Protein AF-A0A903USI9-F1 (afdb_monomer)

pLDDT: mean 77.46, std 30.81, range [22.2, 98.94]

Organism: Aedes aegypti (NCBI:txid7159)

Radius of gyration: 28.43 Å; Cα contacts (8 Å, |Δi|>4): 654; chains: 1; bounding box: 75×94×72 Å

Structure (mmCIF, N/CA/C/O backbone):
data_AF-A0A903USI9-F1
#
_entry.id   AF-A0A903USI9-F1
#
loop_
_atom_site.group_PDB
_atom_site.id
_atom_site.type_symbol
_atom_site.label_atom_id
_atom_site.label_alt_id
_atom_site.label_comp_id
_atom_site.label_asym_id
_atom_site.label_entity_id
_atom_site.label_seq_id
_atom_site.pdbx_PDB_ins_code
_atom_site.Cartn_x
_atom_site.Cartn_y
_atom_site.Cartn_z
_atom_site.occupancy
_atom_site.B_iso_or_equiv
_atom_site.auth_seq_id
_atom_site.auth_comp_id
_atom_site.auth_asym_id
_atom_site.auth_atom_id
_atom_site.pdbx_PDB_model_num
ATOM 1 N N . MET A 1 1 ? -42.479 -58.920 32.615 1.00 33.09 1 MET A N 1
ATOM 2 C CA . MET A 1 1 ? -41.243 -59.717 32.579 1.00 33.09 1 MET A CA 1
ATOM 3 C C . MET A 1 1 ? -40.279 -58.978 31.675 1.00 33.09 1 MET A C 1
ATOM 5 O O . MET A 1 1 ? -40.658 -58.694 30.549 1.00 33.09 1 MET A O 1
ATOM 9 N N . ASP A 1 2 ? -39.143 -58.607 32.267 1.00 31.73 2 ASP A N 1
ATOM 10 C CA . ASP A 1 2 ? -37.834 -58.267 31.681 1.00 31.73 2 ASP A CA 1
ATOM 11 C C . ASP A 1 2 ? -37.732 -57.000 30.805 1.00 31.73 2 ASP A C 1
ATOM 13 O O . ASP A 1 2 ? -38.289 -56.934 29.719 1.00 31.73 2 ASP A O 1
ATOM 17 N N . THR A 1 3 ? -37.256 -55.845 31.302 1.00 34.00 3 THR A N 1
ATOM 18 C CA . THR A 1 3 ? -35.917 -55.391 31.783 1.00 34.00 3 THR A CA 1
ATOM 19 C C . THR A 1 3 ? -35.028 -54.766 30.693 1.00 34.00 3 THR A C 1
ATOM 21 O O . THR A 1 3 ? -34.562 -55.450 29.797 1.00 34.00 3 THR A O 1
ATOM 24 N N . HIS A 1 4 ? -34.771 -53.460 30.873 1.00 33.38 4 HIS A N 1
ATOM 25 C CA . HIS A 1 4 ? -33.527 -52.693 30.652 1.00 33.38 4 HIS A CA 1
ATOM 26 C C . HIS A 1 4 ? -32.673 -52.880 29.376 1.00 33.38 4 HIS A C 1
ATOM 28 O O . HIS A 1 4 ? -31.962 -53.864 29.258 1.00 33.38 4 HIS A O 1
ATOM 34 N N . GLN A 1 5 ? -32.540 -51.822 28.555 1.00 31.03 5 GLN A N 1
ATOM 35 C CA . GLN A 1 5 ? -31.407 -50.861 28.575 1.00 31.03 5 GLN A CA 1
ATOM 36 C C . GLN A 1 5 ? -31.569 -49.772 27.486 1.00 31.03 5 GLN A C 1
ATOM 38 O O . GLN A 1 5 ? -31.890 -50.065 26.340 1.00 31.03 5 GLN A O 1
ATOM 43 N N . LYS A 1 6 ? -31.345 -48.500 27.855 1.00 33.72 6 LYS A N 1
ATOM 44 C CA . LYS A 1 6 ? -31.173 -47.357 26.932 1.00 33.72 6 LYS A CA 1
ATOM 45 C C . LYS A 1 6 ? -29.706 -47.291 26.477 1.00 33.72 6 LYS A C 1
ATOM 47 O O . LYS A 1 6 ? -28.847 -47.509 27.332 1.00 33.72 6 LYS A O 1
ATOM 52 N N . PRO A 1 7 ? -29.390 -46.905 25.228 1.00 33.81 7 PRO A N 1
ATOM 53 C CA . PRO A 1 7 ? -28.027 -46.535 24.869 1.00 33.81 7 PRO A CA 1
ATOM 54 C C . PRO A 1 7 ? -27.708 -45.100 25.330 1.00 33.81 7 PRO A C 1
ATOM 56 O O . PRO A 1 7 ? -28.551 -44.203 25.255 1.00 33.81 7 PRO A O 1
ATOM 59 N N . SER A 1 8 ? -26.490 -44.922 25.841 1.00 32.59 8 SER A N 1
ATOM 60 C CA . SER A 1 8 ? -25.850 -43.648 26.208 1.00 32.59 8 SER A CA 1
ATOM 61 C C . SER A 1 8 ? -25.574 -42.781 24.970 1.00 32.59 8 SER A C 1
ATOM 63 O O . SER A 1 8 ? -25.299 -43.352 23.912 1.00 32.59 8 SER A O 1
ATOM 65 N N . PRO A 1 9 ? -25.572 -41.436 25.069 1.00 32.47 9 PRO A N 1
ATOM 66 C CA . PRO A 1 9 ? -24.992 -40.599 24.028 1.00 32.47 9 PRO A CA 1
ATOM 67 C C . PRO A 1 9 ? -23.469 -40.772 24.021 1.00 32.47 9 PRO A C 1
ATOM 69 O O . PRO A 1 9 ? -22.841 -40.873 25.074 1.00 32.47 9 PRO A O 1
ATOM 72 N N . VAL A 1 10 ? -22.904 -40.861 22.822 1.00 32.62 10 VAL A N 1
ATOM 73 C CA . VAL A 1 10 ? -21.461 -40.891 22.574 1.00 32.62 10 VAL A CA 1
ATOM 74 C C . VAL A 1 10 ? -20.974 -39.442 22.581 1.00 32.62 10 VAL A C 1
ATOM 76 O O . VAL A 1 10 ? -21.425 -38.648 21.755 1.00 32.62 10 VAL A O 1
ATOM 79 N N . GLU A 1 11 ? -20.099 -39.094 23.524 1.00 30.97 11 GLU A N 1
ATOM 80 C CA . GLU A 1 11 ? -19.262 -37.892 23.442 1.00 30.97 11 GLU A CA 1
ATOM 81 C C . GLU A 1 11 ? -18.312 -38.054 22.249 1.00 30.97 11 GLU A C 1
ATOM 83 O O . GLU A 1 11 ? -17.579 -39.038 22.156 1.00 30.97 11 GLU A O 1
ATOM 88 N N . LEU A 1 12 ? -18.372 -37.116 21.304 1.00 30.48 12 LEU A N 1
ATOM 89 C CA . LEU A 1 12 ? -17.426 -37.025 20.198 1.00 30.48 12 LEU A CA 1
ATOM 90 C C . LEU A 1 12 ? -16.257 -36.149 20.654 1.00 30.48 12 LEU A C 1
ATOM 92 O O . LEU A 1 12 ? -16.409 -34.945 20.833 1.00 30.48 12 LEU A O 1
ATOM 96 N N . ASP A 1 13 ? -15.122 -36.805 20.871 1.00 30.22 13 ASP A N 1
ATOM 97 C CA . ASP A 1 13 ? -13.816 -36.230 21.185 1.00 30.22 13 ASP A CA 1
ATOM 98 C C . ASP A 1 13 ? -13.302 -35.371 20.007 1.00 30.22 13 ASP A C 1
ATOM 100 O O . ASP A 1 13 ? -13.259 -35.824 18.859 1.00 30.22 13 ASP A O 1
ATOM 104 N N . GLU A 1 14 ? -12.940 -34.114 20.286 1.00 36.53 14 GLU A N 1
ATOM 105 C CA . GLU A 1 14 ? -12.546 -33.074 19.318 1.00 36.53 14 GLU A CA 1
ATOM 106 C C . GLU A 1 14 ? -11.112 -33.227 18.758 1.00 36.53 14 GLU A C 1
ATOM 108 O O . GLU A 1 14 ? -10.582 -32.307 18.137 1.00 36.53 14 GLU A O 1
ATOM 113 N N . THR A 1 15 ? -10.452 -34.376 18.917 1.00 34.09 15 THR A N 1
ATOM 114 C CA . THR A 1 15 ? -9.006 -34.501 18.634 1.00 34.09 15 THR A CA 1
ATOM 115 C C . THR A 1 15 ? -8.610 -35.240 17.346 1.00 34.09 15 THR A C 1
ATOM 117 O O . THR A 1 15 ? -7.422 -35.354 17.054 1.00 34.09 15 THR A O 1
ATOM 120 N N . HIS A 1 16 ? -9.545 -35.674 16.491 1.00 30.95 16 HIS A N 1
ATOM 121 C CA . HIS A 1 16 ? -9.213 -36.540 15.340 1.00 30.95 16 HIS A CA 1
ATOM 122 C C . HIS A 1 16 ? -9.426 -35.953 13.930 1.00 30.95 16 HIS A C 1
ATOM 124 O O . HIS A 1 16 ? -9.868 -36.665 13.028 1.00 30.95 16 HIS A O 1
ATOM 130 N N . LEU A 1 17 ? -9.049 -34.690 13.680 1.00 31.53 17 LEU A N 1
ATOM 131 C CA . LEU A 1 17 ? -9.027 -34.157 12.301 1.00 31.53 17 LEU A CA 1
ATOM 132 C C . LEU A 1 17 ? -7.740 -33.459 11.838 1.00 31.53 17 LEU A C 1
ATOM 134 O O . LEU A 1 17 ? -7.721 -32.896 10.745 1.00 31.53 17 LEU A O 1
ATOM 138 N N . PHE A 1 18 ? -6.645 -33.559 12.592 1.00 31.22 18 PHE A N 1
ATOM 139 C CA . PHE A 1 18 ? -5.339 -33.068 12.149 1.00 31.22 18 PHE A CA 1
ATOM 140 C C . PHE A 1 18 ? -4.266 -34.127 12.415 1.00 31.22 18 PHE A C 1
ATOM 142 O O . PHE A 1 18 ? -4.233 -34.735 13.481 1.00 31.22 18 PHE A O 1
ATOM 149 N N . GLY A 1 19 ? -3.455 -34.418 11.395 1.00 27.84 19 GLY A N 1
ATOM 150 C CA . GLY A 1 19 ? -2.476 -35.505 11.401 1.00 27.84 19 GLY A CA 1
ATOM 151 C C . GLY A 1 19 ? -1.476 -35.422 12.557 1.00 27.84 19 GLY A C 1
ATOM 152 O O . GLY A 1 19 ? -1.105 -34.338 13.003 1.00 27.84 19 GLY A O 1
ATOM 153 N N . MET A 1 20 ? -1.040 -36.593 13.023 1.00 28.62 20 MET A N 1
ATOM 154 C CA . MET A 1 20 ? -0.048 -36.744 14.087 1.00 28.62 20 MET A CA 1
ATOM 155 C C . MET A 1 20 ? 1.278 -36.063 13.717 1.00 28.62 20 MET A C 1
ATOM 157 O O . MET A 1 20 ? 1.870 -36.370 12.682 1.00 28.62 20 MET A O 1
ATOM 161 N N . VAL A 1 21 ? 1.765 -35.191 14.599 1.00 30.62 21 VAL A N 1
ATOM 162 C CA . VAL A 1 21 ? 3.146 -34.686 14.610 1.00 30.62 21 VAL A CA 1
ATOM 163 C C . VAL A 1 21 ? 3.927 -35.516 15.646 1.00 30.62 21 VAL A C 1
ATOM 165 O O . VAL A 1 21 ? 3.369 -35.779 16.712 1.00 30.62 21 VAL A O 1
ATOM 168 N N . PRO A 1 22 ? 5.165 -35.979 15.377 1.00 27.94 22 PRO A N 1
ATOM 169 C CA . PRO A 1 22 ? 5.898 -36.831 16.315 1.00 27.94 22 PRO A CA 1
ATOM 170 C C . PRO A 1 22 ? 6.263 -36.093 17.610 1.00 27.94 22 PRO A C 1
ATOM 172 O O . PRO A 1 22 ? 6.743 -34.960 17.560 1.00 27.94 22 PRO A O 1
ATOM 175 N N . GLU A 1 23 ? 6.090 -36.761 18.754 1.00 28.45 23 GLU A N 1
ATOM 176 C CA . GLU A 1 23 ? 6.616 -36.333 20.056 1.00 28.45 23 GLU A CA 1
ATOM 177 C C . GLU A 1 23 ? 8.144 -36.181 19.991 1.00 28.45 23 GLU A C 1
ATOM 179 O O . GLU A 1 23 ? 8.867 -37.142 19.719 1.00 28.45 23 GLU A O 1
ATOM 184 N N . VAL A 1 24 ? 8.642 -34.973 20.272 1.00 29.06 24 VAL A N 1
ATOM 185 C CA . VAL A 1 24 ? 10.051 -34.746 20.604 1.00 29.06 24 VAL A CA 1
ATOM 186 C C . VAL A 1 24 ? 10.158 -34.655 22.121 1.00 29.06 24 VAL A C 1
ATOM 188 O O . VAL A 1 24 ? 9.459 -33.877 22.766 1.00 29.06 24 VAL A O 1
ATOM 191 N N . LEU A 1 25 ? 11.021 -35.516 22.650 1.00 27.19 25 LEU A N 1
ATOM 192 C CA . LEU A 1 25 ? 11.304 -35.763 24.056 1.00 27.19 25 LEU A CA 1
ATOM 193 C C . LEU A 1 25 ? 11.554 -34.479 24.858 1.00 27.19 25 LEU A C 1
ATOM 195 O O . LEU A 1 25 ? 12.340 -33.616 24.471 1.00 27.19 25 LEU A O 1
ATOM 199 N N . SER A 1 26 ? 10.895 -34.423 26.011 1.00 27.05 26 SER A N 1
ATOM 200 C CA . SER A 1 26 ? 11.145 -33.515 27.121 1.00 27.05 26 SER A CA 1
ATOM 201 C C . SER A 1 26 ? 12.543 -33.734 27.701 1.00 27.05 26 SER A C 1
ATOM 203 O O . SER A 1 26 ? 12.826 -34.830 28.185 1.00 27.05 26 SER A O 1
ATOM 205 N N . ASP A 1 27 ? 13.361 -32.687 27.739 1.00 26.48 27 ASP A N 1
ATOM 206 C CA . ASP A 1 27 ? 14.458 -32.589 28.700 1.00 26.48 27 ASP A CA 1
ATOM 207 C C . ASP A 1 27 ? 14.204 -31.364 29.584 1.00 26.48 27 ASP A C 1
ATOM 209 O O . ASP A 1 27 ? 14.277 -30.211 29.155 1.00 26.48 27 ASP A O 1
ATOM 213 N N . GLU A 1 28 ? 13.831 -31.647 30.831 1.00 31.36 28 GLU A N 1
ATOM 214 C CA . GLU A 1 28 ? 13.803 -30.688 31.924 1.00 31.36 28 GLU A CA 1
ATOM 215 C C . GLU A 1 28 ? 15.246 -30.395 32.339 1.00 31.36 28 GLU A C 1
ATOM 217 O O . GLU A 1 28 ? 15.914 -31.280 32.868 1.00 31.36 28 GLU A O 1
ATOM 222 N N . ASN A 1 29 ? 15.731 -29.169 32.123 1.00 27.72 29 ASN A N 1
ATOM 223 C CA . ASN A 1 29 ? 16.687 -28.511 33.018 1.00 27.72 29 ASN A CA 1
ATOM 224 C C . ASN A 1 29 ? 16.938 -27.044 32.624 1.00 27.72 29 ASN A C 1
ATOM 226 O O . ASN A 1 29 ? 17.204 -26.742 31.466 1.00 27.72 29 ASN A O 1
ATOM 230 N N . GLU A 1 30 ? 16.959 -26.195 33.660 1.00 28.69 30 GLU A N 1
ATOM 231 C CA . GLU A 1 30 ? 17.583 -24.859 33.780 1.00 28.69 30 GLU A CA 1
ATOM 232 C C . GLU A 1 30 ? 16.703 -23.579 33.736 1.00 28.69 30 GLU A C 1
ATOM 234 O O . GLU A 1 30 ? 15.666 -23.531 33.077 1.00 28.69 30 GLU A O 1
ATOM 239 N N . PRO A 1 31 ? 17.066 -22.546 34.542 1.00 29.22 31 PRO A N 1
ATOM 240 C CA . PRO A 1 31 ? 16.110 -21.790 35.354 1.00 29.22 31 PRO A CA 1
ATOM 241 C C . PRO A 1 31 ? 15.792 -20.362 34.860 1.00 29.22 31 PRO A C 1
ATOM 243 O O . PRO A 1 31 ? 16.409 -19.804 33.958 1.00 29.22 31 PRO A O 1
ATOM 246 N N . SER A 1 32 ? 14.804 -19.750 35.522 1.00 29.11 32 SER A N 1
ATOM 247 C CA . SER A 1 32 ? 14.210 -18.429 35.275 1.00 29.11 32 SER A CA 1
ATOM 248 C C . SER A 1 32 ? 15.199 -17.264 35.083 1.00 29.11 32 SER A C 1
ATOM 250 O O . SER A 1 32 ? 15.937 -16.907 36.005 1.00 29.11 32 SER A O 1
ATOM 252 N N . LEU A 1 33 ? 15.091 -16.552 33.956 1.00 25.89 33 LEU A N 1
ATOM 253 C CA . LEU A 1 33 ? 15.752 -15.262 33.714 1.00 25.89 33 LEU A CA 1
ATOM 254 C C . LEU A 1 33 ? 14.837 -14.082 34.098 1.00 25.89 33 LEU A C 1
ATOM 256 O O . LEU A 1 33 ? 14.353 -13.324 33.264 1.00 25.89 33 LEU A O 1
ATOM 260 N N . ALA A 1 34 ? 14.611 -13.913 35.401 1.00 27.91 34 ALA A N 1
ATOM 261 C C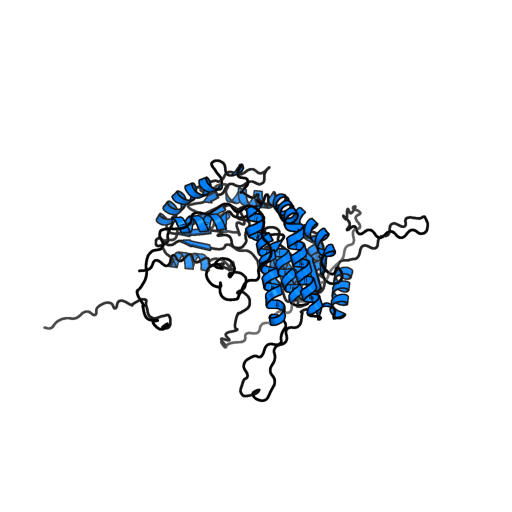A . ALA A 1 34 ? 14.119 -12.665 35.983 1.00 27.91 34 ALA A CA 1
ATOM 262 C C . ALA A 1 34 ? 15.294 -11.909 36.619 1.00 27.91 34 ALA A C 1
ATOM 264 O O . ALA A 1 34 ? 15.430 -11.846 37.834 1.00 27.91 34 ALA A O 1
ATOM 265 N N . SER A 1 35 ? 16.206 -11.399 35.795 1.00 29.52 35 SER A N 1
ATOM 266 C CA . SER A 1 35 ? 17.111 -10.286 36.113 1.00 29.52 35 SER A CA 1
ATOM 267 C C . SER A 1 35 ? 18.035 -10.049 34.922 1.00 29.52 35 SER A C 1
ATOM 269 O O . SER A 1 35 ? 18.464 -10.994 34.270 1.00 29.52 35 SER A O 1
ATOM 271 N N . THR A 1 36 ? 18.384 -8.782 34.689 1.00 28.00 36 THR A N 1
ATOM 272 C CA . THR A 1 36 ? 19.334 -8.281 33.672 1.00 28.00 36 THR A CA 1
ATOM 273 C C . THR A 1 36 ? 18.702 -7.743 32.387 1.00 28.00 36 THR A C 1
ATOM 275 O O . THR A 1 36 ? 18.862 -8.305 31.317 1.00 28.00 36 THR A O 1
ATOM 278 N N . LEU A 1 37 ? 18.077 -6.565 32.482 1.00 24.20 37 LEU A N 1
ATOM 279 C CA . LEU A 1 37 ? 18.078 -5.566 31.405 1.00 24.20 37 LEU A CA 1
ATOM 280 C C . LEU A 1 37 ? 18.133 -4.168 32.049 1.00 24.20 37 LEU A C 1
ATOM 282 O O . LEU A 1 37 ? 17.119 -3.528 32.311 1.00 24.20 37 LEU A O 1
ATOM 286 N N . ARG A 1 38 ? 19.351 -3.706 32.362 1.00 25.09 38 ARG A N 1
ATOM 287 C CA . ARG A 1 38 ? 19.660 -2.272 32.460 1.00 25.09 38 ARG A CA 1
ATOM 288 C C . ARG A 1 38 ? 20.233 -1.865 31.105 1.00 25.09 38 ARG A C 1
ATOM 290 O O . ARG A 1 38 ? 21.311 -2.326 30.749 1.00 25.09 38 ARG A O 1
ATOM 297 N N . LEU A 1 39 ? 19.512 -1.030 30.365 1.00 23.66 39 LEU A N 1
ATOM 298 C CA . LEU A 1 39 ? 19.997 -0.395 29.137 1.00 23.66 39 LEU A CA 1
ATOM 299 C C . LEU A 1 39 ? 20.984 0.731 29.491 1.00 23.66 39 LEU A C 1
ATOM 301 O O . LEU A 1 39 ? 20.607 1.612 30.268 1.00 23.66 39 LEU A O 1
ATOM 305 N N . PRO A 1 40 ? 22.204 0.771 28.926 1.00 26.98 40 PRO A N 1
ATOM 306 C CA . PRO A 1 40 ? 22.995 1.989 28.876 1.00 26.98 40 PRO A CA 1
ATOM 307 C C . PRO A 1 40 ? 22.769 2.730 27.551 1.00 26.98 40 PRO A C 1
ATOM 309 O O . PRO A 1 40 ? 22.750 2.141 26.472 1.00 26.98 40 PRO A O 1
ATOM 312 N N . LEU A 1 41 ? 22.620 4.047 27.681 1.00 26.72 41 LEU A N 1
ATOM 313 C CA . LEU A 1 41 ? 22.657 5.056 26.623 1.00 26.72 41 LEU A CA 1
ATOM 314 C C . LEU A 1 41 ? 23.887 4.861 25.718 1.00 26.72 41 LEU A C 1
ATOM 316 O O . LEU A 1 41 ? 25.005 4.756 26.222 1.00 26.72 41 LEU A O 1
ATOM 320 N N . LEU A 1 42 ? 23.684 4.842 24.398 1.00 27.33 42 LEU A N 1
ATOM 321 C CA . LEU A 1 42 ? 24.762 4.774 23.411 1.00 27.33 42 LEU A CA 1
ATOM 322 C C . LEU A 1 42 ? 25.050 6.162 22.838 1.00 27.33 42 LEU A C 1
ATOM 324 O O . LEU A 1 42 ? 24.288 6.701 22.037 1.00 27.33 42 LEU A O 1
ATOM 328 N N . ASP A 1 43 ? 26.186 6.699 23.275 1.00 24.55 43 ASP A N 1
ATOM 329 C CA . ASP A 1 43 ? 26.904 7.802 22.652 1.00 24.55 43 ASP A CA 1
ATOM 330 C C . ASP A 1 43 ? 27.655 7.323 21.399 1.00 24.55 43 ASP A C 1
ATOM 332 O O . ASP A 1 43 ? 28.087 6.174 21.276 1.00 24.55 43 ASP A O 1
ATOM 336 N N . SER A 1 44 ? 27.816 8.248 20.461 1.00 27.86 44 SER A N 1
ATOM 337 C CA . SER A 1 44 ? 28.393 8.063 19.131 1.00 27.86 44 SER A CA 1
ATOM 338 C C . SER A 1 44 ? 29.841 7.542 19.117 1.00 27.86 44 SER A C 1
ATOM 340 O O . SER A 1 44 ? 30.715 8.162 19.726 1.00 27.86 44 SER A O 1
ATOM 342 N N . LYS A 1 45 ? 30.078 6.493 18.305 1.00 25.00 45 LYS A N 1
ATOM 343 C CA . LYS A 1 45 ? 31.301 6.082 17.558 1.00 25.00 45 LYS A CA 1
ATOM 344 C C . LYS A 1 45 ? 31.577 4.584 17.723 1.00 25.00 45 LYS A C 1
ATOM 346 O O . LYS A 1 45 ? 31.833 4.158 18.836 1.00 25.00 45 LYS A O 1
ATOM 351 N N . LEU A 1 46 ? 31.616 3.842 16.608 1.00 26.09 46 LEU A N 1
ATOM 352 C CA . LEU A 1 46 ? 32.456 2.655 16.308 1.00 26.09 46 LEU A CA 1
ATOM 353 C C . LEU A 1 46 ? 32.017 2.145 14.915 1.00 26.09 46 LEU A C 1
ATOM 355 O O . LEU A 1 46 ? 30.853 1.838 14.708 1.00 26.09 46 LEU A O 1
ATOM 359 N N . SER A 1 47 ? 32.817 2.322 13.859 1.00 23.69 47 SER A N 1
ATOM 360 C CA . SER A 1 47 ? 33.934 1.458 13.435 1.00 23.69 47 SER A CA 1
ATOM 361 C C . SER A 1 47 ? 33.495 0.040 13.058 1.00 23.69 47 SER A C 1
ATOM 363 O O . SER A 1 47 ? 33.187 -0.773 13.923 1.00 23.69 47 SER A O 1
ATOM 365 N N . LEU A 1 48 ? 33.575 -0.239 11.754 1.00 29.08 48 LEU A N 1
ATOM 366 C CA . LEU A 1 48 ? 33.425 -1.537 11.092 1.00 29.08 48 LEU A CA 1
ATOM 367 C C . LEU A 1 48 ? 34.089 -2.686 11.873 1.00 29.08 48 LEU A C 1
ATOM 369 O O . LEU A 1 48 ? 35.303 -2.677 12.089 1.00 29.08 48 LEU A O 1
ATOM 373 N N . ARG A 1 49 ? 33.301 -3.707 12.224 1.00 24.41 49 ARG A N 1
ATOM 374 C CA . ARG A 1 49 ? 33.777 -5.067 12.501 1.00 24.41 49 ARG A CA 1
ATOM 375 C C . ARG A 1 49 ? 32.876 -6.078 11.793 1.00 24.41 49 ARG A C 1
ATOM 377 O O . ARG A 1 49 ? 31.660 -5.939 11.771 1.00 24.41 49 ARG A O 1
ATOM 384 N N . SER A 1 50 ? 33.535 -7.054 11.184 1.00 25.48 50 SER A N 1
ATOM 385 C CA . SER A 1 50 ? 33.001 -8.227 10.496 1.00 25.48 50 SER A CA 1
ATOM 386 C C . SER A 1 50 ? 32.209 -9.136 11.440 1.00 25.48 50 SER A C 1
ATOM 388 O O . SER A 1 50 ? 32.717 -9.468 12.511 1.00 25.48 50 SER A O 1
ATOM 390 N N . PHE A 1 51 ? 31.023 -9.579 11.018 1.00 27.11 51 PHE A N 1
ATOM 391 C CA . PHE A 1 51 ? 30.211 -10.577 11.722 1.00 27.11 51 PHE A CA 1
ATOM 392 C C . PHE A 1 51 ? 30.517 -11.994 11.209 1.00 27.11 51 PHE A C 1
ATOM 394 O O . PHE A 1 51 ? 30.646 -12.197 10.000 1.00 27.11 51 PHE A O 1
ATOM 401 N N . SER A 1 52 ? 30.658 -12.956 12.129 1.00 25.89 52 SER A N 1
ATOM 402 C CA . SER A 1 52 ? 30.798 -14.395 11.850 1.00 25.89 52 SER A CA 1
ATOM 403 C C . SER A 1 52 ? 29.446 -15.127 11.950 1.00 25.89 52 SER A C 1
ATOM 405 O O . SER A 1 52 ? 28.545 -14.622 12.616 1.00 25.89 52 SER A O 1
ATOM 407 N N . PRO A 1 53 ? 29.281 -16.312 11.328 1.00 27.80 53 PRO A N 1
ATOM 408 C CA . PRO A 1 53 ? 27.966 -16.907 11.033 1.00 27.80 53 PRO A CA 1
ATOM 409 C C . PRO A 1 53 ? 27.204 -17.594 12.189 1.00 27.80 53 PRO A C 1
ATOM 411 O O . PRO A 1 53 ? 26.406 -18.482 11.910 1.00 27.80 53 PRO A O 1
ATOM 414 N N . GLU A 1 54 ? 27.411 -17.233 13.460 1.00 28.86 54 GLU A N 1
ATOM 415 C CA . GLU A 1 54 ? 26.841 -17.985 14.605 1.00 28.86 54 GLU A CA 1
ATOM 416 C C . GLU A 1 54 ? 25.863 -17.201 15.508 1.00 28.86 54 GLU A C 1
ATOM 418 O O . GLU A 1 54 ? 25.332 -17.773 16.452 1.00 28.86 54 GLU A O 1
ATOM 423 N N . ASP A 1 55 ? 25.505 -15.953 15.184 1.00 29.92 55 ASP A N 1
ATOM 424 C CA . ASP A 1 55 ? 24.555 -15.147 15.986 1.00 29.92 55 ASP A CA 1
ATOM 425 C C . ASP A 1 55 ? 23.112 -15.131 15.424 1.00 29.92 55 ASP A C 1
ATOM 427 O O . ASP A 1 55 ? 22.396 -14.130 15.508 1.00 29.92 55 ASP A O 1
ATOM 431 N N . ILE A 1 56 ? 22.661 -16.239 14.828 1.00 33.34 56 ILE A N 1
ATOM 432 C CA . ILE A 1 56 ? 21.307 -16.380 14.268 1.00 33.34 56 ILE A CA 1
ATOM 433 C C . ILE A 1 56 ? 20.438 -17.202 15.224 1.00 33.34 56 ILE A C 1
ATOM 435 O O . ILE A 1 56 ? 20.372 -18.415 15.088 1.00 33.34 56 ILE A O 1
ATOM 439 N N . ASP A 1 57 ? 19.757 -16.542 16.162 1.00 33.66 57 ASP A N 1
ATOM 440 C CA . ASP A 1 57 ? 18.328 -16.773 16.425 1.00 33.66 57 ASP A CA 1
ATOM 441 C C . ASP A 1 57 ? 17.785 -15.717 17.408 1.00 33.66 57 ASP A C 1
ATOM 443 O O . ASP A 1 57 ? 18.489 -15.301 18.325 1.00 33.66 57 ASP A O 1
ATOM 447 N N . LYS A 1 58 ? 16.505 -15.347 17.269 1.00 29.09 58 LYS A N 1
ATOM 448 C CA . LYS A 1 58 ? 15.743 -14.343 18.060 1.00 29.09 58 LYS A CA 1
ATOM 449 C C . LYS A 1 58 ? 15.829 -12.876 17.598 1.00 29.09 58 LYS A C 1
ATOM 451 O O . LYS A 1 58 ? 16.241 -12.000 18.350 1.00 29.09 58 LYS A O 1
ATOM 456 N N . SER A 1 59 ? 15.318 -12.572 16.400 1.00 28.00 59 SER A N 1
ATOM 457 C CA . SER A 1 59 ? 14.482 -11.371 16.146 1.00 28.00 59 SER A CA 1
ATOM 458 C C . SER A 1 59 ? 14.051 -11.261 14.674 1.00 28.00 59 SER A C 1
ATOM 460 O O . SER A 1 59 ? 14.714 -10.633 13.860 1.00 28.00 59 SER A O 1
ATOM 462 N N . SER A 1 60 ? 12.900 -11.831 14.305 1.00 26.36 60 SER A N 1
ATOM 463 C CA . SER A 1 60 ? 12.293 -11.557 12.983 1.00 26.36 60 SER A CA 1
ATOM 464 C C . SER A 1 60 ? 10.775 -11.794 12.920 1.00 26.36 60 SER A C 1
ATOM 466 O O . SER A 1 60 ? 10.208 -12.026 11.856 1.00 26.36 60 SER A O 1
ATOM 468 N N . GLY A 1 61 ? 10.069 -11.658 14.047 1.00 25.78 61 GLY A N 1
ATOM 469 C CA . GLY A 1 61 ? 8.618 -11.876 14.143 1.00 25.78 61 GLY A CA 1
ATOM 470 C C . GLY A 1 61 ? 7.706 -10.784 13.557 1.00 25.78 61 GLY A C 1
ATOM 471 O O . GLY A 1 61 ? 6.559 -10.701 13.982 1.00 25.78 61 GLY A O 1
ATOM 472 N N . ILE A 1 62 ? 8.171 -9.920 12.643 1.00 27.58 62 ILE A N 1
ATOM 473 C CA . ILE A 1 62 ? 7.350 -8.811 12.093 1.00 27.58 62 ILE A CA 1
ATOM 474 C C . ILE A 1 62 ? 7.338 -8.751 10.545 1.00 27.58 62 ILE A C 1
ATOM 476 O O . ILE A 1 62 ? 6.576 -7.982 9.974 1.00 27.58 62 ILE A O 1
ATOM 480 N N . SER A 1 63 ? 8.083 -9.598 9.820 1.00 26.98 63 SER A N 1
ATOM 481 C CA . SER A 1 63 ? 8.315 -9.380 8.373 1.00 26.98 63 SER A CA 1
ATOM 482 C C . SER A 1 63 ? 7.730 -10.418 7.394 1.00 26.98 63 SER A C 1
ATOM 484 O O . SER A 1 63 ? 8.076 -10.377 6.215 1.00 26.98 63 SER A O 1
ATOM 486 N N . SER A 1 64 ? 6.871 -11.360 7.802 1.00 24.62 64 SER A N 1
ATOM 487 C CA . SER A 1 64 ? 6.508 -12.489 6.916 1.00 24.62 64 SER A CA 1
ATOM 488 C C . SER A 1 64 ? 5.155 -12.417 6.195 1.00 24.62 64 SER A C 1
ATOM 490 O O . SER A 1 64 ? 4.918 -13.239 5.319 1.00 24.62 64 SER A O 1
ATOM 492 N N . THR A 1 65 ? 4.274 -11.447 6.456 1.00 26.38 65 THR A N 1
ATOM 493 C CA . THR A 1 65 ? 2.886 -11.536 5.944 1.00 26.38 65 THR A CA 1
ATOM 494 C C . THR A 1 65 ? 2.700 -11.140 4.468 1.00 26.38 65 THR A C 1
ATOM 496 O O . THR A 1 65 ? 1.661 -11.446 3.894 1.00 26.38 65 THR A O 1
ATOM 499 N N . VAL A 1 66 ? 3.680 -10.502 3.814 1.00 27.86 66 VAL A N 1
ATOM 500 C CA . VAL A 1 66 ? 3.550 -10.071 2.398 1.00 27.86 66 VAL A CA 1
ATOM 501 C C . VAL A 1 66 ? 4.352 -10.953 1.428 1.00 27.86 66 VAL A C 1
ATOM 503 O O . VAL A 1 66 ? 4.020 -11.035 0.250 1.00 27.86 66 VAL A O 1
ATOM 506 N N . SER A 1 67 ? 5.342 -11.709 1.917 1.00 24.62 67 SER A N 1
ATOM 507 C CA . SER A 1 67 ? 6.202 -12.551 1.065 1.00 24.62 67 SER A CA 1
ATOM 508 C C . SER A 1 67 ? 5.562 -13.898 0.663 1.00 24.62 67 SER A C 1
ATOM 510 O O . SER A 1 67 ? 6.111 -14.640 -0.143 1.00 24.62 67 SER A O 1
ATOM 512 N N . SER A 1 68 ? 4.380 -14.239 1.192 1.00 24.09 68 SER A N 1
ATOM 513 C CA . SER A 1 68 ? 3.754 -15.563 1.006 1.00 24.09 68 SER A CA 1
ATOM 514 C C . SER A 1 68 ? 2.709 -15.653 -0.117 1.00 24.09 68 SER A C 1
ATOM 516 O O . SER A 1 68 ? 2.078 -16.694 -0.266 1.00 24.09 68 SER A O 1
ATOM 518 N N . ILE A 1 69 ? 2.495 -14.605 -0.923 1.00 27.06 69 ILE A N 1
ATOM 519 C CA . ILE A 1 69 ? 1.453 -14.615 -1.976 1.00 27.06 69 ILE A CA 1
ATOM 520 C C . ILE A 1 69 ? 1.886 -15.368 -3.255 1.00 27.06 69 ILE A C 1
ATOM 522 O O . ILE A 1 69 ? 1.059 -15.653 -4.117 1.00 27.06 69 ILE A O 1
ATOM 526 N N . ALA A 1 70 ? 3.142 -15.804 -3.359 1.00 24.95 70 ALA A N 1
ATOM 527 C CA . ALA A 1 70 ? 3.657 -16.514 -4.532 1.00 24.95 70 ALA A CA 1
ATOM 528 C C . ALA A 1 70 ? 3.804 -18.036 -4.331 1.00 24.95 70 ALA A C 1
ATOM 530 O O . ALA A 1 70 ? 4.843 -18.594 -4.654 1.00 24.95 70 ALA A O 1
ATOM 531 N N . THR A 1 71 ? 2.778 -18.724 -3.818 1.00 25.92 71 THR A N 1
ATOM 532 C CA . THR A 1 71 ? 2.621 -20.176 -4.059 1.00 25.92 71 THR A CA 1
ATOM 533 C C . THR A 1 71 ? 1.159 -20.576 -3.869 1.00 25.92 71 THR A C 1
ATOM 535 O O . THR A 1 71 ? 0.691 -20.738 -2.746 1.00 25.92 71 THR A O 1
ATOM 538 N N . ILE A 1 72 ? 0.414 -20.710 -4.967 1.00 24.20 72 ILE A N 1
ATOM 539 C CA . ILE A 1 72 ? -0.853 -21.448 -4.983 1.00 24.20 72 ILE A CA 1
ATOM 540 C C . ILE A 1 72 ? -0.677 -22.566 -6.003 1.00 24.20 72 ILE A C 1
ATOM 542 O O . ILE A 1 72 ? -0.662 -22.321 -7.209 1.00 24.20 72 ILE A O 1
ATOM 546 N N . ASP A 1 73 ? -0.523 -23.783 -5.492 1.00 23.62 73 ASP A N 1
ATOM 547 C CA . ASP A 1 73 ? -0.582 -25.003 -6.284 1.00 23.62 73 ASP A CA 1
ATOM 548 C C . ASP A 1 73 ? -2.017 -25.236 -6.770 1.00 23.62 73 ASP A C 1
ATOM 550 O O . ASP A 1 73 ? -2.982 -25.239 -5.999 1.00 23.62 73 ASP A O 1
ATOM 554 N N . ASN A 1 74 ? -2.153 -25.443 -8.079 1.00 24.11 74 ASN A N 1
ATOM 555 C CA . ASN A 1 74 ? -3.403 -25.824 -8.721 1.00 24.11 74 ASN A CA 1
ATOM 556 C C . ASN A 1 74 ? -3.781 -27.257 -8.322 1.00 24.11 74 ASN A C 1
ATOM 558 O O . ASN A 1 74 ? -3.297 -28.226 -8.908 1.00 24.11 74 ASN A O 1
ATOM 562 N N . VAL A 1 75 ? -4.713 -27.401 -7.382 1.00 25.16 75 VAL A N 1
ATOM 563 C CA . VAL A 1 75 ? -5.432 -28.663 -7.185 1.00 25.16 75 VAL A CA 1
ATOM 564 C C . VAL A 1 75 ? -6.547 -28.744 -8.226 1.00 25.16 75 VAL A C 1
ATOM 566 O O . VAL A 1 75 ? -7.588 -28.099 -8.111 1.00 25.16 75 VAL A O 1
ATOM 569 N N . GLN A 1 76 ? -6.322 -29.550 -9.265 1.00 23.39 76 GLN A N 1
ATOM 570 C CA . GLN A 1 76 ? -7.374 -29.982 -10.182 1.00 23.39 76 GLN A CA 1
ATOM 571 C C . GLN A 1 76 ? -8.412 -30.815 -9.417 1.00 23.39 76 GLN A C 1
ATOM 573 O O . GLN A 1 76 ? -8.120 -31.920 -8.963 1.00 23.39 76 GLN A O 1
ATOM 578 N N . GLN A 1 77 ? -9.649 -30.327 -9.344 1.00 26.00 77 GLN A N 1
ATOM 579 C CA . GLN A 1 77 ? -10.816 -31.177 -9.122 1.00 26.00 77 GLN A CA 1
ATOM 580 C C . GLN A 1 77 ? -11.738 -31.072 -10.330 1.00 26.00 77 GLN A C 1
ATOM 582 O O . GLN A 1 77 ? -12.380 -30.053 -10.577 1.00 26.00 77 GLN A O 1
ATOM 587 N N . GLY A 1 78 ? -11.762 -32.153 -11.108 1.00 22.80 78 GLY A N 1
ATOM 588 C CA . GLY A 1 78 ? -12.707 -32.340 -12.193 1.00 22.80 78 GLY A CA 1
ATOM 589 C C . GLY A 1 78 ? -14.103 -32.615 -11.650 1.00 22.80 78 GLY A C 1
ATOM 590 O O . GLY A 1 78 ? -14.286 -33.468 -10.783 1.00 22.80 78 GLY A O 1
ATOM 591 N N . THR A 1 79 ? -15.093 -31.935 -12.215 1.00 25.91 79 THR A N 1
ATOM 592 C CA . THR A 1 79 ? -16.479 -32.396 -12.198 1.00 25.91 79 THR A CA 1
ATOM 593 C C . THR A 1 79 ? -17.078 -32.222 -13.592 1.00 25.91 79 THR A C 1
ATOM 595 O O . THR A 1 79 ? -17.063 -31.142 -14.176 1.00 25.91 79 THR A O 1
ATOM 598 N N . ASN A 1 80 ? -17.551 -33.343 -14.138 1.00 23.47 80 ASN A N 1
ATOM 599 C CA . ASN A 1 80 ? -18.473 -33.406 -15.267 1.00 23.47 80 ASN A CA 1
ATOM 600 C C . ASN A 1 80 ? -19.778 -32.693 -14.876 1.00 23.47 80 ASN A C 1
ATOM 602 O O . ASN A 1 80 ? -20.259 -32.905 -13.765 1.00 23.47 80 ASN A O 1
ATOM 606 N N . ASP A 1 81 ? -20.409 -31.927 -15.766 1.00 25.08 81 ASP A N 1
ATOM 607 C CA . ASP A 1 81 ? -21.424 -32.439 -16.701 1.00 25.08 81 ASP A CA 1
ATOM 608 C C . ASP A 1 81 ? -22.238 -31.290 -17.347 1.00 25.08 81 ASP A C 1
ATOM 610 O O . ASP A 1 81 ? -22.553 -30.288 -16.710 1.00 25.08 81 ASP A O 1
ATOM 614 N N . LYS A 1 82 ? -22.671 -31.545 -18.589 1.00 25.81 82 LYS A N 1
ATOM 615 C CA . LYS A 1 82 ? -23.862 -31.011 -19.289 1.00 25.81 82 LYS A CA 1
ATOM 616 C C . LYS A 1 82 ? -23.870 -29.585 -19.862 1.00 25.81 82 LYS A C 1
ATOM 618 O O . LYS A 1 82 ? -24.261 -28.595 -19.257 1.00 25.81 82 LYS A O 1
ATOM 623 N N . THR A 1 83 ? -23.600 -29.601 -21.165 1.00 23.94 83 THR A N 1
ATOM 624 C CA . THR A 1 83 ? -24.156 -28.778 -22.244 1.00 23.94 83 THR A CA 1
ATOM 625 C C . THR A 1 83 ? -25.592 -28.283 -22.019 1.00 23.94 83 THR A C 1
ATOM 627 O O . THR A 1 83 ? -26.501 -29.091 -21.835 1.00 23.94 83 THR A O 1
ATOM 630 N N . ASN A 1 84 ? -25.808 -26.982 -22.213 1.00 25.06 84 ASN A N 1
ATOM 631 C CA . ASN A 1 84 ? -26.999 -26.479 -22.891 1.00 25.06 84 ASN A CA 1
ATOM 632 C C . ASN A 1 84 ? -26.630 -25.218 -23.681 1.00 25.06 84 ASN A C 1
ATOM 634 O O . ASN A 1 84 ? -26.167 -24.220 -23.137 1.00 25.06 84 ASN A O 1
ATOM 638 N N . THR A 1 85 ? -26.773 -25.344 -24.991 1.00 24.17 85 THR A N 1
ATOM 639 C CA . THR A 1 85 ? -26.744 -24.289 -25.997 1.00 24.17 85 THR A CA 1
ATOM 640 C C . THR A 1 85 ? -27.981 -23.418 -25.859 1.00 24.17 85 THR A C 1
ATOM 642 O O . THR A 1 85 ? -29.064 -23.981 -25.797 1.00 24.17 85 THR A O 1
ATOM 645 N N . ASP A 1 86 ? -27.818 -22.098 -25.904 1.00 25.55 86 ASP A N 1
ATOM 646 C CA . ASP A 1 86 ? -28.731 -21.195 -26.608 1.00 25.55 86 ASP A CA 1
ATOM 647 C C . ASP A 1 86 ? -27.980 -19.896 -26.914 1.00 25.55 86 ASP A C 1
ATOM 649 O O . ASP A 1 86 ? -27.445 -19.225 -26.032 1.00 25.55 86 ASP A O 1
ATOM 653 N N . GLY A 1 87 ? -27.845 -19.619 -28.209 1.00 22.95 87 GLY A N 1
ATOM 654 C CA . GLY A 1 87 ? -27.188 -18.435 -28.731 1.00 22.95 87 GLY A CA 1
ATOM 655 C C . GLY A 1 87 ? -28.186 -17.304 -28.923 1.00 22.95 87 GLY A C 1
ATOM 656 O O . GLY A 1 87 ? -29.247 -17.507 -29.506 1.00 22.95 87 GLY A O 1
ATOM 657 N N . GLU A 1 88 ? -27.793 -16.097 -28.528 1.00 24.95 88 GLU A N 1
ATOM 658 C CA . GLU A 1 88 ? -28.403 -14.872 -29.030 1.00 24.95 88 GLU A CA 1
ATOM 659 C C . GLU A 1 88 ? -27.332 -13.968 -29.643 1.00 24.95 88 GLU A C 1
ATOM 661 O O . GLU A 1 88 ? -26.342 -13.572 -29.026 1.00 24.95 88 GLU A O 1
ATOM 666 N N . LEU A 1 89 ? -27.548 -13.708 -30.928 1.00 22.20 89 LEU A N 1
ATOM 667 C CA . LEU A 1 89 ? -26.743 -12.909 -31.832 1.00 22.20 89 LEU A CA 1
ATOM 668 C C . LEU A 1 89 ? -27.075 -11.425 -31.586 1.00 22.20 89 LEU A C 1
ATOM 670 O O . LEU A 1 89 ? -28.155 -10.971 -31.962 1.00 22.20 89 LEU A O 1
ATOM 674 N N . PHE A 1 90 ? -26.171 -10.648 -30.985 1.00 23.66 90 PHE A N 1
ATOM 675 C CA . PHE A 1 90 ? -26.346 -9.193 -30.877 1.00 23.66 90 PHE A CA 1
ATOM 676 C C . PHE A 1 90 ? -25.704 -8.473 -32.070 1.00 23.66 90 PHE A C 1
ATOM 678 O O . PHE A 1 90 ? -24.486 -8.447 -32.240 1.00 23.66 90 PHE A O 1
ATOM 685 N N . VAL A 1 91 ? -26.560 -7.881 -32.904 1.00 23.53 91 VAL A N 1
ATOM 686 C CA . VAL A 1 91 ? -26.215 -7.009 -34.036 1.00 23.53 91 VAL A CA 1
ATOM 687 C C . VAL A 1 91 ? -26.061 -5.567 -33.525 1.00 23.53 91 VAL A C 1
ATOM 689 O O . VAL A 1 91 ? -26.999 -5.058 -32.908 1.00 23.53 91 VAL A O 1
ATOM 692 N N . PRO A 1 92 ? -24.945 -4.856 -33.779 1.00 24.33 92 PRO A N 1
ATOM 693 C CA . PRO A 1 92 ? -24.814 -3.465 -33.363 1.00 24.33 92 PRO A CA 1
ATOM 694 C C . PRO A 1 92 ? -25.469 -2.518 -34.380 1.00 24.33 92 PRO A C 1
ATOM 696 O O . PRO A 1 92 ? -25.084 -2.450 -35.549 1.00 24.33 92 PRO A O 1
ATOM 699 N N . VAL A 1 93 ? -26.450 -1.747 -33.909 1.00 24.30 93 VAL A N 1
ATOM 700 C CA . VAL A 1 93 ? -27.078 -0.647 -34.652 1.00 24.30 93 VAL A CA 1
ATOM 701 C C . VAL A 1 93 ? -26.187 0.598 -34.559 1.00 24.30 93 VAL A C 1
ATOM 703 O O . VAL A 1 93 ? -25.936 1.120 -33.476 1.00 24.30 93 VAL A O 1
ATOM 706 N N . ARG A 1 94 ? -25.714 1.085 -35.712 1.00 22.66 94 ARG A N 1
ATOM 707 C CA . ARG A 1 94 ? -25.085 2.407 -35.887 1.00 22.66 94 ARG A CA 1
ATOM 708 C C . ARG A 1 94 ? -26.151 3.483 -36.081 1.00 22.66 94 ARG A C 1
ATOM 710 O O . ARG A 1 94 ? -27.075 3.245 -36.855 1.00 22.66 94 ARG A O 1
ATOM 717 N N . SER A 1 95 ? -25.938 4.674 -35.505 1.00 22.73 95 SER A N 1
ATOM 718 C CA . SER A 1 95 ? -26.169 6.026 -36.087 1.00 22.73 95 SER A CA 1
ATOM 719 C C . SER A 1 95 ? -26.044 7.118 -34.998 1.00 22.73 95 SER A C 1
ATOM 721 O O . SER A 1 95 ? -26.212 6.798 -33.826 1.00 22.73 95 SER A O 1
ATOM 723 N N . PRO A 1 96 ? -25.883 8.413 -35.336 1.00 27.14 96 PRO A N 1
ATOM 724 C CA . PRO A 1 96 ? -24.800 9.020 -36.104 1.00 27.14 96 PRO A CA 1
ATOM 725 C C . PRO A 1 96 ? -24.108 10.167 -35.325 1.00 27.14 96 PRO A C 1
ATOM 727 O O . PRO A 1 96 ? -24.587 10.659 -34.307 1.00 27.14 96 PRO A O 1
ATOM 730 N N . VAL A 1 97 ? -22.961 10.591 -35.855 1.00 24.88 97 VAL A N 1
ATOM 731 C CA . VAL A 1 97 ? -22.136 11.724 -35.412 1.00 24.88 97 VAL A CA 1
ATOM 732 C C . VAL A 1 97 ? -22.884 13.054 -35.573 1.00 24.88 97 VAL A C 1
ATOM 734 O O . VAL A 1 97 ? -23.468 13.309 -36.624 1.00 24.88 97 VAL A O 1
ATOM 737 N N . THR A 1 98 ? -22.787 13.930 -34.571 1.00 26.47 98 THR A N 1
ATOM 738 C CA . THR A 1 98 ? -23.026 15.374 -34.718 1.00 26.47 98 THR A CA 1
ATOM 739 C C . THR A 1 98 ? -21.843 16.145 -34.144 1.00 26.47 98 THR A C 1
ATOM 741 O O . THR A 1 98 ? -21.577 16.070 -32.945 1.00 26.47 98 THR A O 1
ATOM 744 N N . GLU A 1 99 ? -21.153 16.874 -35.018 1.00 25.12 99 GLU A N 1
ATOM 745 C CA . GLU A 1 99 ? -20.129 17.870 -34.701 1.00 25.12 99 GLU A CA 1
ATOM 746 C C . GLU A 1 99 ? -20.725 19.031 -33.894 1.00 25.12 99 GLU A C 1
ATOM 748 O O . GLU A 1 99 ? -21.789 19.551 -34.240 1.00 25.12 99 GLU A O 1
ATOM 753 N N . ARG A 1 100 ? -20.007 19.483 -32.861 1.00 26.58 100 ARG A N 1
ATOM 754 C CA . ARG A 1 100 ? -20.057 20.871 -32.386 1.00 26.58 100 ARG A CA 1
ATOM 755 C C . ARG A 1 100 ? -18.674 21.307 -31.921 1.00 26.58 100 ARG A C 1
ATOM 757 O O . ARG A 1 100 ? -18.112 20.725 -30.999 1.00 26.58 100 ARG A O 1
ATOM 764 N N . GLU A 1 101 ? -18.173 22.342 -32.582 1.00 26.64 101 GLU A N 1
ATOM 765 C CA . GLU A 1 101 ? -17.049 23.171 -32.159 1.00 26.64 101 GLU A CA 1
ATOM 766 C C . GLU A 1 101 ? -17.368 23.882 -30.834 1.00 26.64 101 GLU A C 1
ATOM 768 O O . GLU A 1 101 ? -18.505 24.298 -30.591 1.00 26.64 101 GLU A O 1
ATOM 773 N N . GLY A 1 102 ? -16.350 24.040 -29.988 1.00 26.66 102 GLY A N 1
ATOM 774 C CA . GLY A 1 102 ? -16.431 24.777 -28.732 1.00 26.66 102 GLY A CA 1
ATOM 775 C C . GLY A 1 102 ? -15.050 24.972 -28.113 1.00 26.66 102 GLY A C 1
ATOM 776 O O . GLY A 1 102 ? -14.508 24.057 -27.502 1.00 26.66 102 GLY A O 1
ATOM 777 N N . ASP A 1 103 ? -14.509 26.169 -28.324 1.00 26.81 103 ASP A N 1
ATOM 778 C CA . ASP A 1 103 ? -13.335 26.785 -27.697 1.00 26.81 103 ASP A CA 1
ATOM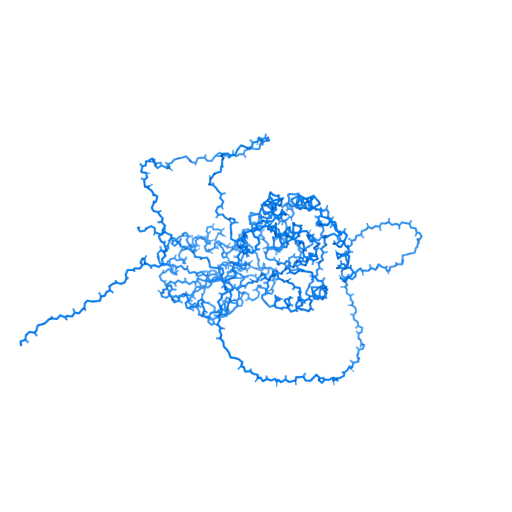 779 C C . ASP A 1 103 ? -13.376 26.726 -26.153 1.00 26.81 103 ASP A C 1
ATOM 781 O O . ASP A 1 103 ? -14.444 26.831 -25.546 1.00 26.81 103 ASP A O 1
ATOM 785 N N . GLY A 1 104 ? -12.208 26.576 -25.518 1.00 26.34 104 GLY A N 1
ATOM 786 C CA . GLY A 1 104 ? -12.076 26.587 -24.060 1.00 26.34 104 GLY A CA 1
ATOM 787 C C . GLY A 1 104 ? -10.721 26.115 -23.526 1.00 26.34 104 GLY A C 1
ATOM 788 O O . GLY A 1 104 ? -10.619 25.020 -22.986 1.00 26.34 104 GLY A O 1
ATOM 789 N N . SER A 1 105 ? -9.694 26.956 -23.679 1.00 28.88 105 SER A N 1
ATOM 790 C CA . SER A 1 105 ? -8.524 27.135 -22.789 1.00 28.88 105 SER A CA 1
ATOM 791 C C . SER A 1 105 ? -8.055 25.953 -21.905 1.00 28.88 105 SER A C 1
ATOM 793 O O . SER A 1 105 ? -8.577 25.726 -20.812 1.00 28.88 105 SER A O 1
ATOM 795 N N . ASN A 1 106 ? -6.961 25.304 -22.319 1.00 28.58 106 ASN A N 1
ATOM 796 C CA . ASN A 1 106 ? -6.117 24.438 -21.483 1.00 28.58 106 ASN A CA 1
ATOM 797 C C . ASN A 1 106 ? -5.240 25.261 -20.522 1.00 28.58 106 ASN A C 1
ATOM 799 O O . ASN A 1 106 ? -4.616 26.232 -20.956 1.00 28.58 106 ASN A O 1
ATOM 803 N N . PRO A 1 107 ? -5.021 24.772 -19.293 1.00 31.78 107 PRO A N 1
ATOM 804 C CA . PRO A 1 107 ? -3.730 24.891 -18.637 1.00 31.78 107 PRO A CA 1
ATOM 805 C C . PRO A 1 107 ? -3.142 23.484 -18.445 1.00 31.78 107 PRO A C 1
ATOM 807 O O . PRO A 1 107 ? -3.571 22.745 -17.562 1.00 31.78 107 PRO A O 1
ATOM 810 N N . SER A 1 108 ? -2.188 23.094 -19.297 1.00 32.38 108 SER A N 1
ATOM 811 C CA . SER A 1 108 ? -1.306 21.953 -19.033 1.00 32.38 108 SER A CA 1
ATOM 812 C C . SER A 1 108 ? -0.105 22.444 -18.224 1.00 32.38 108 SER A C 1
ATOM 814 O O . SER A 1 108 ? 0.635 23.333 -18.650 1.00 32.38 108 SER A O 1
ATOM 816 N N . GLU A 1 109 ? 0.072 21.898 -17.024 1.00 34.69 109 GLU A N 1
ATOM 817 C CA . GLU A 1 109 ? 1.317 22.040 -16.273 1.00 34.69 109 GLU A CA 1
ATOM 818 C C . GLU A 1 109 ? 2.359 21.080 -16.860 1.00 34.69 109 GLU A C 1
ATOM 820 O O . GLU A 1 109 ? 2.076 19.915 -17.136 1.00 34.69 109 GLU A O 1
ATOM 825 N N . SER A 1 110 ? 3.549 21.617 -17.126 1.00 33.62 110 SER A N 1
ATOM 826 C CA . SER A 1 110 ? 4.591 21.015 -17.962 1.00 33.62 110 SER A CA 1
ATOM 827 C C . SER A 1 110 ? 5.734 20.431 -17.129 1.00 33.62 110 SER A C 1
ATOM 829 O O . SER A 1 110 ? 6.157 21.016 -16.132 1.00 33.62 110 SER A O 1
ATOM 831 N N . LEU A 1 111 ? 6.291 19.305 -17.586 1.00 37.06 111 LEU A N 1
ATOM 832 C CA . LEU A 1 111 ? 7.531 18.716 -17.070 1.00 37.06 111 LEU A CA 1
ATOM 833 C C . LEU A 1 111 ? 8.747 19.528 -17.560 1.00 37.06 111 LEU A C 1
ATOM 835 O O . LEU A 1 111 ? 8.905 19.792 -18.757 1.00 37.06 111 LEU A O 1
ATOM 839 N N . GLN A 1 112 ? 9.627 19.936 -16.639 1.00 29.09 112 GLN A N 1
ATOM 840 C CA . GLN A 1 112 ? 10.842 20.693 -16.954 1.00 29.09 112 GLN A CA 1
ATOM 841 C C . GLN A 1 112 ? 12.093 19.808 -16.904 1.00 29.09 112 GLN A C 1
ATOM 843 O O . GLN A 1 112 ? 12.466 19.270 -15.868 1.00 29.09 112 GLN A O 1
ATOM 848 N N . THR A 1 113 ? 12.813 19.740 -18.021 1.00 29.33 113 THR A N 1
ATOM 849 C CA . THR A 1 113 ? 14.244 19.415 -18.056 1.00 29.33 113 THR A CA 1
ATOM 850 C C . THR A 1 113 ? 14.923 20.454 -18.945 1.00 29.33 113 THR A C 1
ATOM 852 O O . THR A 1 113 ? 14.381 20.834 -19.989 1.00 29.33 113 THR A O 1
ATOM 855 N N . VAL A 1 114 ? 16.049 20.995 -18.479 1.00 27.19 114 VAL A N 1
ATOM 856 C CA . VAL A 1 114 ? 16.768 22.110 -19.106 1.00 27.19 114 VAL A CA 1
ATOM 857 C C . VAL A 1 114 ? 17.984 21.554 -19.839 1.00 27.19 114 VAL A C 1
ATOM 859 O O . VAL A 1 114 ? 18.910 21.059 -19.206 1.00 27.19 114 VAL A O 1
ATOM 862 N N . VAL A 1 115 ? 17.989 21.674 -21.165 1.00 29.31 115 VAL A N 1
ATOM 863 C CA . VAL A 1 115 ? 19.200 21.593 -21.989 1.00 29.31 115 VAL A CA 1
ATOM 864 C C . VAL A 1 115 ? 19.269 22.905 -22.760 1.00 29.31 115 VAL A C 1
ATOM 866 O O . VAL A 1 115 ? 18.303 23.286 -23.420 1.00 29.31 115 VAL A O 1
ATOM 869 N N . ILE A 1 116 ? 20.366 23.640 -22.585 1.00 28.50 116 ILE A N 1
ATOM 870 C CA . ILE A 1 116 ? 20.605 24.924 -23.243 1.00 28.50 116 ILE A CA 1
ATOM 871 C C . ILE A 1 116 ? 21.574 24.658 -24.388 1.00 28.50 116 ILE A C 1
ATOM 873 O O . ILE A 1 116 ? 22.740 24.387 -24.121 1.00 28.50 116 ILE A O 1
ATOM 877 N N . ASP A 1 117 ? 21.104 24.797 -25.625 1.00 27.06 117 ASP A N 1
ATOM 878 C CA . ASP A 1 117 ? 21.974 25.053 -26.771 1.00 27.06 117 ASP A CA 1
ATOM 879 C C . ASP A 1 117 ? 21.693 26.464 -27.289 1.00 27.06 117 ASP A C 1
ATOM 881 O O . ASP A 1 117 ? 20.549 26.856 -27.530 1.00 27.06 117 ASP A O 1
ATOM 885 N N . ILE A 1 118 ? 22.759 27.257 -27.378 1.00 39.12 118 ILE A N 1
ATOM 886 C CA . ILE A 1 118 ? 22.733 28.634 -27.859 1.00 39.12 118 ILE A CA 1
ATOM 887 C C . ILE A 1 118 ? 23.125 28.596 -29.327 1.00 39.12 118 ILE A C 1
ATOM 889 O O . ILE A 1 118 ? 24.305 28.462 -29.619 1.00 39.12 118 ILE A O 1
ATOM 893 N N . GLU A 1 119 ? 22.173 28.806 -30.233 1.00 33.75 119 GLU A N 1
ATOM 894 C CA . GLU A 1 119 ? 22.466 29.425 -31.525 1.00 33.75 119 GLU A CA 1
ATOM 895 C C . GLU A 1 119 ? 21.207 30.084 -32.115 1.00 33.75 119 GLU A C 1
ATOM 897 O O . GLU A 1 119 ? 20.169 29.458 -32.304 1.00 33.75 119 GLU A O 1
ATOM 902 N N . ASN A 1 120 ? 21.331 31.387 -32.391 1.00 36.31 120 ASN A N 1
ATOM 903 C CA . ASN A 1 120 ? 20.425 32.238 -33.172 1.00 36.31 120 ASN A CA 1
ATOM 904 C C . ASN A 1 120 ? 19.007 32.501 -32.624 1.00 36.31 120 ASN A C 1
ATOM 906 O O . ASN A 1 120 ? 18.011 32.080 -33.195 1.00 36.31 120 ASN A O 1
ATOM 910 N N . GLY A 1 121 ? 18.929 33.338 -31.582 1.00 39.62 121 GLY A N 1
ATOM 911 C CA . GLY A 1 121 ? 18.185 34.615 -31.609 1.00 39.62 121 GLY A CA 1
ATOM 912 C C . GLY A 1 121 ? 16.660 34.668 -31.812 1.00 39.62 121 GLY A C 1
ATOM 913 O O . GLY A 1 121 ? 16.101 35.746 -31.629 1.00 39.62 121 GLY A O 1
ATOM 914 N N . GLU A 1 122 ? 15.967 33.574 -32.121 1.00 31.83 122 GLU A N 1
ATOM 915 C CA . GLU A 1 122 ? 14.508 33.539 -32.282 1.00 31.83 122 GLU A CA 1
ATOM 916 C C . GLU A 1 122 ? 13.907 32.357 -31.511 1.00 31.83 122 GLU A C 1
ATOM 918 O O . GLU A 1 122 ? 14.118 31.186 -31.824 1.00 31.83 122 GLU A O 1
ATOM 923 N N . VAL A 1 123 ? 13.137 32.664 -30.463 1.00 34.09 123 VAL A N 1
ATOM 924 C CA . VAL A 1 123 ? 12.470 31.658 -29.629 1.00 34.09 123 VAL A CA 1
ATOM 925 C C . VAL A 1 123 ? 11.223 31.145 -30.353 1.00 34.09 123 VAL A C 1
ATOM 927 O O . VAL A 1 123 ? 10.113 31.631 -30.135 1.00 34.09 123 VAL A O 1
ATOM 930 N N . ASN A 1 124 ? 11.387 30.119 -31.185 1.00 31.62 124 ASN A N 1
ATOM 931 C CA . ASN A 1 124 ? 10.270 29.293 -31.637 1.00 31.62 124 ASN A CA 1
ATOM 932 C C . ASN A 1 124 ? 9.808 28.396 -30.473 1.00 31.62 124 ASN A C 1
ATOM 934 O O . ASN A 1 124 ? 10.340 27.313 -30.241 1.00 31.62 124 ASN A O 1
ATOM 938 N N . LYS A 1 125 ? 8.804 28.848 -29.708 1.00 35.75 125 LYS A N 1
ATOM 939 C CA . LYS A 1 125 ? 8.110 28.036 -28.690 1.00 35.75 125 LYS A CA 1
ATOM 940 C C . LYS A 1 125 ? 7.210 26.986 -29.357 1.00 35.75 125 LYS A C 1
ATOM 942 O O . LYS A 1 125 ? 5.990 27.107 -29.348 1.00 35.75 125 LYS A O 1
ATOM 947 N N . LYS A 1 126 ? 7.810 25.932 -29.901 1.00 35.75 126 LYS A N 1
ATOM 948 C CA . LYS A 1 126 ? 7.171 24.616 -30.024 1.00 35.75 126 LYS A CA 1
ATOM 949 C C . LYS A 1 126 ? 8.114 23.601 -29.395 1.00 35.75 126 LYS A C 1
ATOM 951 O O . LYS A 1 126 ? 8.996 23.059 -30.045 1.00 35.75 126 LYS A O 1
ATOM 956 N N . LYS A 1 127 ? 7.970 23.442 -28.081 1.00 41.31 127 LYS A N 1
ATOM 957 C CA . LYS A 1 127 ? 8.496 22.288 -27.356 1.00 41.31 127 LYS A CA 1
ATOM 958 C C . LYS A 1 127 ? 7.587 21.127 -27.755 1.00 41.31 127 LYS A C 1
ATOM 960 O O . LYS A 1 127 ? 6.400 21.192 -27.452 1.00 41.31 127 LYS A O 1
ATOM 965 N N . ASP A 1 128 ? 8.105 20.139 -28.473 1.00 40.75 128 ASP A N 1
ATOM 966 C CA . ASP A 1 128 ? 7.373 18.894 -28.709 1.00 40.75 128 ASP A CA 1
ATOM 967 C C . ASP A 1 128 ? 7.216 18.185 -27.356 1.00 40.75 128 ASP A C 1
ATOM 969 O O . ASP A 1 128 ? 8.156 17.589 -26.828 1.00 40.75 128 ASP A O 1
ATOM 973 N N . GLU A 1 129 ? 6.049 18.333 -26.729 1.00 63.31 129 GLU A N 1
ATOM 974 C CA . GLU A 1 129 ? 5.677 17.535 -25.564 1.00 63.31 129 GLU A CA 1
ATOM 975 C C . GLU A 1 129 ? 5.503 16.085 -26.029 1.00 63.31 129 GLU A C 1
ATOM 977 O O . GLU A 1 129 ? 4.639 15.791 -26.855 1.00 63.31 129 GLU A O 1
ATOM 982 N N . MET A 1 130 ? 6.348 15.179 -25.528 1.00 79.81 130 MET A N 1
ATOM 983 C CA . MET A 1 130 ? 6.206 13.750 -25.807 1.00 79.81 130 MET A CA 1
ATOM 984 C C . MET A 1 130 ? 4.844 13.247 -25.320 1.00 79.81 130 MET A C 1
ATOM 986 O O . MET A 1 130 ? 4.472 13.463 -24.165 1.00 79.81 130 MET A O 1
ATOM 990 N N . SER A 1 131 ? 4.133 12.508 -26.170 1.00 93.38 131 SER A N 1
ATOM 991 C CA . SER A 1 131 ? 2.888 11.852 -25.778 1.00 93.38 131 SER A CA 1
ATOM 992 C C . SER A 1 131 ? 3.150 10.637 -24.873 1.00 93.38 131 SER A C 1
ATOM 994 O O . SER A 1 131 ? 4.250 10.079 -24.851 1.00 93.38 131 SER A O 1
ATOM 996 N N . TYR A 1 132 ? 2.128 10.159 -24.151 1.00 95.31 132 TYR A N 1
ATOM 997 C CA . TYR A 1 132 ? 2.242 8.906 -23.385 1.00 95.31 132 TYR A CA 1
ATOM 998 C C . TYR A 1 132 ? 2.568 7.701 -24.274 1.00 95.31 132 TYR A C 1
ATOM 1000 O O . TYR A 1 132 ? 3.289 6.804 -23.839 1.00 95.31 132 TYR A O 1
ATOM 1008 N N . ALA A 1 133 ? 2.092 7.704 -25.522 1.00 96.00 133 ALA A N 1
ATOM 1009 C CA . ALA A 1 133 ? 2.444 6.689 -26.506 1.00 96.00 133 ALA A CA 1
ATOM 1010 C C . ALA A 1 133 ? 3.950 6.712 -26.810 1.00 96.00 133 ALA A C 1
ATOM 1012 O O . ALA A 1 133 ? 4.585 5.660 -26.802 1.00 96.00 133 ALA A O 1
ATOM 1013 N N . ASP A 1 134 ? 4.546 7.898 -26.977 1.00 96.56 134 ASP A N 1
ATOM 1014 C CA . ASP A 1 134 ? 5.989 8.036 -27.215 1.00 96.56 134 ASP A CA 1
ATOM 1015 C C . ASP A 1 134 ? 6.808 7.567 -26.007 1.00 96.56 134 ASP A C 1
ATOM 1017 O O . ASP A 1 134 ? 7.818 6.882 -26.167 1.00 96.56 134 ASP A O 1
ATOM 1021 N N . VAL A 1 135 ? 6.366 7.894 -24.785 1.00 96.81 135 VAL A N 1
ATOM 1022 C CA . VAL A 1 135 ? 7.017 7.434 -23.545 1.00 96.81 135 VAL A CA 1
ATOM 1023 C C . VAL A 1 135 ? 7.021 5.907 -23.467 1.00 96.81 135 VAL A C 1
ATOM 1025 O O . VAL A 1 135 ? 8.070 5.306 -23.231 1.00 96.81 135 VAL A O 1
ATOM 1028 N N . VAL A 1 136 ? 5.868 5.269 -23.683 1.00 98.00 136 VAL A N 1
ATOM 1029 C CA . VAL A 1 136 ? 5.742 3.806 -23.613 1.00 98.00 136 VAL A CA 1
ATOM 1030 C C . VAL A 1 136 ? 6.507 3.134 -24.755 1.00 98.00 136 VAL A C 1
ATOM 1032 O O . VAL A 1 136 ? 7.200 2.144 -24.526 1.00 98.00 136 VAL A O 1
ATOM 1035 N N . GLN A 1 137 ? 6.481 3.700 -25.963 1.00 98.19 137 GLN A N 1
ATOM 1036 C CA . GLN A 1 137 ? 7.245 3.187 -27.100 1.00 98.19 137 GLN A CA 1
ATOM 1037 C C . GLN A 1 137 ? 8.761 3.262 -26.869 1.00 98.19 137 GLN A C 1
ATOM 1039 O O . GLN A 1 137 ? 9.493 2.351 -27.268 1.00 98.19 137 GLN A O 1
ATOM 1044 N N . GLN A 1 138 ? 9.252 4.310 -26.203 1.00 98.25 138 GLN A N 1
ATOM 1045 C CA . GLN A 1 138 ? 10.657 4.392 -25.804 1.00 98.25 138 GLN A CA 1
ATOM 1046 C C . GLN A 1 138 ? 11.014 3.293 -24.800 1.00 98.25 138 GLN A C 1
ATOM 1048 O O . GLN A 1 138 ? 12.020 2.622 -25.003 1.00 98.25 138 GLN A O 1
ATOM 1053 N N . LEU A 1 139 ? 10.173 3.031 -23.792 1.00 98.69 139 LEU A N 1
ATOM 1054 C CA . LEU A 1 139 ? 10.403 1.930 -22.845 1.00 98.69 139 LEU A CA 1
ATOM 1055 C C . LEU A 1 139 ? 10.456 0.566 -23.549 1.00 98.69 139 LEU A C 1
ATOM 1057 O O . LEU A 1 139 ? 11.353 -0.227 -23.271 1.00 98.69 139 LEU A O 1
ATOM 1061 N N . HIS A 1 140 ? 9.554 0.311 -24.503 1.00 98.69 140 HIS A N 1
ATOM 1062 C CA . HIS A 1 140 ? 9.580 -0.907 -25.328 1.00 98.69 140 HIS A CA 1
ATOM 1063 C C . HIS A 1 140 ? 10.864 -1.021 -26.148 1.00 98.69 140 HIS A C 1
ATOM 1065 O O . HIS A 1 140 ? 11.464 -2.091 -26.225 1.00 98.69 140 HIS A O 1
ATOM 1071 N N . THR A 1 141 ? 11.316 0.089 -26.733 1.00 98.62 141 THR A N 1
ATOM 1072 C CA . THR A 1 141 ? 12.558 0.139 -27.517 1.00 98.62 141 THR A CA 1
ATOM 1073 C C . THR A 1 141 ? 13.776 -0.145 -26.633 1.00 98.62 141 THR A C 1
ATOM 1075 O O . THR A 1 141 ? 14.633 -0.951 -27.001 1.00 98.62 141 THR A O 1
ATOM 1078 N N . THR A 1 142 ? 13.829 0.448 -25.437 1.00 98.56 142 THR A N 1
ATOM 1079 C CA . THR A 1 142 ? 14.882 0.192 -24.450 1.00 98.56 142 THR A CA 1
ATOM 1080 C C . THR A 1 142 ? 14.865 -1.261 -23.986 1.00 98.56 142 THR A C 1
ATOM 1082 O O . THR A 1 142 ? 15.916 -1.900 -23.968 1.00 98.56 142 THR A O 1
ATOM 1085 N N . PHE A 1 143 ? 13.699 -1.824 -23.667 1.00 98.75 143 PHE A N 1
ATOM 1086 C CA . PHE A 1 143 ? 13.584 -3.229 -23.278 1.00 98.75 143 PHE A CA 1
ATOM 1087 C C . PHE A 1 143 ? 14.067 -4.167 -24.397 1.00 98.75 143 PHE A C 1
ATOM 1089 O O . PHE A 1 143 ? 14.883 -5.060 -24.157 1.00 98.75 143 PHE A O 1
ATOM 1096 N N . ALA A 1 144 ? 13.644 -3.915 -25.641 1.00 98.56 144 ALA A N 1
ATOM 1097 C CA . ALA A 1 144 ? 14.023 -4.705 -26.812 1.00 98.56 144 ALA A CA 1
ATOM 1098 C C . ALA A 1 144 ? 15.531 -4.673 -27.120 1.00 98.56 144 ALA A C 1
ATOM 1100 O O . ALA A 1 144 ? 16.045 -5.609 -27.732 1.00 98.56 144 ALA A O 1
ATOM 1101 N N . SER A 1 145 ? 16.263 -3.649 -26.662 1.00 98.31 145 SER A N 1
ATOM 1102 C CA . SER A 1 145 ? 17.731 -3.612 -26.761 1.00 98.31 145 SER A CA 1
ATOM 1103 C C . SER A 1 145 ? 18.427 -4.712 -25.945 1.00 98.31 145 SER A C 1
ATOM 1105 O O . SER A 1 145 ? 19.601 -5.000 -26.168 1.00 98.31 145 SER A O 1
ATOM 1107 N N . GLY A 1 146 ? 17.721 -5.324 -24.986 1.00 97.94 146 GLY A N 1
ATOM 1108 C CA . GLY A 1 146 ? 18.258 -6.344 -24.090 1.00 97.94 146 GLY A CA 1
ATOM 1109 C C . GLY A 1 146 ? 19.037 -5.790 -22.895 1.00 97.94 146 GLY A C 1
ATOM 1110 O O . GLY A 1 146 ? 19.528 -6.582 -22.093 1.00 97.94 146 GLY A O 1
ATOM 1111 N N . LYS A 1 147 ? 19.115 -4.462 -22.723 1.00 97.94 147 LYS A N 1
ATOM 1112 C CA . LYS A 1 147 ? 19.832 -3.790 -21.620 1.00 97.94 147 LYS A CA 1
ATOM 1113 C C . LYS A 1 147 ? 19.469 -4.349 -20.239 1.00 97.94 147 LYS A C 1
ATOM 1115 O O . LYS A 1 147 ? 20.350 -4.588 -19.421 1.00 97.94 147 LYS A O 1
ATOM 1120 N N . THR A 1 148 ? 18.188 -4.625 -19.990 1.00 98.19 148 THR A N 1
ATOM 1121 C CA . THR A 1 148 ? 17.701 -5.145 -18.700 1.00 98.19 148 THR A CA 1
ATOM 1122 C C . THR A 1 148 ? 17.896 -6.656 -18.514 1.00 98.19 148 THR A C 1
ATOM 1124 O O . THR A 1 148 ? 17.674 -7.158 -17.413 1.00 98.19 148 THR A O 1
ATOM 1127 N N . ARG A 1 149 ? 18.330 -7.401 -19.547 1.00 97.25 149 ARG A N 1
ATOM 1128 C CA . ARG A 1 149 ? 18.645 -8.839 -19.423 1.00 97.25 149 ARG A CA 1
ATOM 1129 C C . ARG A 1 149 ? 19.933 -9.066 -18.630 1.00 97.25 149 ARG A C 1
ATOM 1131 O O . ARG A 1 149 ? 20.043 -10.078 -17.932 1.00 97.25 149 ARG A O 1
ATOM 1138 N N . ASP A 1 150 ? 20.871 -8.122 -18.702 1.00 98.06 150 ASP A N 1
ATOM 1139 C CA . ASP A 1 150 ? 22.112 -8.160 -17.933 1.00 98.06 150 ASP A CA 1
ATOM 1140 C C . ASP A 1 150 ? 21.817 -8.147 -16.422 1.00 98.06 150 ASP A C 1
ATOM 1142 O O . ASP A 1 150 ? 21.178 -7.245 -15.875 1.00 98.06 150 ASP A O 1
ATOM 1146 N N . VAL A 1 151 ? 22.262 -9.202 -15.740 1.00 97.94 151 VAL A N 1
ATOM 1147 C CA . VAL A 1 151 ? 22.081 -9.386 -14.297 1.00 97.94 151 VAL A CA 1
ATOM 1148 C C . VAL A 1 151 ? 22.874 -8.334 -13.518 1.00 97.94 151 VAL A C 1
ATOM 1150 O O . VAL A 1 151 ? 22.387 -7.846 -12.500 1.00 97.94 151 VAL A O 1
ATOM 1153 N N . ASP A 1 152 ? 24.053 -7.941 -14.003 1.00 98.44 152 ASP A N 1
ATOM 1154 C CA . ASP A 1 152 ? 24.907 -6.958 -13.334 1.00 98.44 152 ASP A CA 1
ATOM 1155 C C . ASP A 1 152 ? 24.279 -5.561 -13.410 1.00 98.44 152 ASP A C 1
ATOM 1157 O O . ASP A 1 152 ? 24.221 -4.850 -12.401 1.00 98.44 152 ASP A O 1
ATOM 1161 N N . PHE A 1 153 ? 23.714 -5.202 -14.571 1.00 98.69 153 PHE A N 1
ATOM 1162 C CA . PHE A 1 153 ? 22.930 -3.976 -14.737 1.00 98.69 153 PHE A CA 1
ATOM 1163 C C . PHE A 1 153 ? 21.780 -3.910 -13.727 1.00 98.69 153 PHE A C 1
ATOM 1165 O O . PHE A 1 153 ? 21.647 -2.919 -13.009 1.00 98.69 153 PHE A O 1
ATOM 1172 N N . ARG A 1 154 ? 20.971 -4.973 -13.623 1.00 98.56 154 ARG A N 1
ATOM 1173 C CA . ARG A 1 154 ? 19.836 -5.030 -12.687 1.00 98.56 154 ARG A CA 1
ATOM 1174 C C . ARG A 1 154 ? 20.268 -4.865 -11.236 1.00 98.56 154 ARG A C 1
ATOM 1176 O O . ARG A 1 154 ? 19.687 -4.056 -10.516 1.00 98.56 154 ARG A O 1
ATOM 1183 N N . GLU A 1 155 ? 21.311 -5.578 -10.816 1.00 98.69 155 GLU A N 1
ATOM 1184 C CA . GLU A 1 155 ? 21.838 -5.461 -9.454 1.00 98.69 155 GLU A CA 1
ATOM 1185 C C . GLU A 1 155 ? 22.314 -4.033 -9.153 1.00 98.69 155 GLU A C 1
ATOM 1187 O O . GLU A 1 155 ? 22.067 -3.511 -8.065 1.00 98.69 155 GLU A O 1
ATOM 1192 N N . GLN A 1 156 ? 22.954 -3.369 -10.121 1.00 98.81 156 GLN A N 1
ATOM 1193 C CA . GLN A 1 156 ? 23.385 -1.985 -9.957 1.00 98.81 156 GLN A CA 1
ATOM 1194 C C . GLN A 1 156 ? 22.198 -1.021 -9.819 1.00 98.81 156 GLN A C 1
ATOM 1196 O O . GLN A 1 156 ? 22.254 -0.111 -8.992 1.00 98.81 156 GLN A O 1
ATOM 1201 N N . GLN A 1 157 ? 21.113 -1.223 -10.572 1.00 98.88 157 GLN A N 1
ATOM 1202 C CA . GLN A 1 157 ? 19.894 -0.415 -10.433 1.00 98.88 157 GLN A CA 1
ATOM 1203 C C . GLN A 1 157 ? 19.247 -0.608 -9.052 1.00 98.88 157 GLN A C 1
ATOM 1205 O O . GLN A 1 157 ? 18.878 0.374 -8.412 1.00 98.88 157 GLN A O 1
ATOM 1210 N N . LEU A 1 158 ? 19.196 -1.842 -8.535 1.00 98.88 158 LEU A N 1
ATOM 1211 C CA . LEU A 1 158 ? 18.717 -2.121 -7.173 1.00 98.88 158 LEU A CA 1
ATOM 1212 C C . LEU A 1 158 ? 19.589 -1.439 -6.105 1.00 98.88 158 LEU A C 1
ATOM 1214 O O . LEU A 1 158 ? 19.069 -0.819 -5.180 1.00 98.88 158 LEU A O 1
ATOM 1218 N N . LYS A 1 159 ? 20.920 -1.482 -6.248 1.00 98.88 159 LYS A N 1
ATOM 1219 C CA . LYS A 1 159 ? 21.848 -0.774 -5.345 1.00 98.88 159 LYS A CA 1
ATOM 1220 C C . LYS A 1 159 ? 21.680 0.744 -5.412 1.00 98.88 159 LYS A C 1
ATOM 1222 O O . LYS A 1 159 ? 21.734 1.408 -4.380 1.00 98.88 159 LYS A O 1
ATOM 1227 N N . ASN A 1 160 ? 21.452 1.301 -6.601 1.00 98.88 160 ASN A N 1
ATOM 1228 C CA . ASN A 1 160 ? 21.180 2.729 -6.758 1.00 98.88 160 ASN A CA 1
ATOM 1229 C C . ASN A 1 160 ? 19.860 3.134 -6.094 1.00 98.88 160 ASN A C 1
ATOM 1231 O O . ASN A 1 160 ? 19.784 4.215 -5.515 1.00 98.88 160 ASN A O 1
ATOM 1235 N N . LEU A 1 161 ? 18.845 2.272 -6.159 1.00 98.69 161 LEU A N 1
ATOM 1236 C CA . LEU A 1 161 ? 17.563 2.491 -5.502 1.00 98.69 161 LEU A CA 1
ATOM 1237 C C . LEU A 1 161 ? 17.691 2.415 -3.971 1.00 98.69 161 LEU A C 1
ATOM 1239 O O . LEU A 1 161 ? 17.171 3.283 -3.280 1.00 98.69 161 LEU A O 1
ATOM 1243 N N . LEU A 1 162 ? 18.479 1.473 -3.437 1.00 98.88 162 LEU A N 1
ATOM 1244 C CA . LEU A 1 162 ? 18.820 1.443 -2.008 1.00 98.88 162 LEU A CA 1
ATOM 1245 C C . LEU A 1 162 ? 19.529 2.737 -1.582 1.00 98.88 162 LEU A C 1
ATOM 1247 O O . LEU A 1 162 ? 19.148 3.354 -0.590 1.00 98.88 162 LEU A O 1
ATOM 1251 N N . ARG A 1 163 ? 20.511 3.189 -2.370 1.00 98.81 163 ARG A N 1
ATOM 1252 C CA . ARG A 1 163 ? 21.212 4.455 -2.126 1.00 98.81 163 ARG A CA 1
ATOM 1253 C C . ARG A 1 163 ? 20.250 5.648 -2.134 1.00 98.81 163 ARG A C 1
ATOM 1255 O O . ARG A 1 163 ? 20.352 6.511 -1.271 1.00 98.81 163 ARG A O 1
ATOM 1262 N N . MET A 1 164 ? 19.284 5.672 -3.054 1.00 98.75 164 MET A N 1
ATOM 1263 C CA . MET A 1 164 ? 18.227 6.689 -3.082 1.00 98.75 164 MET A CA 1
ATOM 1264 C C . MET A 1 164 ? 17.417 6.699 -1.779 1.00 98.75 164 MET A C 1
ATOM 1266 O O . MET A 1 164 ? 17.129 7.773 -1.256 1.00 98.75 164 MET A O 1
ATOM 1270 N N . TYR A 1 165 ? 17.080 5.536 -1.221 1.00 98.62 165 TYR A N 1
ATOM 1271 C CA . TYR A 1 165 ? 16.332 5.465 0.038 1.00 98.62 165 TYR A CA 1
ATOM 1272 C C . TYR A 1 165 ? 17.151 6.002 1.217 1.00 98.62 165 TYR A C 1
ATOM 1274 O O . TYR A 1 165 ? 16.665 6.821 1.999 1.00 98.62 165 TYR A O 1
ATOM 1282 N N . GLU A 1 166 ? 18.414 5.589 1.319 1.00 98.50 166 GLU A N 1
ATOM 1283 C CA . GLU A 1 166 ? 19.304 5.969 2.419 1.00 98.50 166 GLU A CA 1
ATOM 1284 C C . GLU A 1 166 ? 19.671 7.463 2.380 1.00 98.50 166 GLU A C 1
ATOM 1286 O O . GLU A 1 166 ? 19.575 8.151 3.396 1.00 98.50 166 GLU A O 1
ATOM 1291 N N . GLU A 1 167 ? 20.024 7.999 1.208 1.00 98.75 167 GLU A N 1
ATOM 1292 C CA . GLU A 1 167 ? 20.438 9.403 1.053 1.00 98.75 167 GLU A CA 1
ATOM 1293 C C . GLU A 1 167 ? 19.274 10.395 1.212 1.00 98.75 167 GLU A C 1
ATOM 1295 O O . GLU A 1 167 ? 19.496 11.543 1.596 1.00 98.75 167 GLU A O 1
ATOM 1300 N N . ASN A 1 168 ? 18.031 9.964 0.963 1.00 98.69 168 ASN A N 1
ATOM 1301 C CA . ASN A 1 168 ? 16.855 10.843 0.969 1.00 98.69 168 ASN A CA 1
ATOM 1302 C C . ASN A 1 168 ? 15.869 10.546 2.111 1.00 98.69 168 ASN A C 1
ATOM 1304 O O . ASN A 1 168 ? 14.776 11.107 2.126 1.00 98.69 168 ASN A O 1
ATOM 1308 N N . SER A 1 169 ? 16.240 9.720 3.097 1.00 98.19 169 SER A N 1
ATOM 1309 C CA . SER A 1 169 ? 15.354 9.328 4.210 1.00 98.19 169 SER A CA 1
ATOM 1310 C C . SER A 1 169 ? 14.751 10.523 4.963 1.00 98.19 169 SER A C 1
ATOM 1312 O O . SER A 1 169 ? 13.581 10.499 5.336 1.00 98.19 169 SER A O 1
ATOM 1314 N N . ALA A 1 170 ? 15.518 11.600 5.163 1.00 98.38 170 ALA A N 1
ATOM 1315 C CA . ALA A 1 170 ? 15.009 12.805 5.819 1.00 98.38 170 ALA A CA 1
ATOM 1316 C C . ALA A 1 170 ? 13.913 13.500 4.992 1.00 98.38 170 ALA A C 1
ATOM 1318 O O . ALA A 1 170 ? 12.901 13.922 5.547 1.00 98.38 170 ALA A O 1
ATOM 1319 N N . GLU A 1 171 ? 14.088 13.576 3.673 1.00 98.69 171 GLU A N 1
ATOM 1320 C CA . GLU A 1 171 ? 13.099 14.185 2.783 1.00 98.69 171 GLU A CA 1
ATOM 1321 C C . GLU A 1 171 ? 11.861 13.300 2.617 1.00 98.69 171 GLU A C 1
ATOM 1323 O O . GLU A 1 171 ? 10.741 13.802 2.610 1.00 98.69 171 GLU A O 1
ATOM 1328 N N . MET A 1 172 ? 12.039 11.977 2.607 1.00 98.81 172 MET A N 1
ATOM 1329 C CA . MET A 1 172 ? 10.935 11.016 2.642 1.00 98.81 172 MET A CA 1
ATOM 1330 C C . MET A 1 172 ? 10.026 11.227 3.861 1.00 98.81 172 MET A C 1
ATOM 1332 O O . MET A 1 172 ? 8.804 11.208 3.726 1.00 98.81 172 MET A O 1
ATOM 1336 N N . VAL A 1 173 ? 10.592 11.494 5.044 1.00 98.75 173 VAL A N 1
ATOM 1337 C CA . VAL A 1 173 ? 9.796 11.855 6.230 1.00 98.75 173 VAL A CA 1
ATOM 1338 C C . VAL A 1 173 ? 9.021 13.155 5.998 1.00 98.75 173 VAL A C 1
ATOM 1340 O O . VAL A 1 173 ? 7.840 13.224 6.337 1.00 98.75 173 VAL A O 1
ATOM 1343 N N . ASN A 1 174 ? 9.658 14.174 5.412 1.00 98.75 174 ASN A N 1
ATOM 1344 C CA . ASN A 1 174 ? 9.033 15.479 5.188 1.00 98.75 174 ASN A CA 1
ATOM 1345 C C . ASN A 1 174 ? 7.819 15.386 4.258 1.00 98.75 174 ASN A C 1
ATOM 1347 O O . ASN A 1 174 ? 6.769 15.950 4.568 1.00 98.75 174 ASN A O 1
ATOM 1351 N N . VAL A 1 175 ? 7.930 14.656 3.145 1.00 98.75 175 VAL A N 1
ATOM 1352 C CA . VAL A 1 175 ? 6.822 14.528 2.186 1.00 98.75 175 VAL A CA 1
ATOM 1353 C C . VAL A 1 175 ? 5.665 13.698 2.743 1.00 98.75 175 VAL A C 1
ATOM 1355 O O . VAL A 1 175 ? 4.508 14.074 2.568 1.00 98.75 175 VAL A O 1
ATOM 1358 N N . LEU A 1 176 ? 5.953 12.651 3.525 1.00 98.69 176 LEU A N 1
ATOM 1359 C CA . LEU A 1 176 ? 4.924 11.883 4.234 1.00 98.69 176 LEU A CA 1
ATOM 1360 C C . LEU A 1 176 ? 4.218 12.715 5.315 1.00 98.69 176 LEU A C 1
ATOM 1362 O O . LEU A 1 176 ? 3.003 12.601 5.504 1.00 98.69 176 LEU A O 1
ATOM 1366 N N . ALA A 1 177 ? 4.959 13.574 6.017 1.00 98.44 177 ALA A N 1
ATOM 1367 C CA . ALA A 1 177 ? 4.382 14.521 6.962 1.00 98.44 177 ALA A CA 1
ATOM 1368 C C . ALA A 1 177 ? 3.504 15.565 6.252 1.00 98.44 177 ALA A C 1
ATOM 1370 O O . ALA A 1 177 ? 2.439 15.907 6.763 1.00 98.44 177 ALA A O 1
ATOM 1371 N N . ALA A 1 178 ? 3.904 16.034 5.068 1.00 98.50 178 ALA A N 1
ATOM 1372 C CA . ALA A 1 178 ? 3.122 16.981 4.279 1.00 98.50 178 ALA A CA 1
ATOM 1373 C C . ALA A 1 178 ? 1.798 16.379 3.776 1.00 98.50 178 ALA A C 1
ATOM 1375 O O . ALA A 1 178 ? 0.760 17.035 3.873 1.00 98.50 178 ALA A O 1
ATOM 1376 N N . ASP A 1 179 ? 1.816 15.133 3.294 1.00 98.50 179 ASP A N 1
ATOM 1377 C CA . ASP A 1 179 ? 0.624 14.481 2.738 1.00 98.50 179 ASP A CA 1
ATOM 1378 C C . ASP A 1 179 ? -0.335 13.965 3.832 1.00 98.50 179 ASP A C 1
ATOM 1380 O O . ASP A 1 179 ? -1.551 14.128 3.729 1.00 98.50 179 ASP A O 1
ATOM 1384 N N . LEU A 1 180 ? 0.187 13.351 4.902 1.00 98.12 180 LEU A N 1
ATOM 1385 C CA . LEU A 1 180 ? -0.620 12.584 5.869 1.00 98.12 180 LEU A CA 1
ATOM 1386 C C . LEU A 1 180 ? -0.535 13.095 7.313 1.00 98.12 180 LEU A C 1
ATOM 1388 O O . LEU A 1 180 ? -1.211 12.556 8.193 1.00 98.12 180 LEU A O 1
ATOM 1392 N N . ARG A 1 181 ? 0.294 14.114 7.587 1.00 97.62 181 ARG A N 1
ATOM 1393 C CA . ARG A 1 181 ? 0.723 14.483 8.952 1.00 97.62 181 ARG A CA 1
ATOM 1394 C C . ARG A 1 181 ? 1.308 13.275 9.693 1.00 97.62 181 ARG A C 1
ATOM 1396 O O . ARG A 1 181 ? 1.078 13.097 10.885 1.00 97.62 181 ARG A O 1
ATOM 1403 N N . LYS A 1 182 ? 2.026 12.418 8.962 1.00 96.75 182 LYS A N 1
ATOM 1404 C CA . LYS A 1 182 ? 2.645 11.211 9.507 1.00 96.75 182 LYS A CA 1
ATOM 1405 C C . LYS A 1 182 ? 3.825 11.587 10.394 1.00 96.75 182 LYS A C 1
ATOM 1407 O O . LYS A 1 182 ? 4.693 12.360 9.989 1.00 96.75 182 LYS A O 1
ATOM 1412 N N . HIS A 1 183 ? 3.850 11.047 11.608 1.00 96.75 183 HIS A N 1
ATOM 1413 C CA . HIS A 1 183 ? 4.958 11.274 12.525 1.00 96.75 183 HIS A CA 1
ATOM 1414 C C . HIS A 1 183 ? 6.231 10.580 12.023 1.00 96.75 183 HIS A C 1
ATOM 1416 O O . HIS A 1 183 ? 6.168 9.546 11.356 1.00 96.75 183 HIS A O 1
ATOM 1422 N N . LYS A 1 184 ? 7.406 11.124 12.363 1.00 97.38 184 LYS A N 1
ATOM 1423 C CA . LYS A 1 184 ? 8.701 10.634 11.870 1.00 97.38 184 LYS A CA 1
ATOM 1424 C C . LYS A 1 184 ? 8.906 9.141 12.144 1.00 97.38 184 LYS A C 1
ATOM 1426 O O . LYS A 1 184 ? 9.320 8.407 11.252 1.00 97.38 184 LYS A O 1
ATOM 1431 N N . GLN A 1 185 ? 8.624 8.688 13.362 1.00 96.31 185 GLN A N 1
ATOM 1432 C CA . GLN A 1 185 ? 8.807 7.291 13.757 1.00 96.31 185 GLN A CA 1
ATOM 1433 C C . GLN A 1 185 ? 7.875 6.375 12.962 1.00 96.31 185 GLN A C 1
ATOM 1435 O O . GLN A 1 185 ? 8.291 5.309 12.520 1.00 96.31 185 GLN A O 1
ATOM 1440 N N . GLU A 1 186 ? 6.636 6.808 12.738 1.00 96.00 186 GLU A N 1
ATOM 1441 C CA . GLU A 1 186 ? 5.666 6.060 11.946 1.00 96.00 186 GLU A CA 1
ATOM 1442 C C . GLU A 1 186 ? 6.069 5.994 10.464 1.00 96.00 186 GLU A C 1
ATOM 1444 O O . GLU A 1 186 ? 5.983 4.931 9.856 1.00 96.00 186 GLU A O 1
ATOM 1449 N N . ALA A 1 187 ? 6.589 7.089 9.900 1.00 98.00 187 ALA A N 1
ATOM 1450 C CA . ALA A 1 187 ? 7.140 7.120 8.544 1.00 98.00 187 ALA A CA 1
ATOM 1451 C C . ALA A 1 187 ? 8.314 6.139 8.366 1.00 98.00 187 ALA A C 1
ATOM 1453 O O . ALA A 1 187 ? 8.371 5.417 7.369 1.00 98.00 187 ALA A O 1
ATOM 1454 N N . HIS A 1 188 ? 9.221 6.067 9.346 1.00 97.75 188 HIS A N 1
ATOM 1455 C CA . HIS A 1 188 ? 10.326 5.108 9.325 1.00 97.75 188 HIS A CA 1
ATOM 1456 C C . HIS A 1 188 ? 9.843 3.664 9.409 1.00 97.75 188 HIS A C 1
ATOM 1458 O O . HIS A 1 188 ? 10.124 2.872 8.514 1.00 97.75 188 HIS A O 1
ATOM 1464 N N . VAL A 1 189 ? 9.077 3.339 10.451 1.00 96.12 189 VAL A N 1
ATOM 1465 C CA . VAL A 1 189 ? 8.664 1.958 10.728 1.00 96.12 189 VAL A CA 1
ATOM 1466 C C . VAL A 1 189 ? 7.761 1.405 9.628 1.00 96.12 189 VAL A C 1
ATOM 1468 O O . VAL A 1 189 ? 7.895 0.235 9.274 1.00 96.12 189 VAL A O 1
ATOM 1471 N N . LEU A 1 190 ? 6.840 2.215 9.096 1.00 95.75 190 LEU A N 1
ATOM 1472 C CA . LEU A 1 190 ? 5.834 1.728 8.154 1.00 95.75 190 LEU A CA 1
ATOM 1473 C C . LEU A 1 190 ? 6.249 1.841 6.686 1.00 95.75 190 LEU A C 1
ATOM 1475 O O . LEU A 1 190 ? 5.706 1.095 5.885 1.00 95.75 190 LEU A O 1
ATOM 1479 N N . GLU A 1 191 ? 7.174 2.733 6.311 1.00 98.38 191 GLU A N 1
ATOM 1480 C CA . GLU A 1 191 ? 7.524 2.927 4.893 1.00 98.38 191 GLU A CA 1
ATOM 1481 C C . GLU A 1 191 ? 9.026 2.918 4.616 1.00 98.38 191 GLU A C 1
ATOM 1483 O O . GLU A 1 191 ? 9.476 2.130 3.789 1.00 98.38 191 GLU A O 1
ATOM 1488 N N . ILE A 1 192 ? 9.817 3.773 5.270 1.00 98.56 192 ILE A N 1
ATOM 1489 C CA . ILE A 1 192 ? 11.217 4.001 4.862 1.00 98.56 192 ILE A CA 1
ATOM 1490 C C . ILE A 1 192 ? 12.100 2.803 5.216 1.00 98.56 192 ILE A C 1
ATOM 1492 O O . ILE A 1 192 ? 12.783 2.255 4.350 1.00 98.56 192 ILE A O 1
ATOM 1496 N N . ASP A 1 193 ? 12.066 2.354 6.470 1.00 98.06 193 ASP A N 1
ATOM 1497 C CA . ASP A 1 193 ? 12.878 1.218 6.905 1.00 98.06 193 ASP A CA 1
ATOM 1498 C C . ASP A 1 193 ? 12.338 -0.081 6.293 1.00 98.06 193 ASP A C 1
ATOM 1500 O O . ASP A 1 193 ? 13.112 -0.987 5.987 1.00 98.06 193 ASP A O 1
ATOM 1504 N N . PHE A 1 194 ? 11.023 -0.151 6.041 1.00 97.12 194 PHE A N 1
ATOM 1505 C CA . PHE A 1 194 ? 10.416 -1.231 5.263 1.00 97.12 194 PHE A CA 1
ATOM 1506 C C . PHE A 1 194 ? 11.038 -1.310 3.863 1.00 97.12 194 PHE A C 1
ATOM 1508 O O . PHE A 1 194 ? 11.542 -2.364 3.485 1.00 97.12 194 PHE A O 1
ATOM 1515 N N . LEU A 1 195 ? 11.063 -0.198 3.119 1.00 98.25 195 LEU A N 1
ATOM 1516 C CA . LEU A 1 195 ? 11.655 -0.115 1.780 1.00 98.25 195 LEU A CA 1
ATOM 1517 C C . LEU A 1 195 ? 13.133 -0.508 1.774 1.00 98.25 195 LEU A C 1
ATOM 1519 O O . LEU A 1 195 ? 13.568 -1.288 0.928 1.00 98.25 195 LEU A O 1
ATOM 1523 N N . ILE A 1 196 ? 13.903 0.015 2.729 1.00 98.69 196 ILE A N 1
ATOM 1524 C CA . ILE A 1 196 ? 15.332 -0.279 2.867 1.00 98.69 196 ILE A CA 1
ATOM 1525 C C . ILE A 1 196 ? 15.559 -1.771 3.142 1.00 98.69 196 ILE A C 1
ATOM 1527 O O . ILE A 1 196 ? 16.441 -2.387 2.540 1.00 98.69 196 ILE A O 1
ATOM 1531 N N . ASN A 1 197 ? 14.781 -2.371 4.041 1.00 98.38 197 ASN A N 1
ATOM 1532 C CA . ASN A 1 197 ? 14.935 -3.783 4.381 1.00 98.38 197 ASN A CA 1
ATOM 1533 C C . ASN A 1 197 ? 14.486 -4.699 3.237 1.00 98.38 197 ASN A C 1
ATOM 1535 O O . ASN A 1 197 ? 15.185 -5.665 2.929 1.00 98.38 197 ASN A O 1
ATOM 1539 N N . ASP A 1 198 ? 13.381 -4.367 2.569 1.00 98.06 198 ASP A N 1
ATOM 1540 C CA . ASP A 1 198 ? 12.874 -5.109 1.414 1.00 98.06 198 ASP A CA 1
ATOM 1541 C C . ASP A 1 198 ? 13.888 -5.124 0.261 1.00 98.06 198 ASP A C 1
ATOM 1543 O O . ASP A 1 198 ? 14.227 -6.188 -0.270 1.00 98.06 198 ASP A O 1
ATOM 1547 N N . ILE A 1 199 ? 14.479 -3.970 -0.069 1.00 98.50 199 ILE A N 1
ATOM 1548 C CA . ILE A 1 199 ? 15.461 -3.912 -1.153 1.00 98.50 199 ILE A CA 1
ATOM 1549 C C . ILE A 1 199 ? 16.800 -4.552 -0.774 1.00 98.50 199 ILE A C 1
ATOM 1551 O O . ILE A 1 199 ? 17.433 -5.181 -1.621 1.00 98.50 199 ILE A O 1
ATOM 1555 N N . ARG A 1 200 ? 17.228 -4.472 0.494 1.00 98.62 200 ARG A N 1
ATOM 1556 C CA . ARG A 1 200 ? 18.407 -5.213 0.978 1.00 98.62 200 ARG A CA 1
ATOM 1557 C C . ARG A 1 200 ? 18.196 -6.716 0.852 1.00 98.62 200 ARG A C 1
ATOM 1559 O O . ARG A 1 200 ? 19.079 -7.407 0.348 1.00 98.62 200 ARG A O 1
ATOM 1566 N N . ASN A 1 201 ? 17.026 -7.211 1.254 1.00 98.44 201 ASN A N 1
ATOM 1567 C CA . ASN A 1 201 ? 16.659 -8.613 1.089 1.00 98.44 201 ASN A CA 1
ATOM 1568 C C . ASN A 1 201 ? 16.610 -9.012 -0.395 1.00 98.44 201 ASN A C 1
ATOM 1570 O O . ASN A 1 201 ? 17.128 -10.064 -0.770 1.00 98.44 201 ASN A O 1
ATOM 1574 N N . THR A 1 202 ? 16.054 -8.151 -1.248 1.00 98.31 202 THR A N 1
ATOM 1575 C CA . THR A 1 202 ? 16.043 -8.350 -2.701 1.00 98.31 202 THR A CA 1
ATOM 1576 C C . THR A 1 202 ? 17.464 -8.469 -3.243 1.00 98.31 202 THR A C 1
ATOM 1578 O O . THR A 1 202 ? 17.780 -9.469 -3.874 1.00 98.31 202 THR A O 1
ATOM 1581 N N . ILE A 1 203 ? 18.356 -7.518 -2.946 1.00 98.62 203 ILE A N 1
ATOM 1582 C CA . ILE A 1 203 ? 19.760 -7.542 -3.394 1.00 98.62 203 ILE A CA 1
ATOM 1583 C C . ILE A 1 203 ? 20.480 -8.802 -2.898 1.00 98.62 203 ILE A C 1
ATOM 1585 O O . ILE A 1 203 ? 21.209 -9.426 -3.667 1.00 98.62 203 ILE A O 1
ATOM 1589 N N . PHE A 1 204 ? 20.261 -9.191 -1.638 1.00 98.38 204 PHE A N 1
ATOM 1590 C CA . PHE A 1 204 ? 20.890 -10.368 -1.040 1.00 98.38 204 PHE A CA 1
ATOM 1591 C C . PHE A 1 204 ? 20.526 -11.663 -1.780 1.00 98.38 204 PHE A C 1
ATOM 1593 O O . PHE A 1 204 ? 21.404 -12.471 -2.077 1.00 98.38 204 PHE A O 1
ATOM 1600 N N . ASN A 1 205 ? 19.248 -11.846 -2.124 1.00 98.12 205 ASN A N 1
ATOM 1601 C CA . ASN A 1 205 ? 18.761 -13.074 -2.760 1.00 98.12 205 ASN A CA 1
ATOM 1602 C C . ASN A 1 205 ? 18.755 -13.026 -4.298 1.00 98.12 205 ASN A C 1
ATOM 1604 O O . ASN A 1 205 ? 18.651 -14.066 -4.949 1.00 98.12 205 ASN A O 1
ATOM 1608 N N . PHE A 1 206 ? 18.876 -11.840 -4.898 1.00 97.31 206 PHE A N 1
ATOM 1609 C CA . PHE A 1 206 ? 18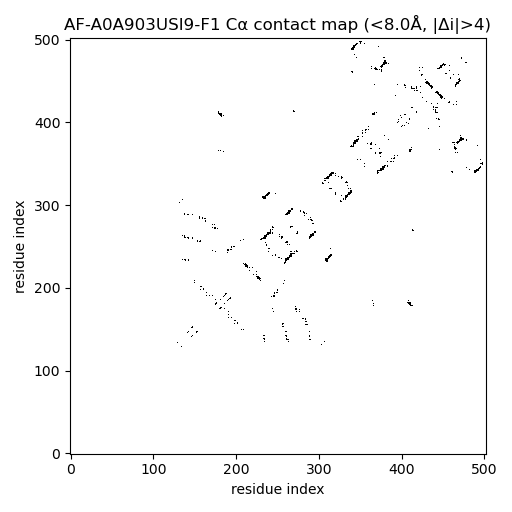.679 -11.592 -6.328 1.00 97.31 206 PHE A CA 1
ATOM 1610 C C . PHE A 1 206 ? 19.453 -12.561 -7.236 1.00 97.31 206 PHE A C 1
ATOM 1612 O O . PHE A 1 206 ? 18.890 -13.134 -8.170 1.00 97.31 206 PHE A O 1
ATOM 1619 N N . ARG A 1 207 ? 20.739 -12.793 -6.942 1.00 96.94 207 ARG A N 1
ATOM 1620 C CA . ARG A 1 207 ? 21.601 -13.688 -7.735 1.00 96.94 207 ARG A CA 1
ATOM 1621 C C . ARG A 1 207 ? 21.179 -15.149 -7.676 1.00 96.94 207 ARG A C 1
ATOM 1623 O O . ARG A 1 207 ? 21.495 -15.888 -8.603 1.00 96.94 207 ARG A O 1
ATOM 1630 N N . GLU A 1 208 ? 20.510 -15.569 -6.611 1.00 97.19 208 GLU A N 1
ATOM 1631 C CA . GLU A 1 208 ? 19.925 -16.904 -6.539 1.00 97.19 208 GLU A CA 1
ATOM 1632 C C . GLU A 1 208 ? 18.633 -16.956 -7.353 1.00 97.19 208 GLU A C 1
ATOM 1634 O O . GLU A 1 208 ? 18.463 -17.843 -8.184 1.00 97.19 208 GLU A O 1
ATOM 1639 N N . TRP A 1 209 ? 17.766 -15.951 -7.203 1.00 97.00 209 TRP A N 1
ATOM 1640 C CA . TRP A 1 209 ? 16.468 -15.911 -7.877 1.00 97.00 209 TRP A CA 1
ATOM 1641 C C . TRP A 1 209 ? 16.554 -15.936 -9.403 1.00 97.00 209 TRP A C 1
ATOM 1643 O O . TRP A 1 209 ? 15.680 -16.524 -10.036 1.00 97.00 209 TRP A O 1
ATOM 1653 N N . VAL A 1 210 ? 17.585 -15.334 -10.001 1.00 96.50 210 VAL A N 1
ATOM 1654 C CA . VAL A 1 210 ? 17.769 -15.305 -11.466 1.00 96.50 210 VAL A CA 1
ATOM 1655 C C . VAL A 1 210 ? 18.333 -16.601 -12.057 1.00 96.50 210 VAL A C 1
ATOM 1657 O O . VAL A 1 210 ? 18.363 -16.740 -13.281 1.00 96.50 210 VAL A O 1
ATOM 1660 N N . LYS A 1 211 ? 18.799 -17.550 -11.235 1.00 96.25 211 LYS A N 1
ATOM 1661 C CA . LYS A 1 211 ? 19.313 -18.829 -11.740 1.00 96.25 211 LYS A CA 1
ATOM 1662 C C . LYS A 1 211 ? 18.168 -19.702 -12.272 1.00 96.25 211 LYS A C 1
ATOM 1664 O O . LYS A 1 211 ? 17.062 -19.651 -11.735 1.00 96.25 211 LYS A O 1
ATOM 1669 N N . PRO A 1 212 ? 18.427 -20.543 -13.291 1.00 96.69 212 PRO A N 1
ATOM 1670 C CA . PRO A 1 212 ? 17.462 -21.546 -13.723 1.00 96.69 212 PRO A CA 1
ATOM 1671 C C . PRO A 1 212 ? 17.161 -22.540 -12.600 1.00 96.69 212 PRO A C 1
ATOM 1673 O O . PRO A 1 212 ? 18.082 -23.070 -11.972 1.00 96.69 212 PRO A O 1
ATOM 1676 N N . GLU A 1 213 ? 15.884 -22.839 -12.392 1.00 96.12 213 GLU A N 1
ATOM 1677 C CA . GLU A 1 213 ? 15.449 -23.846 -11.424 1.00 96.12 213 GLU A CA 1
ATOM 1678 C C . GLU A 1 213 ? 15.411 -25.230 -12.071 1.00 96.12 213 GLU A C 1
ATOM 1680 O O . GLU A 1 213 ? 15.182 -25.362 -13.275 1.00 96.12 213 GLU A O 1
ATOM 1685 N N . LYS A 1 214 ? 15.628 -26.276 -11.272 1.00 94.44 214 LYS A N 1
ATOM 1686 C CA . LYS A 1 214 ? 15.569 -27.673 -11.717 1.00 94.44 214 LYS A CA 1
ATOM 1687 C C . LYS A 1 214 ? 14.375 -28.357 -11.049 1.00 94.44 214 LYS A C 1
ATOM 1689 O O . LYS A 1 214 ? 14.520 -28.776 -9.901 1.00 94.44 214 LYS A O 1
ATOM 1694 N N . PRO A 1 215 ? 13.215 -28.454 -11.719 1.00 93.38 215 PRO A N 1
ATOM 1695 C CA . PRO A 1 215 ? 12.055 -29.120 -11.144 1.00 93.38 215 PRO A CA 1
ATOM 1696 C C . PRO A 1 215 ? 12.265 -30.637 -11.070 1.00 93.38 215 PRO A C 1
ATOM 1698 O O . PRO A 1 215 ? 13.146 -31.203 -11.731 1.00 93.38 215 PRO A O 1
ATOM 1701 N N . GLU A 1 216 ? 11.423 -31.302 -10.280 1.00 93.12 216 GLU A N 1
ATOM 1702 C CA . GLU A 1 216 ? 11.370 -32.760 -10.258 1.00 93.12 216 GLU A CA 1
ATOM 1703 C C . GLU A 1 216 ? 11.024 -33.320 -11.642 1.00 93.12 216 GLU A C 1
ATOM 1705 O O . GLU A 1 216 ? 10.234 -32.755 -12.403 1.00 93.12 216 GLU A O 1
ATOM 1710 N N . LYS A 1 217 ? 11.638 -34.455 -11.978 1.00 93.06 217 LYS A N 1
ATOM 1711 C CA . LYS A 1 217 ? 11.436 -35.119 -13.265 1.00 93.06 217 LYS A CA 1
ATOM 1712 C C . LYS A 1 217 ? 10.421 -36.240 -13.133 1.00 93.06 217 LYS A C 1
ATOM 1714 O O . LYS A 1 217 ? 10.426 -36.990 -12.161 1.00 93.06 217 LYS A O 1
ATOM 1719 N N . THR A 1 218 ? 9.625 -36.422 -14.179 1.00 91.81 218 THR A N 1
ATOM 1720 C CA . THR A 1 218 ? 8.788 -37.613 -14.341 1.00 91.81 218 THR A CA 1
ATOM 1721 C C . THR A 1 218 ? 9.529 -38.694 -15.134 1.00 91.81 218 THR A C 1
ATOM 1723 O O . THR A 1 218 ? 10.551 -38.429 -15.773 1.00 91.81 218 THR A O 1
ATOM 1726 N N . MET A 1 219 ? 8.994 -39.921 -15.137 1.00 92.31 219 MET A N 1
ATOM 1727 C CA . MET A 1 219 ? 9.565 -41.058 -15.877 1.00 92.31 219 MET A CA 1
ATOM 1728 C C . MET A 1 219 ? 9.760 -40.762 -17.373 1.00 92.31 219 MET A C 1
ATOM 1730 O O . MET A 1 219 ? 10.730 -41.221 -17.969 1.00 92.31 219 MET A O 1
ATOM 1734 N N . VAL A 1 220 ? 8.864 -39.972 -17.975 1.00 93.25 220 VAL A N 1
ATOM 1735 C CA . VAL A 1 220 ? 8.904 -39.641 -19.409 1.00 93.25 220 VAL A CA 1
ATOM 1736 C C . VAL A 1 220 ? 10.130 -38.789 -19.763 1.00 93.25 220 VAL A C 1
ATOM 1738 O O . VAL A 1 220 ? 10.648 -38.912 -20.866 1.00 93.25 220 VAL A O 1
ATOM 1741 N N . ASN A 1 221 ? 10.638 -37.986 -18.821 1.00 93.25 221 ASN A N 1
ATOM 1742 C CA . ASN A 1 221 ? 11.741 -37.041 -19.033 1.00 93.25 221 ASN A CA 1
ATOM 1743 C C . ASN A 1 221 ? 13.012 -37.408 -18.251 1.00 93.25 221 ASN A C 1
ATOM 1745 O O . ASN A 1 221 ? 13.872 -36.558 -18.018 1.00 93.25 221 ASN A O 1
ATOM 1749 N N . ILE A 1 222 ? 13.149 -38.664 -17.806 1.00 92.38 222 ILE A N 1
ATOM 1750 C CA . ILE A 1 222 ? 14.228 -39.070 -16.891 1.00 92.38 222 ILE A CA 1
ATOM 1751 C C . ILE A 1 222 ? 15.634 -38.831 -17.476 1.00 92.38 222 ILE A C 1
ATOM 1753 O O . ILE A 1 222 ? 16.560 -38.486 -16.737 1.00 92.38 222 ILE A O 1
ATOM 1757 N N . MET A 1 223 ? 15.774 -38.940 -18.803 1.00 94.94 223 MET A N 1
ATOM 1758 C CA . MET A 1 223 ? 17.030 -38.730 -19.536 1.00 94.94 223 MET A CA 1
ATOM 1759 C C . MET A 1 223 ? 17.249 -37.275 -19.994 1.00 94.94 223 MET A C 1
ATOM 1761 O O . MET A 1 223 ? 18.335 -36.960 -20.478 1.00 94.94 223 MET A O 1
ATOM 1765 N N . ASP A 1 224 ? 16.269 -36.382 -19.820 1.00 95.50 224 ASP A N 1
ATOM 1766 C CA . ASP A 1 224 ? 16.326 -34.998 -20.306 1.00 95.50 224 ASP A CA 1
ATOM 1767 C C . ASP A 1 224 ? 16.899 -34.035 -19.255 1.00 95.50 224 ASP A C 1
ATOM 1769 O O . ASP A 1 224 ? 16.799 -34.262 -18.046 1.00 95.50 224 ASP A O 1
ATOM 1773 N N . GLY A 1 225 ? 17.466 -32.907 -19.689 1.00 93.69 225 GLY A N 1
ATOM 1774 C CA . GLY A 1 225 ? 17.721 -31.756 -18.818 1.00 93.69 225 GLY A CA 1
ATOM 1775 C C . GLY A 1 225 ? 16.467 -30.889 -18.712 1.00 93.69 225 GLY A C 1
ATOM 1776 O O . GLY A 1 225 ? 16.100 -30.246 -19.689 1.00 93.69 225 GLY A O 1
ATOM 1777 N N . VAL A 1 226 ? 15.819 -30.857 -17.544 1.00 93.81 226 VAL A N 1
ATOM 1778 C CA . VAL A 1 226 ? 14.605 -30.056 -17.314 1.00 93.81 226 VAL A CA 1
ATOM 1779 C C . VAL A 1 226 ? 14.962 -28.833 -16.478 1.00 93.81 226 VAL A C 1
ATOM 1781 O O . VAL A 1 226 ? 15.583 -28.966 -15.422 1.00 93.81 226 VAL A O 1
ATOM 1784 N N . TYR A 1 227 ? 14.580 -27.654 -16.968 1.00 95.38 227 TYR A N 1
ATOM 1785 C CA . TYR A 1 227 ? 14.882 -26.369 -16.348 1.00 95.38 227 TYR A CA 1
ATOM 1786 C C . TYR A 1 227 ? 13.689 -25.422 -16.461 1.00 95.38 227 TYR A C 1
ATOM 1788 O O . TYR A 1 227 ? 12.989 -25.429 -17.473 1.00 95.38 227 TYR A O 1
ATOM 1796 N N . ILE A 1 228 ? 13.510 -24.568 -15.457 1.00 96.75 228 ILE A N 1
ATOM 1797 C CA . ILE A 1 228 ? 12.593 -23.428 -15.499 1.00 96.75 228 ILE A CA 1
ATOM 1798 C C . ILE A 1 228 ? 13.440 -22.159 -15.568 1.00 96.75 228 ILE A C 1
ATOM 1800 O O . ILE A 1 228 ? 14.251 -21.887 -14.681 1.00 96.75 228 ILE A O 1
ATOM 1804 N N . TYR A 1 229 ? 13.256 -21.391 -16.640 1.00 96.06 229 TYR A N 1
ATOM 1805 C CA . TYR A 1 229 ? 13.880 -20.084 -16.825 1.00 96.06 229 TYR A CA 1
ATOM 1806 C C . TYR A 1 229 ? 12.862 -18.984 -16.534 1.00 96.06 229 TYR A C 1
ATOM 1808 O O . TYR A 1 229 ? 11.713 -19.068 -16.963 1.00 96.06 229 TYR A O 1
ATOM 1816 N N . LYS A 1 230 ? 13.303 -17.942 -15.830 1.00 95.19 230 LYS A N 1
ATOM 1817 C CA . LYS A 1 230 ? 12.508 -16.747 -15.537 1.00 95.19 230 LYS A CA 1
ATOM 1818 C C . LYS A 1 230 ? 12.927 -15.651 -16.512 1.00 95.19 230 LYS A C 1
ATOM 1820 O O . LYS A 1 230 ? 14.052 -15.161 -16.420 1.00 95.19 230 LYS A O 1
ATOM 1825 N N . ASP A 1 231 ? 12.053 -15.302 -17.450 1.00 95.56 231 ASP A N 1
ATOM 1826 C CA . ASP A 1 231 ? 12.269 -14.202 -18.402 1.00 95.56 231 ASP A CA 1
ATOM 1827 C C . ASP A 1 231 ? 11.394 -13.001 -17.978 1.00 95.56 231 ASP A C 1
ATOM 1829 O O . ASP A 1 231 ? 10.281 -13.219 -17.487 1.00 95.56 231 ASP A O 1
ATOM 1833 N N . PRO A 1 232 ? 11.872 -11.745 -18.098 1.00 98.00 232 PRO A N 1
ATOM 1834 C CA . PRO A 1 232 ? 11.055 -10.563 -17.834 1.00 98.00 232 PRO A CA 1
ATOM 1835 C C . PRO A 1 232 ? 9.814 -10.511 -18.728 1.00 98.00 232 PRO A C 1
ATOM 1837 O O . PRO A 1 232 ? 9.847 -10.957 -19.873 1.00 98.00 232 PRO A O 1
ATOM 1840 N N . TYR A 1 233 ? 8.749 -9.885 -18.225 1.00 98.44 233 TYR A N 1
ATOM 1841 C CA . TYR A 1 233 ? 7.538 -9.630 -19.005 1.00 98.44 233 TYR A CA 1
ATOM 1842 C C . TYR A 1 233 ? 7.792 -8.623 -20.132 1.00 98.44 233 TYR A C 1
ATOM 1844 O O . TYR A 1 233 ? 7.365 -8.854 -21.258 1.00 98.44 233 TYR A O 1
ATOM 1852 N N . GLY A 1 234 ? 8.486 -7.519 -19.835 1.00 98.69 234 GLY A N 1
ATOM 1853 C CA . GLY A 1 234 ? 8.715 -6.434 -20.790 1.00 98.69 234 GLY A CA 1
ATOM 1854 C C . GLY A 1 234 ? 8.639 -5.059 -20.149 1.00 98.69 234 GLY A C 1
ATOM 1855 O O . GLY A 1 234 ? 9.483 -4.706 -19.322 1.00 98.69 234 GLY A O 1
ATOM 1856 N N . VAL A 1 235 ? 7.636 -4.276 -20.535 1.00 98.88 235 VAL A N 1
ATOM 1857 C CA . VAL A 1 235 ? 7.322 -2.975 -19.941 1.00 98.88 235 VAL A CA 1
ATOM 1858 C C . VAL A 1 235 ? 6.200 -3.136 -18.918 1.00 98.88 235 VAL A C 1
ATOM 1860 O O . VAL A 1 235 ? 5.070 -3.492 -19.259 1.00 98.88 235 VAL A O 1
ATOM 1863 N N . VAL A 1 236 ? 6.507 -2.837 -17.657 1.00 98.94 236 VAL A N 1
ATOM 1864 C CA . VAL A 1 236 ? 5.562 -2.893 -16.537 1.00 98.94 236 VAL A CA 1
ATOM 1865 C C . VAL A 1 236 ? 5.044 -1.504 -16.189 1.00 98.94 236 VAL A C 1
ATOM 1867 O O . VAL A 1 236 ? 5.819 -0.560 -16.058 1.00 98.94 236 VAL A O 1
ATOM 1870 N N . LEU A 1 237 ? 3.737 -1.386 -15.974 1.00 98.94 237 LEU A N 1
ATOM 1871 C CA . LEU A 1 237 ? 3.125 -0.213 -15.354 1.00 98.94 237 LEU A CA 1
ATOM 1872 C C . LEU A 1 237 ? 2.916 -0.467 -13.858 1.00 98.94 237 LEU A C 1
ATOM 1874 O O . LEU A 1 237 ? 2.225 -1.415 -13.494 1.00 98.94 237 LEU A O 1
ATOM 1878 N N . VAL A 1 238 ? 3.455 0.398 -12.999 1.00 98.94 238 VAL A N 1
ATOM 1879 C CA . VAL A 1 238 ? 3.185 0.395 -11.553 1.00 98.94 238 VAL A CA 1
ATOM 1880 C C . VAL A 1 238 ? 2.361 1.627 -11.193 1.00 98.94 238 VAL A C 1
ATOM 1882 O O . VAL A 1 238 ? 2.832 2.754 -11.336 1.00 98.94 238 VAL A O 1
ATOM 1885 N N . ILE A 1 239 ? 1.141 1.415 -10.701 1.00 98.88 239 ILE A N 1
ATOM 1886 C CA . ILE A 1 239 ? 0.232 2.463 -10.226 1.00 98.88 239 ILE A CA 1
ATOM 1887 C C . ILE A 1 239 ? 0.159 2.391 -8.697 1.00 98.88 239 ILE A C 1
ATOM 1889 O O . ILE A 1 239 ? -0.442 1.468 -8.138 1.00 98.88 239 ILE A O 1
ATOM 1893 N N . GLY A 1 240 ? 0.776 3.370 -8.034 1.00 98.31 240 GLY A N 1
ATOM 1894 C CA . GLY A 1 240 ? 0.831 3.464 -6.576 1.00 98.31 240 GLY A CA 1
ATOM 1895 C C . GLY A 1 240 ? -0.448 4.028 -5.947 1.00 98.31 240 GLY A C 1
ATOM 1896 O O . GLY A 1 240 ? -1.221 4.736 -6.593 1.00 98.31 240 GLY A O 1
ATOM 1897 N N . ALA A 1 241 ? -0.647 3.744 -4.658 1.00 98.06 241 ALA A N 1
ATOM 1898 C CA . ALA A 1 241 ? -1.715 4.319 -3.833 1.00 98.06 241 ALA A CA 1
ATOM 1899 C C . ALA A 1 241 ? -1.179 5.434 -2.918 1.00 98.06 241 ALA A C 1
ATOM 1901 O O . ALA A 1 241 ? 0.025 5.583 -2.751 1.00 98.06 241 ALA A O 1
ATOM 1902 N N . TRP A 1 242 ? -2.065 6.223 -2.308 1.00 98.56 242 TRP A N 1
ATOM 1903 C CA . TRP A 1 242 ? -1.692 7.424 -1.543 1.00 98.56 242 TRP A CA 1
ATOM 1904 C C . TRP A 1 242 ? -1.461 7.214 -0.046 1.00 98.56 242 TRP A C 1
ATOM 1906 O O . TRP A 1 242 ? -0.940 8.103 0.615 1.00 98.56 242 TRP A O 1
ATOM 1916 N N . ASN A 1 243 ? -1.902 6.098 0.527 1.00 98.31 243 ASN A N 1
ATOM 1917 C CA . ASN A 1 243 ? -1.928 5.929 1.980 1.00 98.31 243 ASN A CA 1
ATOM 1918 C C . ASN A 1 243 ? -0.577 5.494 2.573 1.00 98.31 243 ASN A C 1
ATOM 1920 O O . ASN A 1 243 ? -0.251 5.867 3.701 1.00 98.31 243 ASN A O 1
ATOM 1924 N N . TYR A 1 244 ? 0.213 4.767 1.787 1.00 98.62 244 TYR A N 1
ATOM 1925 C CA . TYR A 1 244 ? 1.639 4.517 2.014 1.00 98.62 244 TYR A CA 1
ATOM 1926 C C . TYR A 1 244 ? 2.372 4.797 0.694 1.00 98.62 244 TYR A C 1
ATOM 1928 O O . TYR A 1 244 ? 2.715 3.865 -0.042 1.00 98.62 244 TYR A O 1
ATOM 1936 N N . PRO A 1 245 ? 2.467 6.083 0.307 1.00 98.69 245 PRO A N 1
ATOM 1937 C CA . PRO A 1 245 ? 2.746 6.480 -1.068 1.00 98.69 245 PRO A CA 1
ATOM 1938 C C . PRO A 1 245 ? 4.165 6.156 -1.533 1.00 98.69 245 PRO A C 1
ATOM 1940 O O . PRO A 1 245 ? 4.376 5.968 -2.735 1.00 98.69 245 PRO A O 1
ATOM 1943 N N . LEU A 1 246 ? 5.122 6.018 -0.610 1.00 98.75 246 LEU A N 1
ATOM 1944 C CA . LEU A 1 246 ? 6.459 5.535 -0.943 1.00 98.75 246 LEU A CA 1
ATOM 1945 C C . LEU A 1 246 ? 6.434 4.015 -1.107 1.00 98.75 246 LEU A C 1
ATOM 1947 O O . LEU A 1 246 ? 6.787 3.506 -2.171 1.00 98.75 246 LEU A O 1
ATOM 1951 N N . GLN A 1 247 ? 5.972 3.291 -0.083 1.00 97.44 247 GLN A N 1
ATOM 1952 C CA . GLN A 1 247 ? 6.018 1.826 -0.056 1.00 97.44 247 GLN A CA 1
ATOM 1953 C C . GLN A 1 247 ? 5.229 1.198 -1.213 1.00 97.44 247 GLN A C 1
ATOM 1955 O O . GLN A 1 247 ? 5.760 0.369 -1.952 1.00 97.44 247 GLN A O 1
ATOM 1960 N N . LEU A 1 248 ? 3.974 1.613 -1.404 1.00 98.44 248 LEU A N 1
ATOM 1961 C CA . LEU A 1 248 ? 3.057 1.007 -2.381 1.00 98.44 248 LEU A CA 1
ATOM 1962 C C . LEU A 1 248 ? 3.385 1.369 -3.832 1.00 98.44 248 LEU A C 1
ATOM 1964 O O . LEU A 1 248 ? 2.773 0.822 -4.749 1.00 98.44 248 LEU A O 1
ATOM 1968 N N . THR A 1 249 ? 4.346 2.270 -4.037 1.00 98.75 249 THR A N 1
ATOM 1969 C CA . THR A 1 249 ? 4.891 2.602 -5.353 1.00 98.75 249 THR A CA 1
ATOM 1970 C C . THR A 1 249 ? 6.241 1.922 -5.563 1.00 98.75 249 THR A C 1
ATOM 1972 O O . THR A 1 249 ? 6.463 1.295 -6.593 1.00 98.75 249 THR A O 1
ATOM 1975 N N . LEU A 1 250 ? 7.154 2.024 -4.596 1.00 98.81 250 LEU A N 1
ATOM 1976 C CA . LEU A 1 250 ? 8.564 1.696 -4.799 1.00 98.81 250 LEU A CA 1
ATOM 1977 C C . LEU A 1 250 ? 8.910 0.222 -4.536 1.00 98.81 250 LEU A C 1
ATOM 1979 O O . LEU A 1 250 ? 9.824 -0.284 -5.185 1.00 98.81 250 LEU A O 1
ATOM 1983 N N . VAL A 1 251 ? 8.157 -0.492 -3.687 1.00 98.62 251 VAL A N 1
ATOM 1984 C CA . VAL A 1 251 ? 8.329 -1.950 -3.507 1.00 98.62 251 VAL A CA 1
ATOM 1985 C C . VAL A 1 251 ? 8.036 -2.707 -4.816 1.00 98.62 251 VAL A C 1
ATOM 1987 O O . VAL A 1 251 ? 8.908 -3.444 -5.283 1.00 98.62 251 VAL A O 1
ATOM 1990 N N . PRO A 1 252 ? 6.888 -2.493 -5.502 1.00 98.69 252 PRO A N 1
ATOM 1991 C CA . PRO A 1 252 ? 6.642 -3.144 -6.792 1.00 98.69 252 PRO A CA 1
ATOM 1992 C C . PRO A 1 252 ? 7.649 -2.740 -7.877 1.00 98.69 252 PRO A C 1
ATOM 1994 O O . PRO A 1 252 ? 7.988 -3.554 -8.735 1.00 98.69 252 PRO A O 1
ATOM 1997 N N . VAL A 1 253 ? 8.165 -1.504 -7.838 1.00 98.88 253 VAL A N 1
ATOM 1998 C CA . VAL A 1 253 ? 9.217 -1.044 -8.761 1.00 98.88 253 VAL A CA 1
ATOM 1999 C C . VAL A 1 253 ? 10.515 -1.819 -8.547 1.00 98.88 253 VAL A C 1
ATOM 2001 O O . VAL A 1 253 ? 11.083 -2.310 -9.521 1.00 98.88 253 VAL A O 1
ATOM 2004 N N . ALA A 1 254 ? 10.968 -1.984 -7.300 1.00 98.81 254 ALA A N 1
ATOM 2005 C CA . ALA A 1 254 ? 12.162 -2.770 -6.991 1.00 98.81 254 ALA A CA 1
ATOM 2006 C C . ALA A 1 254 ? 12.021 -4.223 -7.485 1.00 98.81 254 ALA A C 1
ATOM 2008 O O . ALA A 1 254 ? 12.927 -4.747 -8.137 1.00 98.81 254 ALA A O 1
ATOM 2009 N N . ALA A 1 255 ? 10.855 -4.842 -7.273 1.00 98.62 255 ALA A N 1
ATOM 2010 C CA . ALA A 1 255 ? 10.561 -6.183 -7.778 1.00 98.62 255 ALA A CA 1
ATOM 2011 C C . ALA A 1 255 ? 10.572 -6.254 -9.320 1.00 98.62 255 ALA A C 1
ATOM 2013 O O . ALA A 1 255 ? 11.155 -7.176 -9.897 1.00 98.62 255 ALA A O 1
ATOM 2014 N N . ALA A 1 256 ? 9.990 -5.265 -10.006 1.00 98.81 256 ALA A N 1
ATOM 2015 C CA . ALA A 1 256 ? 9.979 -5.205 -11.468 1.00 98.81 256 ALA A CA 1
ATOM 2016 C C . ALA A 1 256 ? 11.389 -5.021 -12.064 1.00 98.81 256 ALA A C 1
ATOM 2018 O O . ALA A 1 256 ? 11.704 -5.658 -13.076 1.00 98.81 256 ALA A O 1
ATOM 2019 N N . ILE A 1 257 ? 12.247 -4.222 -11.413 1.00 98.81 257 ILE A N 1
ATOM 2020 C CA . ILE A 1 257 ? 13.672 -4.064 -11.755 1.00 98.81 257 ILE A CA 1
ATOM 2021 C C . ILE A 1 257 ? 14.406 -5.397 -11.599 1.00 98.81 257 ILE A C 1
ATOM 2023 O O . ILE A 1 257 ? 15.100 -5.830 -12.520 1.00 98.81 257 ILE A O 1
ATOM 2027 N N . ALA A 1 258 ? 14.230 -6.078 -10.461 1.00 98.62 258 ALA A N 1
ATOM 2028 C CA . ALA A 1 258 ? 14.852 -7.376 -10.209 1.00 98.62 258 ALA A CA 1
ATOM 2029 C C . ALA A 1 258 ? 14.437 -8.410 -11.274 1.00 98.62 258 ALA A C 1
ATOM 2031 O O . ALA A 1 258 ? 15.276 -9.105 -11.850 1.00 98.62 258 ALA A O 1
ATOM 2032 N N . ALA A 1 259 ? 13.155 -8.454 -11.636 1.00 98.50 259 ALA A N 1
ATOM 2033 C CA . ALA A 1 259 ? 12.664 -9.329 -12.697 1.00 98.50 259 ALA A CA 1
ATOM 2034 C C . ALA A 1 259 ? 13.205 -8.971 -14.101 1.00 98.50 259 ALA A C 1
ATOM 2036 O O . ALA A 1 259 ? 13.197 -9.826 -14.981 1.00 98.50 259 ALA A O 1
ATOM 2037 N N . GLY A 1 260 ? 13.756 -7.767 -14.295 1.00 98.62 260 GLY A N 1
ATOM 2038 C CA . GLY A 1 260 ? 14.417 -7.329 -15.530 1.00 98.62 260 GLY A CA 1
ATOM 2039 C C . GLY A 1 260 ? 13.528 -6.607 -16.525 1.00 98.62 260 GLY A C 1
ATOM 2040 O O . GLY A 1 260 ? 13.771 -6.664 -17.730 1.00 98.62 260 GLY A O 1
ATOM 2041 N N . ASN A 1 261 ? 12.508 -5.923 -16.024 1.00 98.94 261 ASN A N 1
ATOM 2042 C CA . ASN A 1 261 ? 11.577 -5.155 -16.835 1.00 98.94 261 ASN A CA 1
ATOM 2043 C C . ASN A 1 261 ? 12.009 -3.689 -16.961 1.00 98.94 261 ASN A C 1
ATOM 2045 O O . ASN A 1 261 ? 12.684 -3.158 -16.079 1.00 98.94 261 ASN A O 1
ATOM 2049 N N . CYS A 1 262 ? 11.545 -3.013 -18.011 1.00 98.94 262 CYS A N 1
ATOM 2050 C CA . CYS A 1 262 ? 11.413 -1.556 -17.984 1.00 98.94 262 CYS A CA 1
ATOM 2051 C C . CYS A 1 262 ? 10.128 -1.185 -17.230 1.00 98.94 262 CYS A C 1
ATOM 2053 O O . CYS A 1 262 ? 9.170 -1.958 -17.221 1.00 98.94 262 CYS A O 1
ATOM 2055 N N . VAL A 1 263 ? 10.091 -0.020 -16.582 1.00 98.94 263 VAL A N 1
ATOM 2056 C CA . VAL A 1 263 ? 8.986 0.354 -15.690 1.00 98.94 263 VAL A CA 1
ATOM 2057 C C . VAL A 1 263 ? 8.503 1.774 -15.963 1.00 98.94 263 VAL A C 1
ATOM 2059 O O . VAL A 1 263 ? 9.285 2.725 -15.933 1.00 98.94 263 VAL A O 1
ATOM 2062 N N . LEU A 1 264 ? 7.194 1.920 -16.170 1.00 98.88 264 LEU A N 1
ATOM 2063 C CA . LEU A 1 264 ? 6.497 3.192 -16.039 1.00 98.88 264 LEU A CA 1
ATOM 2064 C C . LEU A 1 264 ? 5.885 3.278 -14.638 1.00 98.88 264 LEU A C 1
ATOM 2066 O O . LEU A 1 264 ? 5.064 2.450 -14.248 1.00 98.88 264 LEU A O 1
ATOM 2070 N N . ILE A 1 265 ? 6.296 4.283 -13.880 1.00 98.88 265 ILE A N 1
ATOM 2071 C CA . ILE A 1 265 ? 5.914 4.510 -12.491 1.00 98.88 265 ILE A CA 1
ATOM 2072 C C . ILE A 1 265 ? 4.887 5.638 -12.474 1.00 98.88 265 ILE A C 1
ATOM 2074 O O . ILE A 1 265 ? 5.186 6.752 -12.903 1.00 98.88 265 ILE A O 1
ATOM 2078 N N . LYS A 1 266 ? 3.690 5.366 -11.956 1.00 98.69 266 LYS A N 1
ATOM 2079 C CA . LYS A 1 266 ? 2.639 6.363 -11.742 1.00 98.69 266 LYS A CA 1
ATOM 2080 C C . LYS A 1 266 ? 2.344 6.476 -10.241 1.00 98.69 266 LYS A C 1
ATOM 2082 O O . LYS A 1 266 ? 1.562 5.681 -9.711 1.00 98.69 266 LYS A O 1
ATOM 2087 N N . PRO A 1 267 ? 2.982 7.423 -9.530 1.00 98.62 267 PRO A N 1
ATOM 2088 C CA . PRO A 1 267 ? 2.633 7.744 -8.151 1.00 98.62 267 PRO A CA 1
ATOM 2089 C C . PRO A 1 267 ? 1.211 8.307 -8.066 1.00 98.62 267 PRO A C 1
ATOM 2091 O O . PRO A 1 267 ? 0.691 8.850 -9.039 1.00 98.62 267 PRO A O 1
ATOM 2094 N N . SER A 1 268 ? 0.570 8.190 -6.905 1.00 98.31 268 SER A N 1
ATOM 2095 C CA . SER A 1 268 ? -0.778 8.727 -6.704 1.00 98.31 268 SER A CA 1
ATOM 2096 C C . SER A 1 268 ? -0.759 10.251 -6.565 1.00 98.31 268 SER A C 1
ATOM 2098 O O . SER A 1 268 ? -0.156 10.777 -5.633 1.00 98.31 268 SER A O 1
ATOM 2100 N N . GLU A 1 269 ? -1.546 10.950 -7.382 1.00 97.38 269 GLU A N 1
ATOM 2101 C CA . GLU A 1 269 ? -1.727 12.407 -7.333 1.00 97.38 269 GLU A CA 1
ATOM 2102 C C . GLU A 1 269 ? -2.311 12.911 -6.005 1.00 97.38 269 GLU A C 1
ATOM 2104 O O . GLU A 1 269 ? -2.156 14.073 -5.641 1.00 97.38 269 GLU A O 1
ATOM 2109 N N . VAL A 1 270 ? -2.995 12.029 -5.272 1.00 98.38 270 VAL A N 1
ATOM 2110 C CA . VAL A 1 270 ? -3.602 12.348 -3.974 1.00 98.38 270 VAL A CA 1
ATOM 2111 C C . VAL A 1 270 ? -2.539 12.590 -2.887 1.00 98.38 270 VAL A C 1
ATOM 2113 O O . VAL A 1 270 ? -2.792 13.365 -1.970 1.00 98.38 270 VAL A O 1
ATOM 2116 N N . ALA A 1 271 ? -1.357 11.970 -3.003 1.00 98.50 271 ALA A N 1
ATOM 2117 C CA . ALA A 1 271 ? -0.197 12.208 -2.140 1.00 98.50 271 ALA A CA 1
ATOM 2118 C C . ALA A 1 271 ? 0.817 13.078 -2.901 1.00 98.50 271 ALA A C 1
ATOM 2120 O O . ALA A 1 271 ? 1.852 12.602 -3.374 1.00 98.50 271 ALA A O 1
ATOM 2121 N N . GLY A 1 272 ? 0.443 14.340 -3.125 1.00 98.44 272 GLY A N 1
ATOM 2122 C CA . GLY A 1 272 ? 1.113 15.227 -4.074 1.00 98.44 272 GLY A CA 1
ATOM 2123 C C . GLY A 1 272 ? 2.569 15.537 -3.722 1.00 98.44 272 GLY A C 1
ATOM 2124 O O . GLY A 1 272 ? 3.406 15.585 -4.624 1.00 98.44 272 GLY A O 1
ATOM 2125 N N . ALA A 1 273 ? 2.902 15.699 -2.435 1.00 98.75 273 ALA A N 1
ATOM 2126 C CA . ALA A 1 273 ? 4.287 15.949 -2.032 1.00 98.75 273 ALA A CA 1
ATOM 2127 C C . ALA A 1 273 ? 5.169 14.728 -2.328 1.00 98.75 273 ALA A C 1
ATOM 2129 O O . ALA A 1 273 ? 6.262 14.860 -2.883 1.00 98.75 273 ALA A O 1
ATOM 2130 N N . THR A 1 274 ? 4.661 13.531 -2.025 1.00 98.81 274 THR A N 1
ATOM 2131 C CA . THR A 1 274 ? 5.364 12.276 -2.296 1.00 98.81 274 THR A CA 1
ATOM 2132 C C . THR A 1 274 ? 5.474 11.987 -3.795 1.00 98.81 274 THR A C 1
ATOM 2134 O O . THR A 1 274 ? 6.540 11.580 -4.256 1.00 98.81 274 THR A O 1
ATOM 2137 N N . SER A 1 275 ? 4.410 12.226 -4.573 1.00 98.75 275 SER A N 1
ATOM 2138 C CA . SER A 1 275 ? 4.412 12.081 -6.040 1.00 98.75 275 SER A CA 1
ATOM 2139 C C . SER A 1 275 ? 5.534 12.899 -6.674 1.00 98.75 275 SER A C 1
ATOM 2141 O O . SER A 1 275 ? 6.387 12.347 -7.377 1.00 98.75 275 SER A O 1
ATOM 2143 N N . LYS A 1 276 ? 5.597 14.186 -6.317 1.00 98.81 276 LYS A N 1
ATOM 2144 C CA . LYS A 1 276 ? 6.618 15.111 -6.802 1.00 98.81 276 LYS A CA 1
ATOM 2145 C C . LYS A 1 276 ? 8.022 14.654 -6.416 1.00 98.81 276 LYS A C 1
ATOM 2147 O O . LYS A 1 276 ? 8.922 14.632 -7.254 1.00 98.81 276 LYS A O 1
ATOM 2152 N N . PHE A 1 277 ? 8.213 14.242 -5.163 1.00 98.88 277 PHE A N 1
ATOM 2153 C CA . PHE A 1 277 ? 9.498 13.722 -4.700 1.00 98.88 277 PHE A CA 1
ATOM 2154 C C . PHE A 1 277 ? 9.955 12.503 -5.509 1.00 98.88 277 PHE A C 1
ATOM 2156 O O . PHE A 1 277 ? 11.119 12.445 -5.912 1.00 98.88 277 PHE A O 1
ATOM 2163 N N . ILE A 1 278 ? 9.060 11.551 -5.795 1.00 98.81 278 ILE A N 1
ATOM 2164 C CA . ILE A 1 278 ? 9.384 10.378 -6.617 1.00 98.81 278 ILE A CA 1
ATOM 2165 C C . ILE A 1 278 ? 9.776 10.817 -8.035 1.00 98.81 278 ILE A C 1
ATOM 2167 O O . ILE A 1 278 ? 10.813 10.378 -8.537 1.00 98.81 278 ILE A O 1
ATOM 2171 N N . ALA A 1 279 ? 8.999 11.709 -8.657 1.00 98.62 279 ALA A N 1
ATOM 2172 C CA . ALA A 1 279 ? 9.252 12.202 -10.011 1.00 98.62 279 ALA A CA 1
ATOM 2173 C C . ALA A 1 279 ? 10.595 12.937 -10.144 1.00 98.62 279 ALA A C 1
ATOM 2175 O O . ALA A 1 279 ? 11.333 12.715 -11.104 1.00 98.62 279 ALA A O 1
ATOM 2176 N N . GLU A 1 280 ? 10.955 13.761 -9.160 1.00 98.44 280 GLU A N 1
ATOM 2177 C CA . GLU A 1 280 ? 12.204 14.526 -9.165 1.00 98.44 280 GLU A CA 1
ATOM 2178 C C . GLU A 1 280 ? 13.429 13.703 -8.749 1.00 98.44 280 GLU A C 1
ATOM 2180 O O . GLU A 1 280 ? 14.563 14.070 -9.076 1.00 98.44 280 GLU A O 1
ATOM 2185 N N . THR A 1 281 ? 13.240 12.628 -7.982 1.00 98.69 281 THR A N 1
ATOM 2186 C CA . THR A 1 281 ? 14.354 11.890 -7.370 1.00 98.69 281 THR A CA 1
ATOM 2187 C C . THR A 1 281 ? 14.730 10.650 -8.167 1.00 98.69 281 THR A C 1
ATOM 2189 O O . THR A 1 281 ? 15.918 10.437 -8.391 1.00 98.69 281 THR A O 1
ATOM 2192 N N . ILE A 1 282 ? 13.768 9.869 -8.668 1.00 98.62 282 ILE A N 1
ATOM 2193 C CA . ILE A 1 282 ? 14.051 8.626 -9.410 1.00 98.62 282 ILE A CA 1
ATOM 2194 C C . ILE A 1 282 ? 15.043 8.824 -10.575 1.00 98.62 282 ILE A C 1
ATOM 2196 O O . ILE A 1 282 ? 16.024 8.074 -10.626 1.00 98.62 282 ILE A O 1
ATOM 2200 N N . PRO A 1 283 ? 14.903 9.844 -11.449 1.00 98.44 283 PRO A N 1
ATOM 2201 C CA . PRO A 1 283 ? 15.818 10.042 -12.579 1.00 98.44 283 PRO A CA 1
ATOM 2202 C C . PRO A 1 283 ? 17.271 10.351 -12.187 1.00 98.44 283 PRO A C 1
ATOM 2204 O O . PRO A 1 283 ? 18.160 10.278 -13.030 1.00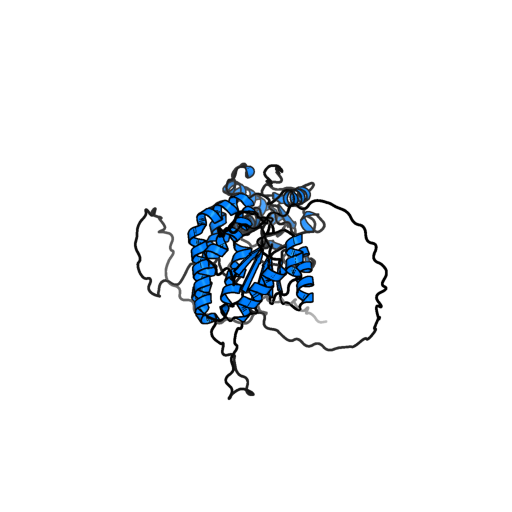 98.44 283 PRO A O 1
ATOM 2207 N N . LYS A 1 284 ? 17.533 10.719 -10.925 1.00 98.62 284 LYS A N 1
ATOM 2208 C CA . LYS A 1 284 ? 18.888 11.001 -10.417 1.00 98.62 284 LYS A CA 1
ATOM 2209 C C . LYS A 1 284 ? 19.648 9.727 -10.026 1.00 98.62 284 LYS A C 1
ATOM 2211 O O . LYS A 1 284 ? 20.868 9.772 -9.889 1.00 98.62 284 LYS A O 1
ATOM 2216 N N . TYR A 1 285 ? 18.945 8.610 -9.825 1.00 98.81 285 TYR A N 1
ATOM 2217 C CA . TYR A 1 285 ? 19.523 7.352 -9.330 1.00 98.81 285 TYR A CA 1
ATOM 2218 C C . TYR A 1 285 ? 19.339 6.191 -10.305 1.00 98.81 285 TYR A C 1
ATOM 2220 O O . TYR A 1 285 ? 20.218 5.331 -10.400 1.00 98.81 285 TYR A O 1
ATOM 2228 N N . LEU A 1 286 ? 18.210 6.156 -11.011 1.00 98.75 286 LEU A N 1
ATOM 2229 C CA . LEU A 1 286 ? 17.859 5.085 -11.931 1.00 98.75 286 LEU A CA 1
ATOM 2230 C C . LEU A 1 286 ? 18.063 5.491 -13.389 1.00 98.75 286 LEU A C 1
ATOM 2232 O O . LEU A 1 286 ? 18.034 6.667 -13.745 1.00 98.75 286 LEU A O 1
ATOM 2236 N N . ASP A 1 287 ? 18.252 4.486 -14.237 1.00 98.62 287 ASP A N 1
ATOM 2237 C CA . ASP A 1 287 ? 18.358 4.661 -15.682 1.00 98.62 287 ASP A CA 1
ATOM 2238 C C . ASP A 1 287 ? 17.040 5.183 -16.283 1.00 98.62 287 ASP A C 1
ATOM 2240 O O . ASP A 1 287 ? 16.035 4.473 -16.321 1.00 98.62 287 ASP A O 1
ATOM 2244 N N . SER A 1 288 ? 17.042 6.429 -16.758 1.00 97.00 288 SER A N 1
ATOM 2245 C CA . SER A 1 288 ? 15.841 7.130 -17.235 1.00 97.00 288 SER A CA 1
ATOM 2246 C C . SER A 1 288 ? 15.292 6.612 -18.571 1.00 97.00 288 SER A C 1
ATOM 2248 O O . SER A 1 288 ? 14.183 6.983 -18.973 1.00 97.00 288 SER A O 1
ATOM 2250 N N . GLU A 1 289 ? 16.026 5.745 -19.271 1.00 97.69 289 GLU A N 1
ATOM 2251 C CA . GLU A 1 289 ? 15.525 5.042 -20.456 1.00 97.69 289 GLU A CA 1
ATOM 2252 C C . GLU A 1 289 ? 14.731 3.790 -20.071 1.00 97.69 289 GLU A C 1
ATOM 2254 O O . GLU A 1 289 ? 13.812 3.410 -20.797 1.00 97.69 289 GLU A O 1
ATOM 2259 N N . CYS A 1 290 ? 15.075 3.160 -18.941 1.00 98.62 290 CYS A N 1
ATOM 2260 C CA . CYS A 1 290 ? 14.414 1.958 -18.434 1.00 98.62 290 CYS A CA 1
ATOM 2261 C C . CYS A 1 290 ? 13.288 2.257 -17.441 1.00 98.62 290 CYS A C 1
ATOM 2263 O O . CYS A 1 290 ? 12.320 1.500 -17.385 1.00 98.62 290 CYS A O 1
ATOM 2265 N N . TYR A 1 291 ? 13.419 3.311 -16.633 1.00 98.75 291 TYR A N 1
ATOM 2266 C CA . TYR A 1 291 ? 12.538 3.577 -15.497 1.00 98.75 291 TYR A CA 1
AT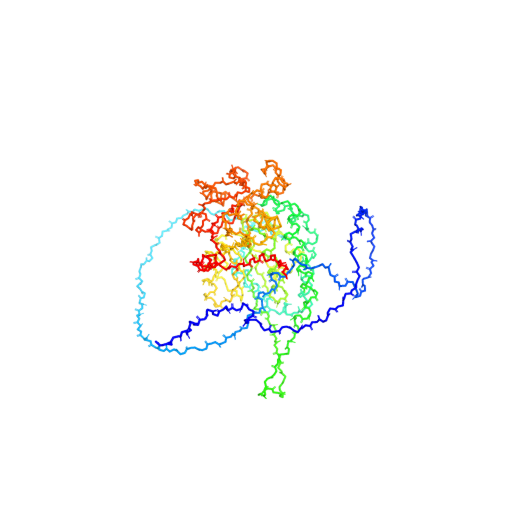OM 2267 C C . TYR A 1 291 ? 12.082 5.030 -15.529 1.00 98.75 291 TYR A C 1
ATOM 2269 O O . TYR A 1 291 ? 12.861 5.951 -15.276 1.00 98.75 291 TYR A O 1
ATOM 2277 N N . ARG A 1 292 ? 10.809 5.246 -15.860 1.00 98.38 292 ARG A N 1
ATOM 2278 C CA . ARG A 1 292 ? 10.238 6.588 -16.012 1.00 98.38 292 ARG A CA 1
ATOM 2279 C C . ARG A 1 292 ? 9.118 6.826 -15.032 1.00 98.38 292 ARG A C 1
ATOM 2281 O O . ARG A 1 292 ? 8.339 5.925 -14.751 1.00 98.38 292 ARG A O 1
ATOM 2288 N N . VAL A 1 293 ? 9.020 8.061 -14.559 1.00 98.62 293 VAL A N 1
ATOM 2289 C CA . VAL A 1 293 ? 7.924 8.510 -13.705 1.00 98.62 293 VAL A CA 1
ATOM 2290 C C . VAL A 1 293 ? 7.002 9.399 -14.524 1.00 98.62 293 VAL A C 1
ATOM 2292 O O . VAL A 1 293 ? 7.469 10.278 -15.246 1.00 98.62 293 VAL A O 1
ATOM 2295 N N . VAL A 1 294 ? 5.699 9.165 -14.410 1.00 97.75 294 VAL A N 1
ATOM 2296 C CA . VAL A 1 294 ? 4.666 10.038 -14.960 1.00 97.75 294 VAL A CA 1
ATOM 2297 C C . VAL A 1 294 ? 3.695 10.394 -13.848 1.00 97.75 294 VAL A C 1
ATOM 2299 O O . VAL A 1 294 ? 3.030 9.531 -13.274 1.00 97.75 294 VAL A O 1
ATOM 2302 N N . GLU A 1 295 ? 3.614 11.687 -13.564 1.00 97.44 295 GLU A N 1
ATOM 2303 C CA . GLU A 1 295 ? 2.595 12.252 -12.690 1.00 97.44 295 GLU A CA 1
ATOM 2304 C C . GLU A 1 295 ? 1.301 12.511 -13.471 1.00 97.44 295 GLU A C 1
ATOM 2306 O O . GLU A 1 295 ? 1.291 12.595 -14.702 1.00 97.44 295 GLU A O 1
ATOM 2311 N N . GLY A 1 296 ? 0.191 12.634 -12.750 1.00 93.75 296 GLY A N 1
ATOM 2312 C CA . GLY A 1 296 ? -1.107 12.959 -13.332 1.00 93.75 296 GLY A CA 1
ATOM 2313 C C . GLY A 1 296 ? -2.253 12.356 -12.539 1.00 93.75 296 GLY A C 1
ATOM 2314 O O . GLY A 1 296 ? -2.034 11.515 -11.673 1.00 93.75 296 GLY A O 1
ATOM 2315 N N . GLY A 1 297 ? -3.479 12.765 -12.835 1.00 94.00 297 GLY A N 1
ATOM 2316 C CA . GLY A 1 297 ? -4.688 12.265 -12.198 1.00 94.00 297 GLY A CA 1
ATOM 2317 C C . GLY A 1 297 ? -5.356 11.129 -12.969 1.00 94.00 297 GLY A C 1
ATOM 2318 O O . GLY A 1 297 ? -4.733 10.378 -13.725 1.00 94.00 297 GLY A O 1
ATOM 2319 N N . ALA A 1 298 ? -6.671 11.012 -12.785 1.00 92.94 298 ALA A N 1
ATOM 2320 C CA . ALA A 1 298 ? -7.490 9.995 -13.438 1.00 92.94 298 ALA A CA 1
ATOM 2321 C C . ALA A 1 298 ? -7.494 10.097 -14.975 1.00 92.94 298 ALA A C 1
ATOM 2323 O O . ALA A 1 298 ? -7.574 9.069 -15.653 1.00 92.94 298 ALA A O 1
ATOM 2324 N N . LYS A 1 299 ? -7.411 11.314 -15.532 1.00 96.06 299 LYS A N 1
ATOM 2325 C CA . LYS A 1 299 ? -7.392 11.541 -16.986 1.00 96.06 299 LYS A CA 1
ATOM 2326 C C . LYS A 1 299 ? -6.115 10.964 -17.592 1.00 96.06 299 LYS A C 1
ATOM 2328 O O . LYS A 1 299 ? -6.181 10.159 -18.514 1.00 96.06 299 LYS A O 1
ATOM 2333 N N . GLU A 1 300 ? -4.975 11.314 -17.016 1.00 96.69 300 GLU A N 1
ATOM 2334 C CA . GLU A 1 300 ? -3.653 10.863 -17.435 1.00 96.69 300 GLU A CA 1
ATOM 2335 C C . GLU A 1 300 ? -3.523 9.346 -17.262 1.00 96.69 300 GLU A C 1
ATOM 2337 O O . GLU A 1 300 ? -3.126 8.658 -18.197 1.00 96.69 300 GLU A O 1
ATOM 2342 N N . THR A 1 301 ? -3.971 8.790 -16.126 1.00 96.50 301 THR A N 1
ATOM 2343 C CA . THR A 1 301 ? -4.030 7.329 -15.932 1.00 96.50 301 THR A CA 1
ATOM 2344 C C . THR A 1 301 ? -4.858 6.636 -17.008 1.00 96.50 301 THR A C 1
ATOM 2346 O O . THR A 1 301 ? -4.469 5.568 -17.469 1.00 96.50 301 THR A O 1
ATOM 2349 N N . SER A 1 302 ? -5.990 7.216 -17.416 1.00 95.38 302 SER A N 1
ATOM 2350 C CA . SER A 1 302 ? -6.846 6.616 -18.444 1.00 95.38 302 SER A CA 1
ATOM 2351 C C . SER A 1 302 ? -6.155 6.577 -19.808 1.00 95.38 302 SER A C 1
ATOM 2353 O O . SER A 1 302 ? -6.261 5.577 -20.509 1.00 95.38 302 SER A O 1
ATOM 2355 N N . GLU A 1 303 ? -5.414 7.627 -20.177 1.00 96.94 303 GLU A N 1
ATOM 2356 C CA . GLU A 1 303 ? -4.631 7.647 -21.421 1.00 96.94 303 GLU A CA 1
ATOM 2357 C C . GLU A 1 303 ? -3.423 6.701 -21.369 1.00 96.94 303 GLU A C 1
ATOM 2359 O O . GLU A 1 303 ? -3.117 6.035 -22.360 1.00 96.94 303 GLU A O 1
ATOM 2364 N N . ILE A 1 304 ? -2.768 6.588 -20.209 1.00 97.69 304 ILE A N 1
ATOM 2365 C CA . ILE A 1 304 ? -1.686 5.624 -19.981 1.00 97.69 304 ILE A CA 1
ATOM 2366 C C . ILE A 1 304 ? -2.214 4.194 -20.124 1.00 97.69 304 ILE A C 1
ATOM 2368 O O . ILE A 1 304 ? -1.619 3.404 -20.842 1.00 97.69 304 ILE A O 1
ATOM 2372 N N . LEU A 1 305 ? -3.350 3.858 -19.507 1.00 97.38 305 LEU A N 1
ATOM 2373 C CA . LEU A 1 305 ? -3.925 2.507 -19.549 1.00 97.38 305 LEU A CA 1
ATOM 2374 C C . LEU A 1 305 ? -4.354 2.050 -20.954 1.00 97.38 305 LEU A C 1
ATOM 2376 O O . LEU A 1 305 ? -4.505 0.853 -21.167 1.00 97.38 305 LEU A O 1
ATOM 2380 N N . ARG A 1 306 ? -4.525 2.973 -21.911 1.00 96.75 306 ARG A N 1
ATOM 2381 C CA . ARG A 1 306 ? -4.749 2.635 -23.330 1.00 96.75 306 ARG A CA 1
ATOM 2382 C C . ARG A 1 306 ? -3.483 2.159 -24.040 1.00 96.75 306 ARG A C 1
ATOM 2384 O O . ARG A 1 306 ? -3.572 1.594 -25.127 1.00 96.75 306 ARG A O 1
ATOM 2391 N N . GLN A 1 307 ? -2.309 2.423 -23.472 1.00 97.88 307 GLN A N 1
ATOM 2392 C CA . GLN A 1 307 ? -1.043 1.977 -24.039 1.00 97.88 307 GLN A CA 1
ATOM 2393 C C . GLN A 1 307 ? -0.809 0.496 -23.724 1.00 97.88 307 GLN A C 1
ATOM 2395 O O . GLN A 1 307 ? -1.318 -0.044 -22.741 1.00 97.88 307 GLN A O 1
ATOM 2400 N N . LYS A 1 308 ? -0.007 -0.174 -24.556 1.00 97.31 308 LYS A N 1
ATOM 2401 C CA . LYS A 1 308 ? 0.315 -1.590 -24.368 1.00 97.31 308 LYS A CA 1
ATOM 2402 C C . LYS A 1 308 ? 1.420 -1.765 -23.324 1.00 97.31 308 LYS A C 1
ATOM 2404 O O . LYS A 1 308 ? 2.563 -1.376 -23.562 1.00 97.31 308 LYS A O 1
ATOM 2409 N N . PHE A 1 309 ? 1.086 -2.436 -22.227 1.00 98.69 309 PHE A N 1
ATOM 2410 C CA . PHE A 1 309 ? 2.036 -2.941 -21.234 1.00 98.69 309 PHE A CA 1
ATOM 2411 C C . PHE A 1 309 ? 2.075 -4.466 -21.264 1.00 98.69 309 PHE A C 1
ATOM 2413 O O . PHE A 1 309 ? 1.090 -5.110 -21.630 1.00 98.69 309 PHE A O 1
ATOM 2420 N N . ASP A 1 310 ? 3.194 -5.040 -20.841 1.00 98.75 310 ASP A N 1
ATOM 2421 C CA . ASP A 1 310 ? 3.353 -6.492 -20.715 1.00 98.75 310 ASP A CA 1
ATOM 2422 C C . ASP A 1 310 ? 2.963 -6.983 -19.313 1.00 98.75 310 ASP A C 1
ATOM 2424 O O . ASP A 1 310 ? 2.708 -8.169 -19.110 1.00 98.75 310 ASP A O 1
ATOM 2428 N N . TYR A 1 311 ? 2.858 -6.061 -18.350 1.00 98.81 311 TYR A N 1
ATOM 2429 C CA . TYR A 1 311 ? 2.302 -6.308 -17.023 1.00 98.81 311 TYR A CA 1
ATOM 2430 C C . TYR A 1 311 ? 1.776 -5.012 -16.390 1.00 98.81 311 TYR A C 1
ATOM 2432 O O . TYR A 1 311 ? 2.392 -3.953 -16.539 1.00 98.81 311 TYR A O 1
ATOM 2440 N N . VAL A 1 312 ? 0.686 -5.086 -15.624 1.00 98.81 312 VAL A N 1
ATOM 2441 C CA . VAL A 1 312 ? 0.185 -3.948 -14.830 1.00 98.81 312 VAL A CA 1
ATOM 2442 C C . VAL A 1 312 ? 0.072 -4.320 -13.355 1.00 98.81 312 VAL A C 1
ATOM 2444 O O . VAL A 1 312 ? -0.599 -5.278 -12.985 1.00 98.81 312 VAL A O 1
ATOM 2447 N N . PHE A 1 313 ? 0.694 -3.527 -12.491 1.00 98.81 313 PHE A N 1
ATOM 2448 C CA . PHE A 1 313 ? 0.558 -3.618 -11.044 1.00 98.81 313 PHE A CA 1
ATOM 2449 C C . PHE A 1 313 ? -0.232 -2.411 -10.536 1.00 98.81 313 PHE A C 1
ATOM 2451 O O . PHE A 1 313 ? 0.186 -1.267 -10.720 1.00 98.81 313 PHE A O 1
ATOM 2458 N N . TYR A 1 314 ? -1.372 -2.653 -9.895 1.00 98.62 314 TYR A N 1
ATOM 2459 C CA . TYR A 1 314 ? -2.234 -1.609 -9.350 1.00 98.62 314 TYR A CA 1
ATOM 2460 C C . TYR A 1 314 ? -2.529 -1.858 -7.878 1.00 98.62 314 TYR A C 1
ATOM 2462 O O . TYR A 1 314 ? -3.060 -2.910 -7.523 1.00 98.62 314 TYR A O 1
ATOM 2470 N N . THR A 1 315 ? -2.289 -0.839 -7.054 1.00 97.69 315 THR A N 1
ATOM 2471 C CA . THR A 1 315 ? -2.788 -0.795 -5.678 1.00 97.69 315 THR A CA 1
ATOM 2472 C C . THR A 1 315 ? -3.864 0.275 -5.548 1.00 97.69 315 THR A C 1
ATOM 2474 O O . THR A 1 315 ? -3.652 1.428 -5.924 1.00 97.69 315 THR A O 1
ATOM 2477 N N . GLY A 1 316 ? -5.016 -0.069 -4.968 1.00 93.88 316 GLY A N 1
ATOM 2478 C CA . GLY A 1 316 ? -6.026 0.925 -4.611 1.00 93.88 316 GLY A CA 1
ATOM 2479 C C . GLY A 1 316 ? -7.441 0.375 -4.455 1.00 93.88 316 GLY A C 1
ATOM 2480 O O . GLY A 1 316 ? -7.673 -0.670 -3.857 1.00 93.88 316 GLY A O 1
ATOM 2481 N N . SER A 1 317 ? -8.435 1.121 -4.940 1.00 91.19 317 SER A N 1
ATOM 2482 C CA . SER A 1 317 ? -9.847 0.792 -4.701 1.00 91.19 317 SER A CA 1
ATOM 2483 C C . SER A 1 317 ? -10.363 -0.279 -5.661 1.00 91.19 317 SER A C 1
ATOM 2485 O O . SER A 1 317 ? -10.042 -0.258 -6.849 1.00 91.19 317 SER A O 1
ATOM 2487 N N . GLY A 1 318 ? -11.280 -1.137 -5.202 1.00 88.19 318 GLY A N 1
ATOM 2488 C CA . GLY A 1 318 ? -11.901 -2.146 -6.069 1.00 88.19 318 GLY A CA 1
ATOM 2489 C C . GLY A 1 318 ? -12.681 -1.565 -7.254 1.00 88.19 318 GLY A C 1
ATOM 2490 O O . GLY A 1 318 ? -12.757 -2.187 -8.312 1.00 88.19 318 GLY A O 1
ATOM 2491 N N . ARG A 1 319 ? -13.216 -0.342 -7.124 1.00 90.19 319 ARG A N 1
ATOM 2492 C CA . ARG A 1 319 ? -13.876 0.366 -8.233 1.00 90.19 319 ARG A CA 1
ATOM 2493 C C . ARG A 1 319 ? -12.901 0.670 -9.368 1.00 90.19 319 ARG A C 1
ATOM 2495 O O . ARG A 1 319 ? -13.226 0.396 -10.516 1.00 90.19 319 ARG A O 1
ATOM 2502 N N . VAL A 1 320 ? -11.735 1.226 -9.049 1.00 93.50 320 VAL A N 1
ATOM 2503 C CA . VAL A 1 320 ? -10.707 1.549 -10.051 1.00 93.50 320 VAL A CA 1
ATOM 2504 C C . VAL A 1 320 ? -9.978 0.286 -10.511 1.00 93.50 320 VAL A C 1
ATOM 2506 O O . VAL A 1 320 ? -9.707 0.164 -11.698 1.00 93.50 320 VAL A O 1
ATOM 2509 N N . GLY A 1 321 ? -9.780 -0.706 -9.638 1.00 94.75 321 GLY A N 1
ATOM 2510 C CA . GLY A 1 321 ? -9.222 -2.009 -10.012 1.00 94.75 321 GLY A CA 1
ATOM 2511 C C . GLY A 1 321 ? -10.000 -2.701 -11.135 1.00 94.75 321 GLY A C 1
ATOM 2512 O O . GLY A 1 321 ? -9.394 -3.247 -12.048 1.00 94.75 321 GLY A O 1
ATOM 2513 N N . ARG A 1 322 ? -11.339 -2.603 -11.145 1.00 94.38 322 ARG A N 1
ATOM 2514 C CA . ARG A 1 322 ? -12.162 -3.095 -12.268 1.00 94.38 322 ARG A CA 1
ATOM 2515 C C . ARG A 1 322 ? -11.896 -2.354 -13.581 1.00 94.38 322 ARG A C 1
ATOM 2517 O O . ARG A 1 322 ? -11.882 -2.991 -14.628 1.00 94.38 322 ARG A O 1
ATOM 2524 N N . ILE A 1 323 ? -11.668 -1.041 -13.525 1.00 96.62 323 ILE A N 1
ATOM 2525 C CA . ILE A 1 323 ? -11.329 -0.222 -14.701 1.00 96.62 323 ILE A CA 1
ATOM 2526 C C . ILE A 1 323 ? -9.949 -0.623 -15.234 1.00 96.62 323 ILE A C 1
ATOM 2528 O O . ILE A 1 323 ? -9.796 -0.842 -16.431 1.00 96.62 323 ILE A O 1
ATOM 2532 N N . VAL A 1 324 ? -8.966 -0.784 -14.342 1.00 97.12 324 VAL A N 1
ATOM 2533 C CA . VAL A 1 324 ? -7.618 -1.254 -14.697 1.00 97.12 324 VAL A CA 1
ATOM 2534 C C . VAL A 1 324 ? -7.682 -2.638 -15.337 1.00 97.12 324 VAL A C 1
ATOM 2536 O O . VAL A 1 324 ? -7.133 -2.828 -16.415 1.00 97.12 324 VAL A O 1
ATOM 2539 N N . HIS A 1 325 ? -8.400 -3.584 -14.725 1.00 96.44 325 HIS A N 1
ATOM 2540 C CA . HIS A 1 325 ? -8.576 -4.933 -15.267 1.00 96.44 325 HIS A CA 1
ATOM 2541 C C . HIS A 1 325 ? -9.222 -4.920 -16.658 1.00 96.44 325 HIS A C 1
ATOM 2543 O O . HIS A 1 325 ? -8.794 -5.643 -17.552 1.00 96.44 325 HIS A O 1
ATOM 2549 N N . GLN A 1 326 ? -10.240 -4.076 -16.859 1.00 97.50 326 GLN A N 1
ATOM 2550 C CA . GLN A 1 326 ? -10.884 -3.925 -18.159 1.00 97.50 326 GLN A CA 1
ATOM 2551 C C . GLN A 1 326 ? -9.899 -3.423 -19.222 1.00 97.50 326 GLN A C 1
ATOM 2553 O O . GLN A 1 326 ? -9.848 -4.011 -20.297 1.00 97.50 326 GLN A O 1
ATOM 2558 N N . ALA A 1 327 ? -9.092 -2.405 -18.912 1.00 96.69 327 ALA A N 1
ATOM 2559 C CA . ALA A 1 327 ? -8.068 -1.905 -19.829 1.00 96.69 327 ALA A CA 1
ATOM 2560 C C . ALA A 1 327 ? -6.979 -2.956 -20.118 1.00 96.69 327 ALA A C 1
ATOM 2562 O O . ALA A 1 327 ? -6.571 -3.131 -21.262 1.00 96.69 327 ALA A O 1
ATOM 2563 N N . CYS A 1 328 ? -6.555 -3.719 -19.104 1.00 95.56 328 CYS A N 1
ATOM 2564 C CA . CYS A 1 328 ? -5.587 -4.807 -19.277 1.00 95.56 328 CYS A CA 1
ATOM 2565 C C . CYS A 1 328 ? -6.107 -5.890 -20.237 1.00 95.56 328 CYS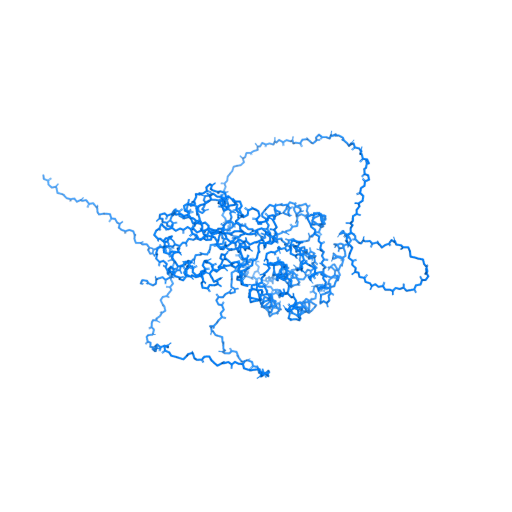 A C 1
ATOM 2567 O O . CYS A 1 328 ? -5.362 -6.377 -21.088 1.00 95.56 328 CYS A O 1
ATOM 2569 N N . ASN A 1 329 ? -7.400 -6.222 -20.159 1.00 96.38 329 ASN A N 1
ATOM 2570 C CA . ASN A 1 329 ? -8.025 -7.214 -21.036 1.00 96.38 329 ASN A CA 1
ATOM 2571 C C . ASN A 1 329 ? -8.037 -6.809 -22.516 1.00 96.38 329 ASN A C 1
ATOM 2573 O O . ASN A 1 329 ? -8.038 -7.701 -23.363 1.00 96.38 329 ASN A O 1
ATOM 2577 N N . GLU A 1 330 ? -8.008 -5.513 -22.850 1.00 96.12 330 GLU A N 1
ATOM 2578 C CA . GLU A 1 330 ? -7.940 -5.056 -24.250 1.00 96.12 330 GLU A CA 1
ATOM 2579 C C . GLU A 1 330 ? -6.661 -5.540 -24.953 1.00 96.12 330 GLU A C 1
ATOM 2581 O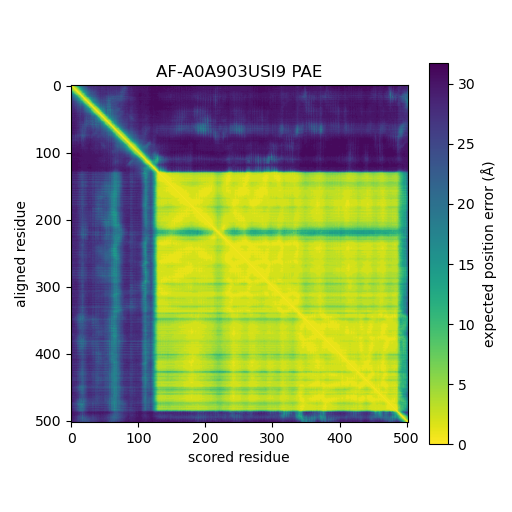 O . GLU A 1 330 ? -6.684 -5.820 -26.151 1.00 96.12 330 GLU A O 1
ATOM 2586 N N . ASN A 1 331 ? -5.568 -5.708 -24.200 1.00 94.69 331 ASN A N 1
ATOM 2587 C CA . ASN A 1 331 ? -4.269 -6.170 -24.696 1.00 94.69 331 ASN A CA 1
ATOM 2588 C C . ASN A 1 331 ? -3.877 -7.572 -24.194 1.00 94.69 331 ASN A C 1
ATOM 2590 O O . ASN A 1 331 ? -2.759 -8.016 -24.453 1.00 94.69 331 ASN A O 1
ATOM 2594 N N . LEU A 1 332 ? -4.776 -8.269 -23.484 1.00 97.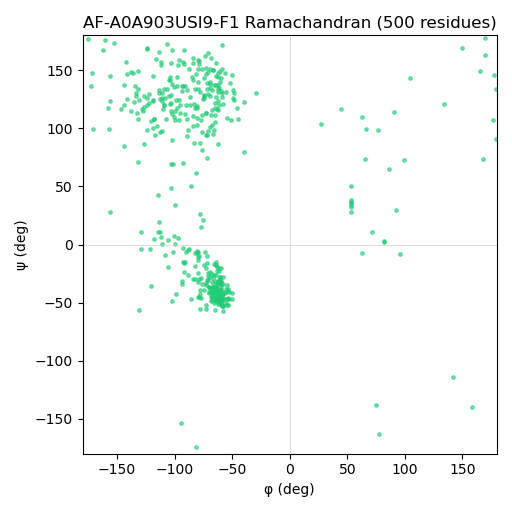56 332 LEU A N 1
ATOM 2595 C CA . LEU A 1 332 ? -4.489 -9.521 -22.762 1.00 97.56 332 LEU A CA 1
ATOM 2596 C C . LEU A 1 332 ? -3.292 -9.397 -21.801 1.00 97.56 332 LEU A C 1
ATOM 2598 O O . LEU A 1 332 ? -2.545 -10.351 -21.581 1.00 97.56 332 LEU A O 1
ATOM 2602 N N . THR A 1 333 ? -3.107 -8.208 -21.232 1.00 98.19 333 THR A N 1
ATOM 2603 C CA . THR A 1 333 ? -2.028 -7.918 -20.295 1.00 98.19 333 THR A CA 1
ATOM 2604 C C . THR A 1 333 ? -2.353 -8.545 -18.935 1.00 98.19 333 THR A C 1
ATOM 2606 O O . THR A 1 333 ? -3.411 -8.252 -18.374 1.00 98.19 333 THR A O 1
ATOM 2609 N N . PRO A 1 334 ? -1.478 -9.384 -18.354 1.00 97.94 334 PRO A N 1
ATOM 2610 C CA . PRO A 1 334 ? -1.657 -9.845 -16.982 1.00 97.94 334 PRO A CA 1
ATOM 2611 C C . PRO A 1 334 ? -1.562 -8.670 -16.001 1.00 97.94 334 PRO A C 1
ATOM 2613 O O . PRO A 1 334 ? -0.764 -7.745 -16.184 1.00 97.94 334 PRO A O 1
ATOM 2616 N N . CYS A 1 335 ? -2.349 -8.716 -14.926 1.00 97.25 335 CYS A N 1
ATOM 2617 C CA . CYS A 1 335 ? -2.302 -7.690 -13.892 1.00 97.25 335 CYS A CA 1
ATOM 2618 C C . CYS A 1 335 ? -2.335 -8.255 -12.472 1.00 97.25 335 CYS A C 1
ATOM 2620 O O . CYS A 1 335 ? -3.022 -9.241 -12.202 1.00 97.25 335 CYS A O 1
ATOM 2622 N N . THR A 1 336 ? -1.661 -7.561 -11.555 1.00 98.19 336 THR A N 1
ATOM 2623 C CA . THR A 1 336 ? -1.869 -7.704 -10.109 1.00 98.19 336 THR A CA 1
ATOM 2624 C C . THR A 1 336 ? -2.691 -6.532 -9.602 1.00 98.19 336 THR A C 1
ATOM 2626 O O . THR A 1 336 ? -2.361 -5.374 -9.860 1.00 98.19 336 THR A O 1
ATOM 2629 N N . LEU A 1 337 ? -3.766 -6.845 -8.877 1.00 96.94 337 LEU A N 1
ATOM 2630 C CA . LEU A 1 337 ? -4.679 -5.873 -8.289 1.00 96.94 337 LEU A CA 1
ATOM 2631 C C . LEU A 1 337 ? -4.676 -6.041 -6.767 1.00 96.94 337 LEU A C 1
ATOM 2633 O O . LEU A 1 337 ? -5.353 -6.921 -6.231 1.00 96.94 337 LEU A O 1
ATOM 2637 N N . GLU A 1 338 ? -3.941 -5.177 -6.074 1.00 95.62 338 GLU A N 1
ATOM 2638 C CA . GLU A 1 338 ? -3.967 -5.099 -4.616 1.00 95.62 338 GLU A CA 1
ATOM 2639 C C . GLU A 1 338 ? -5.074 -4.143 -4.173 1.00 95.62 338 GLU A C 1
ATOM 2641 O O . GLU A 1 338 ? -4.953 -2.915 -4.223 1.00 95.62 338 GLU A O 1
ATOM 2646 N N . LEU A 1 339 ? -6.209 -4.736 -3.801 1.00 91.62 339 LEU A N 1
ATOM 2647 C CA . LEU A 1 339 ? -7.455 -4.034 -3.511 1.00 91.62 339 LEU A CA 1
ATOM 2648 C C . LEU A 1 339 ? -7.814 -4.108 -2.025 1.00 91.62 339 LEU A C 1
ATOM 2650 O O . LEU A 1 339 ? -7.399 -5.022 -1.315 1.00 91.62 339 LEU A O 1
ATOM 2654 N N . GLY A 1 340 ? -8.622 -3.151 -1.577 1.00 86.75 340 GLY A N 1
ATOM 2655 C CA . GLY A 1 340 ? -9.158 -3.109 -0.217 1.00 86.75 340 GLY A CA 1
ATOM 2656 C C . GLY A 1 340 ? -10.385 -3.994 0.024 1.00 86.75 340 GLY A C 1
ATOM 2657 O O . GLY A 1 340 ? -10.844 -4.758 -0.834 1.00 86.75 340 GLY A O 1
ATOM 2658 N N . GLY A 1 341 ? -10.937 -3.858 1.225 1.00 87.94 341 GLY A N 1
ATOM 2659 C CA . GLY A 1 341 ? -12.115 -4.574 1.699 1.00 87.94 341 GLY A CA 1
ATOM 2660 C C . GLY A 1 341 ? -12.314 -4.376 3.201 1.00 87.94 341 GLY A C 1
ATOM 2661 O O . GLY A 1 341 ? -11.512 -3.732 3.867 1.00 87.94 341 GLY A O 1
ATOM 2662 N N . LYS A 1 342 ? -13.385 -4.938 3.766 1.00 91.69 342 LYS A N 1
ATOM 2663 C CA . LYS A 1 342 ? -13.617 -4.872 5.216 1.00 91.69 342 LYS A CA 1
ATOM 2664 C C . LYS A 1 342 ? -12.952 -6.059 5.907 1.00 91.69 342 LYS A C 1
ATOM 2666 O O . LYS A 1 342 ? -13.566 -7.119 6.016 1.00 91.69 342 LYS A O 1
ATOM 2671 N N . SER A 1 343 ? -11.719 -5.880 6.369 1.00 93.19 343 SER A N 1
ATOM 2672 C CA . SER A 1 343 ? -10.971 -6.908 7.103 1.00 93.19 343 SER A CA 1
ATOM 2673 C C . SER A 1 343 ? -11.603 -7.167 8.485 1.00 93.19 343 SER A C 1
ATOM 2675 O O . SER A 1 343 ? -11.566 -6.274 9.339 1.00 93.19 343 SER A O 1
ATOM 2677 N N . PRO A 1 344 ? -12.213 -8.347 8.732 1.00 95.56 344 PRO A N 1
ATOM 2678 C CA . PRO A 1 344 ? -12.815 -8.664 10.023 1.00 95.56 344 PRO A CA 1
ATOM 2679 C C . PRO A 1 344 ? -11.757 -8.923 11.093 1.00 95.56 344 PRO A C 1
ATOM 2681 O O . PRO A 1 344 ? -10.737 -9.559 10.833 1.00 95.56 344 PRO A O 1
ATOM 2684 N N . CYS A 1 345 ? -12.059 -8.550 12.333 1.00 96.81 345 CYS A N 1
ATOM 2685 C CA . CYS A 1 345 ? -11.342 -9.027 13.509 1.00 96.81 345 CYS A CA 1
ATOM 2686 C C . CYS A 1 345 ? -12.332 -9.710 14.457 1.00 96.81 345 CYS A C 1
ATOM 2688 O O . CYS A 1 345 ? -13.369 -9.132 14.760 1.00 96.81 345 CYS A O 1
ATOM 2690 N N . TYR A 1 346 ? -12.037 -10.926 14.919 1.00 97.12 346 TYR A N 1
ATOM 2691 C CA . TYR A 1 346 ? -12.828 -11.617 15.944 1.00 97.12 346 TYR A CA 1
ATOM 2692 C C . TYR A 1 346 ? -11.998 -11.773 17.217 1.00 97.12 346 TYR A C 1
ATOM 2694 O O . TYR A 1 346 ? -10.848 -12.209 17.143 1.00 97.12 346 TYR A O 1
ATOM 2702 N N . ILE A 1 347 ? -12.585 -11.443 18.370 1.00 96.12 347 ILE A N 1
ATOM 2703 C CA . ILE A 1 347 ? -11.982 -11.682 19.687 1.00 96.12 347 ILE A CA 1
ATOM 2704 C C . ILE A 1 347 ? -12.882 -12.627 20.476 1.00 96.12 347 ILE A C 1
ATOM 2706 O O . ILE A 1 347 ? -14.051 -12.325 20.730 1.00 96.12 347 ILE A O 1
ATOM 2710 N N . ASP A 1 348 ? -12.298 -13.742 20.904 1.00 94.75 348 ASP A N 1
ATOM 2711 C CA . ASP A 1 348 ? -12.940 -14.696 21.797 1.00 94.75 348 ASP A CA 1
ATOM 2712 C C . ASP A 1 348 ? -12.800 -14.290 23.272 1.00 94.75 348 ASP A C 1
ATOM 2714 O O . ASP A 1 348 ? -11.851 -13.609 23.660 1.00 94.75 348 ASP A O 1
ATOM 2718 N N . SER A 1 349 ? -13.718 -14.763 24.115 1.00 93.00 349 SER A N 1
ATOM 2719 C CA . SER A 1 349 ? -13.655 -14.567 25.570 1.00 93.00 349 SER A CA 1
ATOM 2720 C C . SER A 1 349 ? -12.426 -15.175 26.252 1.00 93.00 349 SER A C 1
ATOM 2722 O O . SER A 1 349 ? -12.075 -14.748 27.348 1.00 93.00 349 SER A O 1
ATOM 2724 N N . THR A 1 350 ? -11.769 -16.144 25.615 1.00 94.12 350 THR A N 1
ATOM 2725 C CA . THR A 1 350 ? -10.545 -16.786 26.120 1.00 94.12 350 THR A CA 1
ATOM 2726 C C . THR A 1 350 ? -9.267 -15.993 25.819 1.00 94.12 350 THR A C 1
ATOM 2728 O O . THR A 1 350 ? -8.199 -16.347 26.315 1.00 94.12 350 THR A O 1
ATOM 2731 N N . ALA A 1 351 ? -9.342 -14.919 25.024 1.00 94.25 351 ALA A N 1
ATOM 2732 C CA . ALA A 1 351 ? -8.178 -14.112 24.676 1.00 94.25 351 ALA A CA 1
ATOM 2733 C C . ALA A 1 351 ? -7.675 -13.254 25.852 1.00 94.25 351 ALA A C 1
ATOM 2735 O O . ALA A 1 351 ? -8.451 -12.775 26.681 1.00 94.25 351 ALA A O 1
ATOM 2736 N N . ASP A 1 352 ? -6.371 -12.963 25.862 1.00 97.00 352 ASP A N 1
ATOM 2737 C CA . ASP A 1 352 ? -5.802 -11.895 26.691 1.00 97.00 352 ASP A CA 1
ATOM 2738 C C . ASP A 1 352 ? -6.318 -10.540 26.177 1.00 97.00 352 ASP A C 1
ATOM 2740 O O . ASP A 1 352 ? -5.801 -9.978 25.205 1.00 97.00 352 ASP A O 1
ATOM 2744 N N . ILE A 1 353 ? -7.400 -10.048 26.792 1.00 96.12 353 ILE A N 1
ATOM 2745 C CA . ILE A 1 353 ? -8.089 -8.832 26.351 1.00 96.12 353 ILE A CA 1
ATOM 2746 C C . ILE A 1 353 ? -7.166 -7.604 26.370 1.00 96.12 353 ILE A C 1
ATOM 2748 O O . ILE A 1 353 ? -7.199 -6.863 25.383 1.00 96.12 353 ILE A O 1
ATOM 2752 N N . PRO A 1 354 ? -6.321 -7.371 27.396 1.00 97.12 354 PRO A N 1
ATOM 2753 C CA . PRO A 1 354 ? -5.333 -6.297 27.357 1.00 97.12 354 PRO A CA 1
ATOM 2754 C C . PRO A 1 354 ? -4.418 -6.321 26.129 1.00 97.12 354 PRO A C 1
ATOM 2756 O O . PRO A 1 354 ? -4.326 -5.329 25.395 1.00 97.12 354 PRO A O 1
ATOM 2759 N N . ILE A 1 355 ? -3.781 -7.462 25.851 1.00 97.50 355 ILE A N 1
ATOM 2760 C CA . ILE A 1 355 ? -2.859 -7.597 24.716 1.00 97.50 355 ILE A CA 1
ATOM 2761 C C . ILE A 1 355 ? -3.607 -7.488 23.384 1.00 97.50 355 ILE A C 1
ATOM 2763 O O . ILE A 1 355 ? -3.152 -6.782 22.475 1.00 97.50 355 ILE A O 1
ATOM 2767 N N . ALA A 1 356 ? -4.752 -8.163 23.257 1.00 97.50 356 ALA A N 1
ATOM 2768 C CA . ALA A 1 356 ? -5.569 -8.139 22.049 1.00 97.50 356 ALA A CA 1
ATOM 2769 C C . ALA A 1 356 ? -6.049 -6.717 21.733 1.00 97.50 356 ALA A C 1
ATOM 2771 O O . ALA A 1 356 ? -5.879 -6.246 20.607 1.00 97.50 356 ALA A O 1
ATOM 2772 N N . THR A 1 357 ? -6.561 -5.999 22.737 1.00 98.44 357 THR A N 1
ATOM 2773 C CA . THR A 1 357 ? -7.014 -4.610 22.593 1.00 98.44 357 THR A CA 1
ATOM 2774 C C . THR A 1 357 ? -5.869 -3.723 22.119 1.00 98.44 357 THR A C 1
ATOM 2776 O O . THR A 1 357 ? -6.013 -3.033 21.113 1.00 98.44 357 THR A O 1
ATOM 2779 N N . LYS A 1 358 ? -4.691 -3.801 22.754 1.00 98.31 358 LYS A N 1
ATOM 2780 C CA . LYS A 1 358 ? -3.520 -3.012 22.345 1.00 98.31 358 LYS A CA 1
ATOM 2781 C C . LYS A 1 358 ? -3.137 -3.240 20.883 1.00 98.31 358 LYS A C 1
ATOM 2783 O O . LYS A 1 358 ? -2.926 -2.281 20.147 1.00 98.31 358 LYS A O 1
ATOM 2788 N N . ARG A 1 359 ? -3.079 -4.495 20.435 1.00 98.38 359 ARG A N 1
ATOM 2789 C CA . ARG A 1 359 ? -2.704 -4.835 19.050 1.00 98.38 359 ARG A CA 1
ATOM 2790 C C . ARG A 1 359 ? -3.745 -4.376 18.030 1.00 98.38 359 ARG A C 1
ATOM 2792 O O . ARG A 1 359 ? -3.374 -3.846 16.986 1.00 98.38 359 ARG A O 1
ATOM 2799 N N . ILE A 1 360 ? -5.029 -4.538 18.345 1.00 98.44 360 ILE A N 1
ATOM 2800 C CA . ILE A 1 360 ? -6.129 -4.132 17.464 1.00 98.44 360 ILE A CA 1
ATOM 2801 C C . ILE A 1 360 ? -6.177 -2.615 17.324 1.00 98.44 360 ILE A C 1
ATOM 2803 O O . ILE A 1 360 ? -6.290 -2.122 16.207 1.00 98.44 360 ILE A O 1
ATOM 2807 N N . LEU A 1 361 ? -6.044 -1.868 18.424 1.00 98.56 361 LEU A N 1
ATOM 2808 C CA . LEU A 1 361 ? -6.038 -0.406 18.370 1.00 98.56 361 LEU A CA 1
ATOM 2809 C C . LEU A 1 361 ? -4.819 0.123 17.617 1.00 98.56 361 LEU A C 1
ATOM 2811 O O . LEU A 1 361 ? -4.974 1.050 16.830 1.00 98.56 361 LEU A O 1
ATOM 2815 N N . TRP A 1 362 ? -3.637 -0.481 17.800 1.00 98.25 362 TRP A N 1
ATOM 2816 C CA . TRP A 1 362 ? -2.453 -0.115 17.019 1.00 98.25 362 TRP A CA 1
ATOM 2817 C C . TRP A 1 362 ? -2.737 -0.305 15.527 1.00 98.25 362 TRP A C 1
ATOM 2819 O O . TRP A 1 362 ? -2.728 0.665 14.780 1.00 98.25 362 TRP A O 1
ATOM 2829 N N . GLY A 1 363 ? -3.125 -1.515 15.108 1.00 96.19 363 GLY A N 1
ATOM 2830 C CA . GLY A 1 363 ? -3.439 -1.793 13.704 1.00 96.19 363 GLY A CA 1
ATOM 2831 C C . GLY A 1 363 ? -4.599 -0.961 13.144 1.00 96.19 363 GLY A C 1
ATOM 2832 O O . GLY A 1 363 ? -4.637 -0.697 11.946 1.00 96.19 363 GLY A O 1
ATOM 2833 N N . LYS A 1 364 ? -5.545 -0.531 13.989 1.00 98.38 364 LYS A N 1
ATOM 2834 C CA . LYS A 1 364 ? -6.682 0.298 13.580 1.00 98.38 364 LYS A CA 1
ATOM 2835 C C . LYS A 1 364 ? -6.322 1.765 13.383 1.00 98.38 364 LYS A C 1
ATOM 2837 O O . LYS A 1 364 ? -6.905 2.402 12.510 1.00 98.38 364 LYS A O 1
ATOM 2842 N N . PHE A 1 365 ? -5.465 2.315 14.238 1.00 98.31 365 PHE A N 1
ATOM 2843 C CA . PHE A 1 365 ? -5.247 3.759 14.321 1.00 98.31 365 PHE A CA 1
ATOM 2844 C C . PHE A 1 365 ? -3.896 4.222 13.773 1.00 98.31 365 PHE A C 1
ATOM 2846 O O . PHE A 1 365 ? -3.749 5.426 13.552 1.00 98.31 365 PHE A O 1
ATOM 2853 N N . ILE A 1 366 ? -2.969 3.309 13.438 1.00 96.56 366 ILE A N 1
ATOM 2854 C CA . ILE A 1 366 ? -1.854 3.653 12.541 1.00 96.56 366 ILE A CA 1
ATOM 2855 C C . ILE A 1 366 ? -2.396 4.289 11.258 1.00 96.56 366 ILE A C 1
ATOM 2857 O O . ILE A 1 366 ? -3.434 3.885 10.731 1.00 96.56 366 ILE A O 1
ATOM 2861 N N . ASN A 1 367 ? -1.719 5.324 10.776 1.00 98.12 367 ASN A N 1
ATOM 2862 C CA . ASN A 1 367 ? -2.080 6.108 9.602 1.00 98.12 367 ASN A CA 1
ATOM 2863 C C . ASN A 1 367 ? -3.522 6.656 9.645 1.00 98.12 367 ASN A C 1
ATOM 2865 O O . ASN A 1 367 ? -4.173 6.820 8.609 1.00 98.12 367 ASN A O 1
ATOM 2869 N N . ALA A 1 368 ? -4.055 6.880 10.854 1.00 98.19 368 ALA A N 1
ATOM 2870 C CA . ALA A 1 368 ? -5.464 7.184 11.103 1.00 98.19 368 ALA A CA 1
ATOM 2871 C C . ALA A 1 368 ? -6.429 6.154 10.472 1.00 98.19 368 ALA A C 1
ATOM 2873 O O . ALA A 1 368 ? -7.494 6.511 9.975 1.00 98.19 368 ALA A O 1
ATOM 2874 N N . GLY A 1 369 ? -6.059 4.872 10.450 1.00 97.94 369 GLY A N 1
ATOM 2875 C CA . GLY A 1 369 ? -6.860 3.777 9.896 1.00 97.94 369 GLY A CA 1
ATOM 2876 C C . GLY A 1 369 ? -6.970 3.752 8.372 1.00 97.94 369 GLY A C 1
ATOM 2877 O O . GLY A 1 369 ? -7.777 2.995 7.831 1.00 97.94 369 GLY A O 1
ATOM 2878 N N . GLN A 1 370 ? -6.173 4.558 7.667 1.00 98.50 370 GLN A N 1
ATOM 2879 C CA . GLN A 1 370 ? -6.090 4.582 6.204 1.00 98.50 370 GLN A CA 1
ATOM 2880 C C . GLN A 1 370 ? -5.164 3.454 5.715 1.00 98.50 370 GLN A C 1
ATOM 2882 O O . GLN A 1 370 ? -4.107 3.684 5.125 1.00 98.50 370 GLN A O 1
ATOM 2887 N N . THR A 1 371 ? -5.536 2.209 6.004 1.00 96.81 371 THR A N 1
ATOM 2888 C CA . THR A 1 371 ? -4.703 1.022 5.770 1.00 96.81 371 THR A CA 1
ATOM 2889 C C . THR A 1 371 ? -5.584 -0.124 5.295 1.00 96.81 371 THR A C 1
ATOM 2891 O O . THR A 1 371 ? -6.532 -0.491 5.980 1.00 96.81 371 THR A O 1
ATOM 2894 N N . CYS A 1 372 ? -5.264 -0.718 4.142 1.00 92.00 372 CYS A N 1
ATOM 2895 C CA . CYS A 1 372 ? -6.071 -1.782 3.519 1.00 92.00 372 CYS A CA 1
ATOM 2896 C C . CYS A 1 372 ? -6.215 -3.035 4.399 1.00 92.00 372 CYS A C 1
ATOM 2898 O O . CYS A 1 372 ? -7.222 -3.736 4.341 1.00 92.00 372 CYS A O 1
ATOM 2900 N N . ILE A 1 373 ? -5.215 -3.303 5.240 1.00 92.88 373 ILE A N 1
ATOM 2901 C CA . ILE A 1 373 ? -5.189 -4.440 6.167 1.00 92.88 373 ILE A CA 1
ATOM 2902 C C . ILE A 1 373 ? -5.550 -4.057 7.611 1.00 92.88 373 ILE A C 1
ATOM 2904 O O . ILE A 1 373 ? -5.403 -4.885 8.509 1.00 92.88 373 ILE A O 1
ATOM 2908 N N . ALA A 1 374 ? -5.989 -2.817 7.868 1.00 94.44 374 ALA A N 1
ATOM 2909 C CA . ALA A 1 374 ? -6.438 -2.436 9.207 1.00 94.44 374 ALA A CA 1
ATOM 2910 C C . ALA A 1 374 ? -7.656 -3.278 9.620 1.00 94.44 374 ALA A C 1
ATOM 2912 O O . ALA A 1 374 ? -8.492 -3.588 8.767 1.00 94.44 374 ALA A O 1
ATOM 2913 N N . PRO A 1 375 ? -7.821 -3.590 10.920 1.00 96.75 375 PRO A N 1
ATOM 2914 C CA . PRO A 1 375 ? -9.080 -4.108 11.439 1.00 96.75 375 PRO A CA 1
ATOM 2915 C C . PRO A 1 375 ? -10.209 -3.145 11.060 1.00 96.75 375 PRO A C 1
ATOM 2917 O O . PRO A 1 375 ? -10.287 -2.021 11.557 1.00 96.75 375 PRO A O 1
ATOM 2920 N N . ASP A 1 376 ? -11.070 -3.542 10.133 1.00 97.00 376 ASP A N 1
ATOM 2921 C CA . ASP A 1 376 ? -12.123 -2.653 9.661 1.00 97.00 376 ASP A CA 1
ATOM 2922 C C . ASP A 1 376 ? -13.259 -2.631 10.689 1.00 97.00 376 ASP A C 1
ATOM 2924 O O . ASP A 1 376 ? -13.668 -1.554 11.115 1.00 97.00 376 ASP A O 1
ATOM 2928 N N . TYR A 1 377 ? -13.655 -3.807 11.187 1.00 98.00 377 TYR A N 1
ATOM 2929 C CA . TYR A 1 377 ? -14.660 -3.989 12.235 1.00 98.00 377 TYR A CA 1
ATOM 2930 C C . TYR A 1 377 ? -14.288 -5.125 13.197 1.00 98.00 377 TYR A C 1
ATOM 2932 O O . TYR A 1 377 ? -13.537 -6.039 12.846 1.00 98.00 377 TYR A O 1
ATOM 2940 N N . LEU A 1 378 ? -14.839 -5.070 14.410 1.00 98.31 378 LEU A N 1
ATOM 2941 C CA . LEU A 1 378 ? -14.638 -6.064 15.461 1.00 98.31 378 LEU A CA 1
ATOM 2942 C C . LEU A 1 378 ? -15.911 -6.893 15.687 1.00 98.31 378 LEU A C 1
ATOM 2944 O O . LEU A 1 378 ? -17.002 -6.344 15.817 1.00 98.31 378 LEU A O 1
ATOM 2948 N N . LEU A 1 379 ? -15.756 -8.210 15.780 1.00 98.19 379 LEU A N 1
ATOM 2949 C CA . LEU A 1 379 ? -16.769 -9.181 16.181 1.00 98.19 379 LEU A CA 1
ATOM 2950 C C . LEU A 1 379 ? -16.394 -9.753 17.550 1.00 98.19 379 LEU A C 1
ATOM 2952 O O . LEU A 1 379 ? -15.303 -10.301 17.713 1.00 98.19 379 LEU A O 1
ATOM 2956 N N . CYS A 1 380 ? -17.279 -9.649 18.534 1.00 97.88 380 CYS A N 1
ATOM 2957 C CA . CYS A 1 380 ? -17.058 -10.251 19.851 1.00 97.88 380 CYS A CA 1
ATOM 2958 C C . CYS A 1 380 ? -18.360 -10.372 20.651 1.00 97.88 380 CYS A C 1
ATOM 2960 O O . CYS A 1 380 ? -19.374 -9.767 20.308 1.00 97.88 380 CYS A O 1
ATOM 2962 N N . SER A 1 381 ? -18.351 -11.122 21.753 1.00 97.81 381 SER A N 1
ATOM 2963 C CA . SER A 1 381 ? -19.505 -11.158 22.658 1.00 97.81 381 SER A CA 1
ATOM 2964 C C . SER A 1 381 ? -19.698 -9.816 23.380 1.00 97.81 381 SER A C 1
ATOM 2966 O O . SER A 1 381 ? -18.765 -9.023 23.528 1.00 97.81 381 SER A O 1
ATOM 2968 N N . LYS A 1 382 ? -20.904 -9.561 23.906 1.00 97.44 382 LYS A N 1
ATOM 2969 C CA . LYS A 1 382 ? -21.179 -8.343 24.699 1.00 97.44 382 LYS A CA 1
ATOM 2970 C C . LYS A 1 382 ? -20.267 -8.202 25.921 1.00 97.44 382 LYS A C 1
ATOM 2972 O O . LYS A 1 382 ? -19.910 -7.088 26.305 1.00 97.44 382 LYS A O 1
ATOM 2977 N N . GLN A 1 383 ? -19.886 -9.324 26.531 1.00 97.31 383 GLN A N 1
ATOM 2978 C CA . GLN A 1 383 ? -18.956 -9.339 27.658 1.00 97.31 383 GLN A CA 1
ATOM 2979 C C . GLN A 1 383 ? -17.566 -8.858 27.230 1.00 97.31 383 GLN A C 1
ATOM 2981 O O . GLN A 1 383 ? -17.012 -7.960 27.865 1.00 97.31 383 GLN A O 1
ATOM 2986 N N . VAL A 1 384 ? -17.044 -9.402 26.125 1.00 97.88 384 VAL A N 1
ATOM 2987 C CA . VAL A 1 384 ? -15.740 -9.013 25.571 1.00 97.88 384 VAL A CA 1
ATOM 2988 C C . VAL A 1 384 ? -15.750 -7.554 25.124 1.00 97.88 384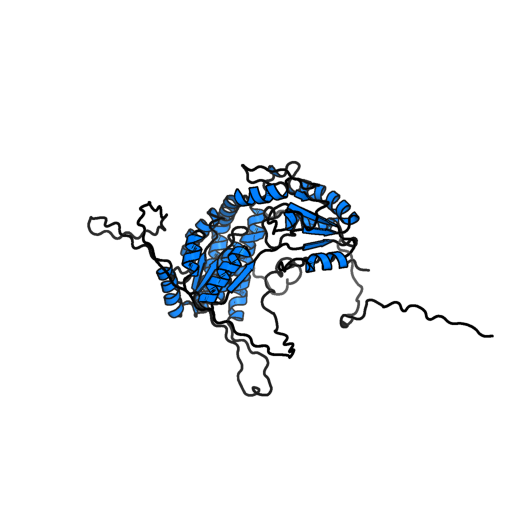 VAL A C 1
ATOM 2990 O O . VAL A 1 384 ? -14.803 -6.832 25.417 1.00 97.88 384 VAL A O 1
ATOM 2993 N N . GLN A 1 385 ? -16.835 -7.075 24.504 1.00 98.50 385 GLN A N 1
ATOM 2994 C CA . GLN A 1 385 ? -16.988 -5.660 24.151 1.00 98.50 385 GLN A CA 1
ATOM 2995 C C . GLN A 1 385 ? -16.782 -4.747 25.365 1.00 98.50 385 GLN A C 1
ATOM 2997 O O . GLN A 1 385 ? -16.058 -3.759 25.271 1.00 98.50 385 GLN A O 1
ATOM 3002 N N . LYS A 1 386 ? -17.390 -5.063 26.516 1.00 98.38 386 LYS A N 1
ATOM 3003 C CA . LYS A 1 386 ? -17.231 -4.245 27.726 1.00 98.38 386 LYS A CA 1
ATOM 3004 C C . LYS A 1 386 ? -15.765 -4.178 28.169 1.00 98.38 386 LYS A C 1
ATOM 3006 O O . LYS A 1 386 ? -15.260 -3.086 28.414 1.00 98.38 386 LYS A O 1
ATOM 3011 N N . GLN A 1 387 ? -15.090 -5.326 28.229 1.00 98.31 387 GLN A N 1
ATOM 3012 C CA . GLN A 1 387 ? -13.679 -5.409 28.625 1.00 98.31 387 GLN A CA 1
ATOM 3013 C C . GLN A 1 387 ? -12.768 -4.668 27.630 1.00 98.31 387 GLN A C 1
ATOM 3015 O O . GLN A 1 387 ? -11.893 -3.909 28.041 1.00 98.31 387 GLN A O 1
ATOM 3020 N N . PHE A 1 388 ? -13.025 -4.824 26.328 1.00 98.62 388 PHE A N 1
ATOM 3021 C CA . PHE A 1 388 ? -12.310 -4.128 25.259 1.00 98.62 388 PHE A CA 1
ATOM 3022 C C . PHE A 1 388 ? -12.438 -2.607 25.390 1.00 98.62 388 PHE A C 1
ATOM 3024 O O . PHE A 1 388 ? -11.441 -1.899 25.312 1.00 98.62 388 PHE A O 1
ATOM 3031 N N . LEU A 1 389 ? -13.644 -2.082 25.630 1.00 98.81 389 LEU A N 1
ATOM 3032 C CA . LEU A 1 389 ? -13.871 -0.637 25.760 1.00 98.81 389 LEU A CA 1
ATOM 3033 C C . LEU A 1 389 ? -13.187 -0.037 26.993 1.00 98.81 389 LEU A C 1
ATOM 3035 O O . LEU A 1 389 ? -12.687 1.087 26.930 1.00 98.81 389 LEU A O 1
ATOM 3039 N N . GLU A 1 390 ? -13.181 -0.758 28.117 1.00 98.50 390 GLU A N 1
ATOM 3040 C CA . GLU A 1 390 ? -12.485 -0.324 29.332 1.00 98.50 390 GLU A CA 1
ATOM 3041 C C . GLU A 1 390 ? -10.979 -0.198 29.094 1.00 98.50 390 GLU A C 1
ATOM 3043 O O . GLU A 1 390 ? -10.370 0.794 29.500 1.00 98.50 390 GLU A O 1
ATOM 3048 N N . GLU A 1 391 ? -10.386 -1.166 28.399 1.00 98.69 391 GLU A N 1
ATOM 3049 C CA . GLU A 1 391 ? -8.962 -1.143 28.092 1.00 98.69 391 GLU A CA 1
ATOM 3050 C C . GLU A 1 391 ? -8.617 -0.138 26.985 1.00 98.69 391 GLU A C 1
ATOM 3052 O O . GLU A 1 391 ? -7.644 0.610 27.101 1.00 98.69 391 GLU A O 1
ATOM 3057 N N . ALA A 1 392 ? -9.459 -0.030 25.956 1.00 98.75 392 ALA A N 1
ATOM 3058 C CA . ALA A 1 392 ? -9.240 0.883 24.844 1.00 98.75 392 ALA A CA 1
ATOM 3059 C C . ALA A 1 392 ? -9.157 2.343 25.292 1.00 98.75 392 ALA A C 1
ATOM 3061 O O . ALA A 1 392 ? -8.301 3.085 24.813 1.00 98.75 392 ALA A O 1
ATOM 3062 N N . LYS A 1 393 ? -9.980 2.751 26.267 1.00 98.38 393 LYS A N 1
ATOM 3063 C CA . LYS A 1 393 ? -9.911 4.099 26.854 1.00 98.38 393 LYS A CA 1
ATOM 3064 C C . LYS A 1 393 ? -8.556 4.390 27.499 1.00 98.38 393 LYS A C 1
ATOM 3066 O O . LYS A 1 393 ? -8.067 5.510 27.381 1.00 98.38 393 LYS A O 1
ATOM 3071 N N . LYS A 1 394 ? -7.955 3.409 28.181 1.00 98.44 394 LYS A N 1
ATOM 3072 C CA . LYS A 1 394 ? -6.644 3.575 28.831 1.00 98.44 394 LYS A CA 1
ATOM 3073 C C . LYS A 1 394 ? -5.545 3.720 27.786 1.00 98.44 394 LYS A C 1
ATOM 3075 O O . LYS A 1 394 ? -4.772 4.666 27.855 1.00 98.44 394 LYS A O 1
ATOM 3080 N N . ILE A 1 395 ? -5.536 2.822 26.803 1.00 98.62 395 ILE A N 1
ATOM 3081 C CA . ILE A 1 395 ? -4.508 2.760 25.760 1.00 98.62 395 ILE A CA 1
ATOM 3082 C C . ILE A 1 395 ? -4.546 4.006 24.873 1.00 98.62 395 ILE A C 1
ATOM 3084 O O . ILE A 1 395 ? -3.515 4.630 24.643 1.00 98.62 395 ILE A O 1
ATOM 3088 N N . LEU A 1 396 ? -5.729 4.423 24.413 1.00 98.31 396 LEU A N 1
ATOM 3089 C CA . LEU A 1 396 ? -5.847 5.616 23.568 1.00 98.31 396 LEU A CA 1
ATOM 3090 C C . LEU A 1 396 ? -5.420 6.886 24.311 1.00 98.31 396 LEU A C 1
ATOM 3092 O O . LEU A 1 396 ? -4.781 7.751 23.719 1.00 98.31 396 LEU A O 1
ATOM 3096 N N . LYS A 1 397 ? -5.712 6.971 25.614 1.00 97.81 397 LYS A N 1
ATOM 3097 C CA . LYS A 1 397 ? -5.240 8.066 26.465 1.00 97.81 397 LYS A CA 1
ATOM 3098 C C . LYS A 1 397 ? -3.726 8.020 26.698 1.00 97.81 397 LYS A C 1
ATOM 3100 O O . LYS A 1 397 ? -3.100 9.073 26.758 1.00 97.81 397 LYS A O 1
ATOM 3105 N N . GLU A 1 398 ? -3.141 6.831 26.846 1.00 98.06 398 GLU A N 1
ATOM 3106 C CA . GLU A 1 398 ? -1.687 6.640 26.949 1.00 98.06 398 GLU A CA 1
ATOM 3107 C C . GLU A 1 398 ? -0.976 7.122 25.678 1.00 98.06 398 GLU A C 1
ATOM 3109 O O . GLU A 1 398 ? 0.025 7.824 25.775 1.00 98.06 398 GLU A O 1
ATOM 3114 N N . TRP A 1 399 ? -1.501 6.779 24.499 1.00 97.31 399 TRP A N 1
ATOM 3115 C CA . TRP A 1 399 ? -0.858 7.086 23.218 1.00 97.31 399 TRP A CA 1
ATOM 3116 C C . TRP A 1 399 ? -1.068 8.522 22.757 1.00 97.31 399 TRP A C 1
ATOM 3118 O O . TRP A 1 399 ? -0.128 9.168 22.308 1.00 97.31 399 TRP A O 1
ATOM 3128 N N . TYR A 1 400 ? -2.298 9.024 22.853 1.00 97.50 400 TYR A N 1
ATOM 3129 C CA . TYR A 1 400 ? -2.675 10.299 22.243 1.00 97.50 400 TYR A CA 1
ATOM 3130 C C . TYR A 1 400 ? -2.968 11.402 23.267 1.00 97.50 400 TYR A C 1
ATOM 3132 O O . TYR A 1 400 ? -3.262 12.532 22.888 1.00 97.50 400 TYR A O 1
ATOM 3140 N N . GLY A 1 401 ? -2.854 11.108 24.565 1.00 96.69 401 GLY A N 1
ATOM 3141 C CA . GLY A 1 401 ? -3.116 12.063 25.635 1.00 96.69 401 GLY A CA 1
ATOM 3142 C C . GLY A 1 401 ? -4.607 12.279 25.906 1.00 96.69 401 GLY A C 1
ATOM 3143 O O . GLY A 1 401 ? -5.460 11.467 25.552 1.00 96.69 401 GLY A O 1
ATOM 3144 N N . ASN A 1 402 ? -4.929 13.375 26.601 1.00 94.12 402 ASN A N 1
ATOM 3145 C CA . ASN A 1 402 ? -6.322 13.714 26.922 1.00 94.12 402 ASN A CA 1
ATOM 3146 C C . ASN A 1 402 ? -7.083 14.298 25.724 1.00 94.12 402 ASN A C 1
ATOM 3148 O O . ASN A 1 402 ? -8.299 14.144 25.672 1.00 94.12 402 ASN A O 1
ATOM 3152 N N . ASP A 1 403 ? -6.379 14.958 24.802 1.00 95.25 403 ASP A N 1
ATOM 3153 C CA . ASP A 1 403 ? -6.937 15.479 23.556 1.00 95.25 403 ASP A CA 1
ATOM 3154 C C . ASP A 1 403 ? -6.142 14.908 22.369 1.00 95.25 403 ASP A C 1
ATOM 3156 O O . ASP A 1 403 ? -5.060 15.410 22.049 1.00 95.25 403 ASP A O 1
ATOM 3160 N N . PRO A 1 404 ? -6.649 13.844 21.713 1.00 96.69 404 PRO A N 1
ATOM 3161 C CA . PRO A 1 404 ? -5.968 13.226 20.582 1.00 96.69 404 PRO A CA 1
ATOM 3162 C C . PRO A 1 404 ? -5.728 14.168 19.400 1.00 96.69 404 PRO A C 1
ATOM 3164 O O . PRO A 1 404 ? -4.853 13.893 18.577 1.00 96.69 404 PRO A O 1
ATOM 3167 N N . LYS A 1 405 ? -6.467 15.281 19.303 1.00 97.19 405 LYS A N 1
ATOM 3168 C CA . LYS A 1 405 ? -6.273 16.272 18.243 1.00 97.19 405 LYS A CA 1
ATOM 3169 C C . LYS A 1 405 ? -4.875 16.885 18.300 1.00 97.19 405 LYS A C 1
ATOM 3171 O O . LYS A 1 405 ? -4.230 17.030 17.257 1.00 97.19 405 LYS A O 1
ATOM 3176 N N . ASP A 1 406 ? -4.391 17.161 19.506 1.00 95.88 406 ASP A N 1
ATOM 3177 C CA . ASP A 1 406 ? -3.095 17.798 19.750 1.00 95.88 406 ASP A CA 1
ATOM 3178 C C . ASP A 1 406 ? -1.921 16.817 19.652 1.00 95.88 406 ASP A C 1
ATOM 3180 O O . ASP A 1 406 ? -0.763 17.239 19.605 1.00 95.88 406 ASP A O 1
ATOM 3184 N N . SER A 1 407 ? -2.191 15.509 19.579 1.00 96.62 407 SER A N 1
ATOM 3185 C CA . SER A 1 407 ? -1.132 14.512 19.477 1.00 96.62 407 SER A CA 1
ATOM 3186 C C . SER A 1 407 ? -0.313 14.696 18.185 1.00 96.62 407 SER A C 1
ATOM 3188 O O . SER A 1 407 ? -0.888 14.802 17.086 1.00 96.62 407 SER A O 1
ATOM 3190 N N . PRO A 1 408 ? 1.031 14.715 18.282 1.00 94.69 408 PRO A N 1
ATOM 3191 C CA . PRO A 1 408 ? 1.906 14.716 17.113 1.00 94.69 408 PRO A CA 1
ATOM 3192 C C . PRO A 1 408 ? 1.935 13.352 16.409 1.00 94.69 408 PRO A C 1
ATOM 3194 O O . PRO A 1 408 ? 2.283 13.293 15.234 1.00 94.69 408 PRO A O 1
ATOM 3197 N N . ASP A 1 409 ? 1.545 12.281 17.105 1.00 95.00 409 ASP A N 1
ATOM 3198 C CA . ASP A 1 409 ? 1.567 10.897 16.620 1.00 95.00 409 ASP A CA 1
ATOM 3199 C C . ASP A 1 409 ? 0.283 10.497 15.875 1.00 95.00 409 ASP A C 1
ATOM 3201 O O . ASP A 1 409 ? 0.180 9.385 15.363 1.00 95.00 409 ASP A O 1
ATOM 3205 N N . LEU A 1 410 ? -0.719 11.382 15.814 1.00 96.56 410 LEU A N 1
ATOM 3206 C CA . LEU A 1 410 ? -1.966 11.118 15.105 1.00 96.56 410 LEU A CA 1
ATOM 3207 C C . LEU A 1 410 ? -1.976 11.788 13.723 1.00 96.56 410 LEU A C 1
ATOM 3209 O O . LEU A 1 410 ? -2.036 13.020 13.597 1.00 96.56 410 LEU A O 1
ATOM 3213 N N . CYS A 1 411 ? -1.996 10.943 12.691 1.00 98.00 411 CYS A N 1
ATOM 3214 C CA . CYS A 1 411 ? -2.156 11.329 11.290 1.00 98.00 411 CYS A CA 1
ATOM 3215 C C . CYS A 1 411 ? -3.475 12.088 11.029 1.00 98.00 411 CYS A C 1
ATOM 3217 O O . CYS A 1 411 ? -4.365 12.187 11.882 1.00 98.00 411 CYS A O 1
ATOM 3219 N N . ARG A 1 412 ? -3.621 12.627 9.815 1.00 98.38 412 ARG A N 1
ATOM 3220 C CA . ARG A 1 412 ? -4.862 13.253 9.333 1.00 98.38 412 ARG A CA 1
ATOM 3221 C C . ARG A 1 412 ? -5.448 12.496 8.156 1.00 98.38 412 ARG A C 1
ATOM 3223 O O . ARG A 1 412 ? -4.761 11.750 7.459 1.00 98.38 412 ARG A O 1
ATOM 3230 N N . ILE A 1 413 ? -6.741 12.712 7.933 1.00 98.81 413 ILE A N 1
ATOM 3231 C CA . ILE A 1 413 ? -7.401 12.195 6.741 1.00 98.81 413 ILE A CA 1
ATOM 3232 C C . ILE A 1 413 ? -6.841 12.923 5.522 1.00 98.81 413 ILE A C 1
ATOM 3234 O O . ILE A 1 413 ? -6.753 14.152 5.518 1.00 98.81 413 ILE A O 1
ATOM 3238 N N . ILE A 1 414 ? -6.484 12.160 4.489 1.00 98.44 414 ILE A N 1
ATOM 3239 C CA . ILE A 1 414 ? -5.714 12.640 3.334 1.00 98.44 414 ILE A CA 1
ATOM 3240 C C . ILE A 1 414 ? -6.317 13.885 2.666 1.00 98.44 414 ILE A C 1
ATOM 3242 O O . ILE A 1 414 ? -5.612 14.825 2.310 1.00 98.44 414 ILE A O 1
ATOM 3246 N N . ASN A 1 415 ? -7.646 13.944 2.528 1.00 98.12 415 ASN A N 1
ATOM 3247 C CA . ASN A 1 415 ? -8.329 15.059 1.881 1.00 98.12 415 ASN A CA 1
ATOM 3248 C C . ASN A 1 415 ? -9.763 15.264 2.400 1.00 98.12 415 ASN A C 1
ATOM 3250 O O . ASN A 1 415 ? -10.309 14.468 3.168 1.00 98.12 415 ASN A O 1
ATOM 3254 N N . GLN A 1 416 ? -10.383 16.356 1.948 1.00 98.25 416 GLN A N 1
ATOM 3255 C CA . GLN A 1 416 ? -11.720 16.763 2.377 1.00 98.25 416 GLN A CA 1
ATOM 3256 C C . GLN A 1 416 ? -12.816 15.760 1.980 1.00 98.25 416 GLN A C 1
ATOM 3258 O O . GLN A 1 416 ? -13.781 15.586 2.723 1.00 98.25 416 GLN A O 1
ATOM 3263 N N . GLN A 1 417 ? -12.672 15.087 0.835 1.00 97.94 417 GLN A N 1
ATOM 3264 C CA . GLN A 1 417 ? -13.646 14.107 0.350 1.00 97.94 417 GLN A CA 1
ATOM 3265 C C . GLN A 1 417 ? -13.682 12.869 1.258 1.00 97.94 417 GLN A C 1
ATOM 3267 O O . GLN A 1 417 ? -14.758 12.446 1.687 1.00 97.94 417 GLN A O 1
ATOM 3272 N N . HIS A 1 418 ? -12.514 12.309 1.596 1.00 98.38 418 HIS A N 1
ATOM 3273 C CA . HIS A 1 418 ? -12.422 11.184 2.528 1.00 98.38 418 HIS A CA 1
ATOM 3274 C C . HIS A 1 418 ? -12.881 11.581 3.932 1.00 98.38 418 HIS A C 1
ATOM 3276 O O . HIS A 1 418 ? -13.593 10.802 4.566 1.00 98.38 418 HIS A O 1
ATOM 3282 N N . PHE A 1 419 ? -12.551 12.797 4.383 1.00 98.75 419 PHE A N 1
ATOM 3283 C CA . PHE A 1 419 ? -13.027 13.325 5.660 1.00 98.75 419 PHE A CA 1
ATOM 3284 C C . PHE A 1 419 ? -14.559 13.354 5.713 1.00 98.75 419 PHE A C 1
ATOM 3286 O O . PHE A 1 419 ? -15.149 12.765 6.610 1.00 98.75 419 PHE A O 1
ATOM 3293 N N . GLN A 1 420 ? -15.217 13.963 4.720 1.00 98.50 420 GLN A N 1
ATOM 3294 C CA . GLN A 1 420 ? -16.681 14.083 4.692 1.00 98.50 420 GLN A CA 1
ATOM 3295 C C . GLN A 1 420 ? -17.373 12.719 4.702 1.00 98.50 420 GLN A C 1
ATOM 3297 O O . GLN A 1 420 ? -18.344 12.530 5.435 1.00 98.50 420 GLN A O 1
ATOM 3302 N N . ARG A 1 421 ? -16.856 11.759 3.924 1.00 97.88 421 ARG A N 1
ATOM 3303 C CA . ARG A 1 421 ? -17.365 10.382 3.899 1.00 97.88 421 ARG A CA 1
ATOM 3304 C C . ARG A 1 421 ? -17.289 9.732 5.283 1.00 97.88 421 ARG A C 1
ATOM 3306 O O . ARG A 1 421 ? -18.274 9.156 5.731 1.00 97.88 421 ARG A O 1
ATOM 3313 N N . LEU A 1 422 ? -16.150 9.848 5.964 1.00 98.50 422 LEU A N 1
ATOM 3314 C CA . LEU A 1 422 ? -15.943 9.277 7.298 1.00 98.50 422 LEU A CA 1
ATOM 3315 C C . LEU A 1 422 ? -16.800 9.974 8.363 1.00 98.50 422 LEU A C 1
ATOM 3317 O O . LEU A 1 422 ? -17.468 9.304 9.144 1.00 98.50 422 LEU A O 1
ATOM 3321 N N . SER A 1 423 ? -16.865 11.307 8.363 1.00 98.00 423 SER A N 1
ATOM 3322 C CA . SER A 1 423 ? -17.727 12.060 9.283 1.00 98.00 423 SER A CA 1
ATOM 3323 C C . SER A 1 423 ? -19.206 11.699 9.112 1.00 98.00 423 SER A C 1
ATOM 3325 O O . SER A 1 423 ? -19.942 11.618 10.095 1.00 98.00 423 SER A O 1
ATOM 3327 N N . ALA A 1 424 ? -19.651 11.431 7.878 1.00 97.38 424 ALA A N 1
ATOM 3328 C CA . ALA A 1 424 ? -21.010 10.970 7.612 1.00 97.38 424 ALA A CA 1
ATOM 3329 C C . ALA A 1 424 ? -21.298 9.581 8.210 1.00 97.38 424 ALA A C 1
ATOM 3331 O O . ALA A 1 424 ? -22.426 9.346 8.632 1.00 97.38 424 ALA A O 1
ATOM 3332 N N . MET A 1 425 ? -20.298 8.694 8.304 1.00 96.81 425 MET A N 1
ATOM 3333 C CA . MET A 1 425 ? -20.440 7.376 8.945 1.00 96.81 425 MET A CA 1
ATOM 3334 C C . MET A 1 425 ? -20.588 7.461 10.471 1.00 96.81 425 MET A C 1
ATOM 3336 O O . MET A 1 425 ? -21.188 6.573 11.069 1.00 96.81 425 MET A O 1
ATOM 3340 N N . ILE A 1 426 ? -20.052 8.510 11.104 1.00 97.00 426 ILE A N 1
ATOM 3341 C CA . ILE A 1 426 ? -20.162 8.735 12.559 1.00 97.00 426 ILE A CA 1
ATOM 3342 C C . ILE A 1 426 ? -21.528 9.339 12.916 1.00 97.00 426 ILE A C 1
ATOM 3344 O O . ILE A 1 426 ? -22.079 9.084 13.988 1.00 97.00 426 ILE A O 1
ATOM 3348 N N . LYS A 1 427 ? -22.100 10.154 12.024 1.00 92.62 427 LYS A N 1
ATOM 3349 C CA . LYS A 1 427 ? -23.337 10.892 12.289 1.00 92.62 427 LYS A CA 1
ATOM 3350 C C . LYS A 1 427 ? -24.513 9.944 12.555 1.00 92.62 427 LYS A C 1
ATOM 3352 O O . LYS A 1 427 ? -24.972 9.244 11.661 1.00 92.62 427 LYS A O 1
ATOM 3357 N N . GLY A 1 428 ? -25.051 9.999 13.774 1.00 87.69 428 GLY A N 1
ATOM 3358 C CA . GLY A 1 428 ? -26.190 9.175 14.194 1.00 87.69 428 GLY A CA 1
ATOM 3359 C C . GLY A 1 428 ? -25.823 7.750 14.621 1.00 87.69 428 GLY A C 1
ATOM 3360 O O . GLY A 1 428 ? -26.722 6.994 14.976 1.00 87.69 428 GLY A O 1
ATOM 3361 N N . ALA A 1 429 ? -24.535 7.393 14.620 1.00 95.19 429 ALA A N 1
ATOM 3362 C CA . ALA A 1 429 ? -24.057 6.140 15.189 1.00 95.19 429 ALA A CA 1
ATOM 3363 C C . ALA A 1 429 ? -23.967 6.220 16.723 1.00 95.19 429 ALA A C 1
ATOM 3365 O O . ALA A 1 429 ? -23.853 7.305 17.300 1.00 95.19 429 ALA A O 1
ATOM 3366 N N . ASN A 1 430 ? -23.981 5.065 17.393 1.00 97.69 430 ASN A N 1
ATOM 3367 C CA . ASN A 1 430 ? -23.778 4.991 18.837 1.00 97.69 430 ASN A CA 1
ATOM 3368 C C . ASN A 1 430 ? -22.273 4.979 19.163 1.00 97.69 430 ASN A C 1
ATOM 3370 O O . ASN A 1 430 ? -21.587 3.968 18.994 1.00 97.69 430 ASN A O 1
ATOM 3374 N N . VAL A 1 431 ? -21.755 6.131 19.592 1.00 98.50 431 VAL A N 1
ATOM 3375 C CA . VAL A 1 431 ? -20.328 6.350 19.854 1.00 98.50 431 VAL A CA 1
ATOM 3376 C C . VAL A 1 431 ? -19.989 6.010 21.307 1.00 98.50 431 VAL A C 1
ATOM 3378 O O . VAL A 1 431 ? -20.500 6.634 22.234 1.00 98.50 431 VAL A O 1
ATOM 3381 N N . ALA A 1 432 ? -19.084 5.051 21.513 1.00 98.56 432 ALA A N 1
ATOM 3382 C CA . ALA A 1 432 ? -18.602 4.672 22.843 1.00 98.56 432 ALA A CA 1
ATOM 3383 C C . ALA A 1 432 ? -17.312 5.403 23.256 1.00 98.56 432 ALA A C 1
ATOM 3385 O O . ALA A 1 432 ? -17.075 5.620 24.450 1.00 98.56 432 ALA A O 1
ATOM 3386 N N . ILE A 1 433 ? -16.456 5.727 22.281 1.00 98.50 433 ILE A N 1
ATOM 3387 C CA . ILE A 1 433 ? -15.178 6.439 22.441 1.00 98.50 433 ILE A CA 1
ATOM 3388 C C . ILE A 1 433 ? -14.992 7.348 21.220 1.00 98.50 433 ILE A C 1
ATOM 3390 O O . ILE A 1 433 ? -15.243 6.896 20.102 1.00 98.50 433 ILE A O 1
ATOM 3394 N N . GLY A 1 434 ? -14.529 8.583 21.431 1.00 98.19 434 GLY A N 1
ATOM 3395 C CA . GLY A 1 434 ? -14.217 9.541 20.369 1.00 98.19 434 GLY A CA 1
ATOM 3396 C C . GLY A 1 434 ? -15.459 10.167 19.729 1.00 98.19 434 GLY A C 1
ATOM 3397 O O . GLY A 1 434 ? -16.434 10.481 20.411 1.00 98.19 434 GLY A O 1
ATOM 3398 N N . GLY A 1 435 ? -15.438 10.295 18.399 1.00 97.62 435 GLY A N 1
ATOM 3399 C CA . GLY A 1 435 ? -16.506 10.900 17.596 1.00 97.62 435 GLY A CA 1
ATOM 3400 C C . GLY A 1 435 ? -16.295 12.380 17.266 1.00 97.62 435 GLY A C 1
ATOM 3401 O O . GLY A 1 435 ? -17.027 12.929 16.440 1.00 97.62 435 GLY A O 1
ATOM 3402 N N . GLU A 1 436 ? -15.293 13.032 17.855 1.00 98.19 436 GLU A N 1
ATOM 3403 C CA . GLU A 1 436 ? -14.931 14.408 17.534 1.00 98.19 436 GLU A CA 1
ATOM 3404 C C . GLU A 1 436 ? -14.326 14.500 16.129 1.00 98.19 436 GLU A C 1
ATOM 3406 O O . GLU A 1 436 ? -13.533 13.658 15.699 1.00 98.19 436 GLU A O 1
ATOM 3411 N N . THR A 1 437 ? -14.692 15.555 15.402 1.00 98.31 437 THR A N 1
ATOM 3412 C CA . THR A 1 437 ? -14.178 15.817 14.055 1.00 98.31 437 THR A CA 1
ATOM 3413 C C . THR A 1 437 ? -13.854 17.295 13.886 1.00 98.31 437 THR A C 1
ATOM 3415 O O . THR A 1 437 ? -14.519 18.151 14.468 1.00 98.31 437 THR A O 1
ATOM 3418 N N . ASP A 1 438 ? -12.849 17.596 13.070 1.00 98.25 438 ASP A N 1
ATOM 3419 C CA . ASP A 1 438 ? -12.530 18.950 12.625 1.00 98.25 438 ASP A CA 1
ATOM 3420 C C . ASP A 1 438 ? -12.177 18.931 11.136 1.00 98.25 438 ASP A C 1
ATOM 3422 O O . ASP A 1 438 ? -11.174 18.349 10.715 1.00 98.25 438 ASP A O 1
ATOM 3426 N N . SER A 1 439 ? -13.016 19.584 10.330 1.00 97.50 439 SER A N 1
ATOM 3427 C CA . SER A 1 439 ? -12.840 19.648 8.883 1.00 97.50 439 SER A CA 1
ATOM 3428 C C . SER A 1 439 ? -11.623 20.459 8.453 1.00 97.50 439 SER A C 1
ATOM 3430 O O . SER A 1 439 ? -11.036 20.132 7.429 1.00 97.50 439 SER A O 1
ATOM 3432 N N . GLN A 1 440 ? -11.236 21.500 9.199 1.00 97.38 440 GLN A N 1
ATOM 3433 C CA . GLN A 1 440 ? -10.118 22.368 8.812 1.00 97.38 440 GLN A CA 1
ATOM 3434 C C . GLN A 1 440 ? -8.794 21.606 8.863 1.00 97.38 440 GLN A C 1
ATOM 3436 O O . GLN A 1 440 ? -7.981 21.689 7.943 1.00 97.38 440 GLN A O 1
ATOM 3441 N N . GLU A 1 441 ? -8.615 20.793 9.901 1.00 96.88 441 GLU A N 1
ATOM 3442 C CA . GLU A 1 441 ? -7.438 19.940 10.056 1.00 96.88 441 GLU A CA 1
ATOM 3443 C C . GLU A 1 441 ? -7.583 18.563 9.400 1.00 96.88 441 GLU A C 1
ATOM 3445 O O . GLU A 1 441 ? -6.623 17.793 9.388 1.00 96.88 441 GLU A O 1
ATOM 3450 N N . LYS A 1 442 ? -8.764 18.233 8.858 1.00 98.38 442 LYS A N 1
ATOM 3451 C CA . LYS A 1 442 ? -9.120 16.873 8.414 1.00 98.38 442 LYS A CA 1
ATOM 3452 C C . LYS A 1 442 ? -8.906 15.842 9.535 1.00 98.38 442 LYS A C 1
ATOM 3454 O O . LYS A 1 442 ? -8.418 14.734 9.307 1.00 98.38 442 LYS A O 1
ATOM 3459 N N . TYR A 1 443 ? -9.233 16.236 10.763 1.00 98.62 443 TYR A N 1
ATOM 3460 C CA . TYR A 1 443 ? -9.060 15.444 11.976 1.00 98.62 443 TYR A CA 1
ATOM 3461 C C . TYR A 1 443 ? -10.330 14.661 12.301 1.00 98.62 443 TYR A C 1
ATOM 3463 O O . TYR A 1 443 ? -11.420 15.225 12.349 1.00 98.62 443 TYR A O 1
ATOM 3471 N N . ILE A 1 444 ? -10.177 13.372 12.582 1.00 98.75 444 ILE A N 1
ATOM 3472 C CA . ILE A 1 444 ? -11.224 12.527 13.155 1.00 98.75 444 ILE A CA 1
ATOM 3473 C C . ILE A 1 444 ? -10.592 11.799 14.338 1.00 98.75 444 ILE A C 1
ATOM 3475 O O . ILE A 1 444 ? -9.560 11.148 14.170 1.00 98.75 444 ILE A O 1
ATOM 3479 N N . ALA A 1 445 ? -11.194 11.926 15.520 1.00 98.62 445 ALA A N 1
ATOM 3480 C CA . ALA A 1 445 ? -10.723 11.256 16.725 1.00 98.62 445 ALA A CA 1
ATOM 3481 C C . ALA A 1 445 ? -10.743 9.725 16.552 1.00 98.62 445 ALA A C 1
ATOM 3483 O O . ALA A 1 445 ? -11.631 9.210 15.862 1.00 98.62 445 ALA A O 1
ATOM 3484 N N . PRO A 1 446 ? -9.841 8.971 17.212 1.00 98.69 446 PRO A N 1
ATOM 3485 C CA . PRO A 1 446 ? -9.977 7.524 17.343 1.00 98.69 446 PRO A CA 1
ATOM 3486 C C . PRO A 1 446 ? -11.370 7.154 17.872 1.00 98.69 446 PRO A C 1
ATOM 3488 O O . PRO A 1 446 ? -11.690 7.393 19.036 1.00 98.69 446 PRO A O 1
ATOM 3491 N N . THR A 1 447 ? -12.217 6.612 16.996 1.00 98.88 447 THR A N 1
ATOM 3492 C CA . THR A 1 447 ? -13.649 6.443 17.256 1.00 98.88 447 THR A CA 1
ATOM 3493 C C . THR A 1 447 ? -14.008 4.966 17.339 1.00 98.88 447 THR A C 1
ATOM 3495 O O . THR A 1 447 ? -13.666 4.193 16.445 1.00 98.88 447 THR A O 1
ATOM 3498 N N . ILE A 1 448 ? -14.727 4.566 18.389 1.00 98.88 448 ILE A N 1
ATOM 3499 C CA . ILE A 1 448 ? -15.268 3.208 18.539 1.00 98.88 448 ILE A CA 1
ATOM 3500 C C . ILE A 1 448 ? -16.791 3.290 18.618 1.00 98.88 448 ILE A C 1
ATOM 3502 O O . ILE A 1 448 ? -17.337 3.997 19.470 1.00 98.88 448 ILE A O 1
ATOM 3506 N N . LEU A 1 449 ? -17.463 2.560 17.726 1.00 98.81 449 LEU A N 1
ATOM 3507 C CA . LEU A 1 449 ? -18.922 2.487 17.648 1.00 98.81 449 LEU A CA 1
ATOM 3508 C C . LEU A 1 449 ? -19.406 1.157 18.225 1.00 98.81 449 LEU A C 1
ATOM 3510 O O . LEU A 1 449 ? -18.783 0.121 18.001 1.00 98.81 449 LEU A O 1
ATOM 3514 N N . VAL A 1 450 ? -20.520 1.181 18.946 1.00 98.56 450 VAL A N 1
ATOM 3515 C CA . VAL A 1 450 ? -21.147 -0.005 19.553 1.00 98.56 450 VAL A CA 1
ATOM 3516 C C . VAL A 1 450 ? -22.589 -0.142 19.086 1.00 98.56 450 VAL A C 1
ATOM 3518 O O . VAL A 1 450 ? -23.122 0.775 18.470 1.00 98.56 450 VAL A O 1
ATOM 3521 N N . ASP A 1 451 ? -23.215 -1.287 19.365 1.00 94.69 451 ASP A N 1
ATOM 3522 C CA . ASP A 1 451 ? -24.584 -1.595 18.925 1.00 94.69 451 ASP A CA 1
ATOM 3523 C C . ASP A 1 451 ? -24.771 -1.417 17.402 1.00 94.69 451 ASP A C 1
ATOM 3525 O O . ASP A 1 451 ? -25.831 -1.003 16.930 1.00 94.69 451 ASP A O 1
ATOM 3529 N N . VAL A 1 452 ? -23.715 -1.713 16.635 1.00 96.81 452 VAL A N 1
ATOM 3530 C CA . VAL A 1 452 ? -23.690 -1.558 15.178 1.00 96.81 452 VAL A CA 1
ATOM 3531 C C . VAL A 1 452 ? -24.407 -2.729 14.519 1.00 96.81 452 VAL A C 1
ATOM 3533 O O . VAL A 1 452 ? -24.150 -3.894 14.829 1.00 96.81 452 VAL A O 1
ATOM 3536 N N . ASN A 1 453 ? -25.275 -2.422 13.559 1.00 93.31 453 ASN A N 1
ATOM 3537 C CA . ASN A 1 453 ? -25.975 -3.406 12.746 1.00 93.31 453 ASN A CA 1
ATOM 3538 C C . ASN A 1 453 ? -25.272 -3.615 11.400 1.00 93.31 453 ASN A C 1
ATOM 3540 O O . ASN A 1 453 ? -24.627 -2.723 10.850 1.00 93.31 453 ASN A O 1
ATOM 3544 N N . SER A 1 454 ? -25.461 -4.796 10.806 1.00 90.44 454 SER A N 1
ATOM 3545 C CA . SER A 1 454 ? -24.884 -5.147 9.497 1.00 90.44 454 SER A CA 1
ATOM 3546 C C . SER A 1 454 ? -25.282 -4.197 8.364 1.00 90.44 454 SER A C 1
ATOM 3548 O O . SER A 1 454 ? -24.522 -4.048 7.408 1.00 90.44 454 SER A O 1
ATOM 3550 N N . ASN A 1 455 ? -26.457 -3.573 8.478 1.00 91.25 455 ASN A N 1
ATOM 3551 C CA . ASN A 1 455 ? -27.041 -2.675 7.482 1.00 91.25 455 ASN A CA 1
ATOM 3552 C C . ASN A 1 455 ? -26.686 -1.198 7.716 1.00 91.25 455 ASN A C 1
ATOM 3554 O O . ASN A 1 455 ? -27.070 -0.349 6.912 1.00 91.25 455 ASN A O 1
ATOM 3558 N N . ASP A 1 456 ? -25.956 -0.875 8.788 1.00 93.94 456 ASP A N 1
ATOM 3559 C CA . ASP A 1 456 ? -25.567 0.506 9.064 1.00 93.94 456 ASP A CA 1
ATOM 3560 C C . ASP A 1 456 ? -24.594 1.018 7.987 1.00 93.94 456 ASP A C 1
ATOM 3562 O O . ASP A 1 456 ? -23.808 0.230 7.444 1.00 93.94 456 ASP A O 1
ATOM 3566 N N . PRO A 1 457 ? -24.583 2.333 7.683 1.00 91.88 457 PRO A N 1
ATOM 3567 C CA . PRO A 1 457 ? -23.706 2.906 6.658 1.00 91.88 457 PRO A CA 1
ATOM 3568 C C . PRO A 1 457 ? -22.219 2.575 6.853 1.00 91.88 457 PRO A C 1
ATOM 3570 O O . PRO A 1 457 ? -21.529 2.242 5.891 1.00 91.88 457 PRO A O 1
ATOM 3573 N N . VAL A 1 458 ? -21.735 2.584 8.102 1.00 95.50 458 VAL A N 1
ATOM 3574 C CA . VAL A 1 458 ? -20.344 2.229 8.453 1.00 95.50 458 VAL A CA 1
ATOM 3575 C C . VAL A 1 458 ? -19.996 0.774 8.114 1.00 95.50 458 VAL A C 1
ATOM 3577 O O . VAL A 1 458 ? -18.827 0.417 7.972 1.00 95.50 458 VAL A O 1
ATOM 3580 N N . MET A 1 459 ? -21.011 -0.076 7.950 1.00 94.69 459 MET A N 1
ATOM 3581 C CA . MET A 1 459 ? -20.864 -1.475 7.583 1.00 94.69 459 MET A CA 1
ATOM 3582 C C . MET A 1 459 ? -21.098 -1.746 6.100 1.00 94.69 459 MET A C 1
ATOM 3584 O O . MET A 1 459 ? -20.963 -2.903 5.727 1.00 94.69 459 MET A O 1
ATOM 3588 N N . GLN A 1 460 ? -21.403 -0.766 5.244 1.00 89.88 460 GLN A N 1
ATOM 3589 C CA . GLN A 1 460 ? -21.640 -1.039 3.815 1.00 89.88 460 GLN A CA 1
ATOM 3590 C C . GLN A 1 460 ? -20.347 -1.051 2.997 1.00 89.88 460 GLN A C 1
ATOM 3592 O O . GLN A 1 460 ? -20.087 -2.013 2.278 1.00 89.88 460 GLN A O 1
ATOM 3597 N N . ASP A 1 461 ? -19.497 -0.045 3.190 1.00 88.75 461 ASP A N 1
ATOM 3598 C CA . ASP A 1 461 ? -18.232 0.108 2.471 1.00 88.75 461 ASP A CA 1
ATOM 3599 C C . ASP A 1 461 ? -17.022 -0.046 3.402 1.00 88.75 461 ASP A C 1
ATOM 3601 O O . ASP A 1 461 ? -17.144 -0.014 4.630 1.00 88.75 461 ASP A O 1
ATOM 3605 N N . GLU A 1 462 ? -15.835 -0.211 2.816 1.00 92.75 462 GLU A N 1
ATOM 3606 C CA . GLU A 1 462 ? -14.558 -0.108 3.530 1.00 92.75 462 GLU A CA 1
ATOM 3607 C C . GLU A 1 462 ? -14.450 1.249 4.243 1.00 92.75 462 GLU A C 1
ATOM 3609 O O . GLU A 1 462 ? -14.706 2.311 3.659 1.00 92.75 462 GLU A O 1
ATOM 3614 N N . ILE A 1 463 ? -14.085 1.224 5.527 1.00 97.19 463 ILE A N 1
ATOM 3615 C CA . ILE A 1 463 ? -14.042 2.439 6.341 1.00 97.19 463 ILE A CA 1
ATOM 3616 C C . ILE A 1 463 ? -12.848 3.276 5.907 1.00 97.19 463 ILE A C 1
ATOM 3618 O O . ILE A 1 463 ? -13.033 4.421 5.494 1.00 97.19 463 ILE A O 1
ATOM 3622 N N . PHE A 1 464 ? -11.644 2.700 5.930 1.00 97.69 464 PHE A N 1
ATOM 3623 C CA . PHE A 1 464 ? -10.399 3.386 5.568 1.00 97.69 464 PHE A CA 1
ATOM 3624 C C . PHE A 1 464 ? -10.207 4.704 6.346 1.00 97.69 464 PHE A C 1
ATOM 3626 O O . PHE A 1 464 ? -10.035 5.783 5.776 1.00 97.69 464 PHE A O 1
ATOM 3633 N N . GLY A 1 465 ? -10.357 4.614 7.668 1.00 98.44 465 GLY A N 1
ATOM 3634 C CA . GLY A 1 465 ? -10.328 5.736 8.599 1.00 98.44 465 GLY A CA 1
ATOM 3635 C C . GLY A 1 465 ? -10.422 5.279 10.061 1.00 98.44 465 GLY A C 1
ATOM 3636 O O . GLY A 1 465 ? -10.612 4.083 10.329 1.00 98.44 465 GLY A O 1
ATOM 3637 N N . PRO A 1 466 ? -10.346 6.213 11.026 1.00 98.50 466 PRO A N 1
ATOM 3638 C CA . PRO A 1 466 ? -10.167 5.908 12.441 1.00 98.50 466 PRO A CA 1
ATOM 3639 C C . PRO A 1 466 ? -11.516 5.633 13.129 1.00 98.50 466 PRO A C 1
ATOM 3641 O O . PRO A 1 466 ? -11.836 6.219 14.158 1.00 98.50 466 PRO A O 1
ATOM 3644 N N . ILE A 1 467 ? -12.329 4.745 12.546 1.00 98.81 467 ILE A N 1
ATOM 3645 C CA . ILE A 1 467 ? -13.653 4.359 13.055 1.00 98.81 467 ILE A CA 1
ATOM 3646 C C . ILE A 1 467 ? -13.713 2.837 13.162 1.00 98.81 467 ILE A C 1
ATOM 3648 O O . ILE A 1 467 ? -13.637 2.152 12.144 1.00 98.81 467 ILE A O 1
ATOM 3652 N N . LEU A 1 468 ? -13.827 2.298 14.374 1.00 98.81 468 LEU A N 1
ATOM 3653 C CA . LEU A 1 468 ? -13.921 0.863 14.644 1.00 98.81 468 LEU A CA 1
ATOM 3654 C C . LEU A 1 468 ? -15.329 0.505 15.144 1.00 98.81 468 LEU A C 1
ATOM 3656 O O . LEU A 1 468 ? -15.616 0.681 16.330 1.00 98.81 468 LEU A O 1
ATOM 3660 N N . PRO A 1 469 ? -16.225 0.021 14.272 1.00 98.62 469 PRO A N 1
ATOM 3661 C CA . PRO A 1 469 ? -17.491 -0.551 14.697 1.00 98.62 469 PRO A CA 1
ATOM 3662 C C . PRO A 1 469 ? -17.299 -1.915 15.366 1.00 98.62 469 PRO A C 1
ATOM 3664 O O . PRO A 1 469 ? -16.522 -2.750 14.895 1.00 98.62 469 PRO A O 1
ATOM 3667 N N . ILE A 1 470 ? -18.048 -2.142 16.444 1.00 98.62 470 ILE A N 1
ATOM 3668 C CA . ILE A 1 470 ? -18.161 -3.426 17.132 1.00 98.62 470 ILE A CA 1
ATOM 3669 C C . ILE A 1 470 ? -19.545 -4.012 16.859 1.00 98.62 470 ILE A C 1
ATOM 3671 O O . ILE A 1 470 ? -20.567 -3.374 17.119 1.00 98.62 470 ILE A O 1
ATOM 3675 N N . ILE A 1 471 ? -19.560 -5.243 16.359 1.00 97.94 471 ILE A N 1
ATOM 3676 C CA . ILE A 1 471 ? -20.759 -6.048 16.145 1.00 97.94 471 ILE A CA 1
ATOM 3677 C C . ILE A 1 471 ? -20.728 -7.202 17.136 1.00 97.94 471 ILE A C 1
ATOM 3679 O O . ILE A 1 471 ? -19.752 -7.955 17.205 1.00 97.94 471 ILE A O 1
ATOM 3683 N N . ASN A 1 472 ? -21.805 -7.356 17.904 1.00 97.88 472 ASN A N 1
ATOM 3684 C CA . ASN A 1 472 ? -21.884 -8.455 18.849 1.00 97.88 472 ASN A CA 1
ATOM 3685 C C . ASN A 1 472 ? -22.330 -9.754 18.184 1.00 97.88 472 ASN A C 1
ATOM 3687 O O . ASN A 1 472 ? -23.308 -9.777 17.442 1.00 97.88 472 ASN A O 1
ATOM 3691 N N . VAL A 1 473 ? -21.621 -10.833 18.500 1.00 96.62 473 VAL A N 1
ATOM 3692 C CA . VAL A 1 473 ? -21.931 -12.208 18.091 1.00 96.62 473 VAL A CA 1
ATOM 3693 C C . VAL A 1 473 ? -21.864 -13.117 19.313 1.00 96.62 473 VAL A C 1
ATOM 3695 O O . VAL A 1 473 ? -21.086 -12.848 20.232 1.00 96.62 473 VAL A O 1
ATOM 3698 N N . ASP A 1 474 ? -22.660 -14.184 19.340 1.00 94.38 474 ASP A N 1
ATOM 3699 C CA . ASP A 1 474 ? -22.735 -15.040 20.528 1.00 94.38 474 ASP A CA 1
ATOM 3700 C C . ASP A 1 474 ? -21.543 -16.000 20.625 1.00 94.38 474 ASP A C 1
ATOM 3702 O O . ASP A 1 474 ? -21.136 -16.379 21.721 1.00 94.38 474 ASP A O 1
ATOM 3706 N N . ASN A 1 475 ? -20.973 -16.397 19.484 1.00 92.62 475 ASN A N 1
ATOM 3707 C CA . ASN A 1 475 ? -19.883 -17.368 19.409 1.00 92.62 475 ASN A CA 1
ATOM 3708 C C . ASN A 1 475 ? -19.120 -17.283 18.069 1.00 92.62 475 ASN A C 1
ATOM 3710 O O . ASN A 1 475 ? -19.501 -16.559 17.144 1.00 92.62 475 ASN A O 1
ATOM 3714 N N . ALA A 1 476 ? -18.053 -18.076 17.947 1.00 94.50 476 ALA A N 1
ATOM 3715 C CA . ALA A 1 476 ? -17.211 -18.125 16.753 1.00 94.50 476 ALA A CA 1
ATOM 3716 C C . ALA A 1 476 ? -17.956 -18.586 15.484 1.00 94.50 476 ALA A C 1
ATOM 3718 O O . ALA A 1 476 ? -17.659 -18.100 14.393 1.00 94.50 476 ALA A O 1
ATOM 3719 N N . TYR A 1 477 ? -18.946 -19.479 15.592 1.00 96.06 477 TYR A N 1
ATOM 3720 C CA . TYR A 1 477 ? -19.724 -19.925 14.431 1.00 96.06 477 TYR A CA 1
ATOM 3721 C C . TYR A 1 477 ? -20.571 -18.793 13.852 1.00 96.06 477 TYR A C 1
ATOM 3723 O O . TYR A 1 477 ? -20.711 -18.686 12.634 1.00 96.06 477 TYR A O 1
ATOM 3731 N N . ASP A 1 478 ? -21.117 -17.929 14.703 1.00 95.12 478 ASP A N 1
ATOM 3732 C CA . ASP A 1 478 ? -21.873 -16.752 14.275 1.00 95.12 478 ASP A CA 1
ATOM 3733 C C . ASP A 1 478 ? -20.959 -15.739 13.580 1.00 95.12 478 ASP A C 1
ATOM 3735 O O . ASP A 1 478 ? -21.326 -15.200 12.536 1.00 95.12 478 ASP A O 1
ATOM 3739 N N . ALA A 1 479 ? -19.739 -15.550 14.098 1.00 94.94 479 ALA A N 1
ATOM 3740 C CA . ALA A 1 479 ? -18.711 -14.735 13.454 1.00 94.94 479 ALA A CA 1
ATOM 3741 C C . ALA A 1 479 ? -18.358 -15.265 12.055 1.00 94.94 479 ALA A C 1
ATOM 3743 O O . ALA A 1 479 ? -18.334 -14.499 11.092 1.00 94.94 479 ALA A O 1
ATOM 3744 N N . ILE A 1 480 ? -18.147 -16.580 11.917 1.00 94.75 480 ILE A N 1
ATOM 3745 C CA . ILE A 1 480 ? -17.872 -17.228 10.625 1.00 94.75 480 ILE A CA 1
ATOM 3746 C C . ILE A 1 480 ? -19.032 -17.001 9.652 1.00 94.75 480 ILE A C 1
ATOM 3748 O O . ILE A 1 480 ? -18.807 -16.593 8.512 1.00 94.75 480 ILE A O 1
ATOM 3752 N N . ARG A 1 481 ? -20.281 -17.218 10.092 1.00 95.06 481 ARG A N 1
ATOM 3753 C CA . ARG A 1 481 ? -21.463 -16.988 9.245 1.00 95.06 481 ARG A CA 1
ATOM 3754 C C . ARG A 1 481 ? -21.574 -15.527 8.820 1.00 95.06 481 ARG A C 1
ATOM 3756 O O . ARG A 1 481 ? -21.837 -15.264 7.648 1.00 95.06 481 ARG A O 1
ATOM 3763 N N . PHE A 1 482 ? -21.327 -14.590 9.735 1.00 93.50 482 PHE A N 1
ATOM 3764 C CA . PHE A 1 482 ? -21.316 -13.162 9.432 1.00 93.50 482 PHE A CA 1
ATOM 3765 C C . PHE A 1 482 ? -20.283 -12.828 8.352 1.00 93.50 482 PHE A C 1
ATOM 3767 O O . PHE A 1 482 ? -20.639 -12.230 7.339 1.00 93.50 482 PHE A O 1
ATOM 3774 N N . ILE A 1 483 ? -19.032 -13.260 8.530 1.00 92.25 483 ILE A N 1
ATOM 3775 C CA . ILE A 1 483 ? -17.934 -12.997 7.589 1.00 92.25 483 ILE A CA 1
ATOM 3776 C C . ILE A 1 483 ? -18.252 -13.585 6.209 1.00 92.25 483 ILE A C 1
ATOM 3778 O O . ILE A 1 483 ? -18.167 -12.871 5.212 1.00 92.25 483 ILE A O 1
ATOM 3782 N N . ASN A 1 484 ? -18.691 -14.846 6.152 1.00 90.81 484 ASN A N 1
ATOM 3783 C CA . ASN A 1 484 ? -18.977 -15.543 4.894 1.00 90.81 484 ASN A CA 1
ATOM 3784 C C . ASN A 1 484 ? -20.187 -14.968 4.142 1.00 90.81 484 ASN A C 1
ATOM 3786 O O . ASN A 1 484 ? -20.275 -15.110 2.926 1.00 90.81 484 ASN A O 1
ATOM 3790 N N . SER A 1 485 ? -21.126 -14.324 4.843 1.00 89.75 485 SER A N 1
ATOM 3791 C CA . SER A 1 485 ? -22.299 -13.696 4.219 1.00 89.75 485 SER A CA 1
ATOM 3792 C C . SER A 1 485 ? -21.975 -12.422 3.432 1.00 89.75 485 SER A C 1
ATOM 3794 O O . SER A 1 485 ? -22.795 -11.958 2.638 1.00 89.75 485 SER A O 1
ATOM 3796 N N . ARG A 1 486 ? -20.794 -11.832 3.645 1.00 80.81 486 ARG A N 1
ATOM 3797 C CA . ARG A 1 486 ? -20.396 -10.585 2.994 1.00 80.81 486 ARG A CA 1
ATOM 3798 C C . ARG A 1 486 ? -19.708 -10.910 1.674 1.00 80.81 486 ARG A C 1
ATOM 3800 O O . ARG A 1 486 ? -18.833 -11.770 1.622 1.00 80.81 486 ARG A O 1
ATOM 3807 N N . THR A 1 487 ? -20.096 -10.213 0.603 1.00 60.44 487 THR A N 1
ATOM 3808 C CA . THR A 1 487 ? -19.449 -10.332 -0.714 1.00 60.44 487 THR A CA 1
ATOM 3809 C C . THR A 1 487 ? -17.944 -10.200 -0.542 1.00 60.44 487 THR A C 1
ATOM 3811 O O . THR A 1 487 ? -17.516 -9.223 0.067 1.00 60.44 487 THR A O 1
ATOM 3814 N N . THR A 1 488 ? -17.193 -11.183 -1.048 1.00 48.50 488 THR A N 1
ATOM 3815 C CA . THR A 1 488 ? -15.761 -11.447 -0.828 1.00 48.50 488 THR A CA 1
ATOM 3816 C C . THR A 1 488 ? -14.884 -10.188 -0.797 1.00 48.50 488 THR A C 1
ATOM 3818 O O . THR A 1 488 ? -14.191 -9.862 -1.759 1.00 48.50 488 THR A O 1
ATOM 3821 N N . SER A 1 489 ? -14.869 -9.478 0.329 1.00 42.56 489 SER A N 1
ATOM 3822 C CA . SER A 1 489 ? -13.714 -8.708 0.760 1.00 42.56 489 SER A CA 1
ATOM 3823 C C . SER A 1 489 ? -12.648 -9.749 1.035 1.00 42.56 489 SER A C 1
ATOM 3825 O O . SER A 1 489 ? -12.905 -10.601 1.882 1.00 42.56 489 SER A O 1
ATOM 3827 N N . ARG A 1 490 ? -11.519 -9.740 0.310 1.00 43.94 490 ARG A N 1
ATOM 3828 C CA . ARG A 1 490 ? -10.359 -10.587 0.636 1.00 43.94 490 ARG A CA 1
ATOM 3829 C C . ARG A 1 490 ? -10.131 -10.475 2.150 1.00 43.94 490 ARG A C 1
ATOM 3831 O O . ARG A 1 490 ? -9.764 -9.394 2.608 1.00 43.94 490 ARG A O 1
ATOM 3838 N N . PRO A 1 491 ? -10.424 -11.514 2.945 1.00 37.53 491 PRO A N 1
ATOM 3839 C CA . PRO A 1 491 ? -10.223 -11.419 4.372 1.00 37.53 491 PRO A CA 1
ATOM 3840 C C . PRO A 1 491 ? -8.722 -11.557 4.609 1.00 37.53 491 PRO A C 1
ATOM 3842 O O . PRO A 1 491 ? -8.156 -12.634 4.428 1.00 37.53 491 PRO A O 1
ATOM 3845 N N . VAL A 1 492 ? -8.064 -10.481 5.035 1.00 36.94 492 VAL A N 1
ATOM 3846 C CA . VAL A 1 492 ? -6.864 -10.659 5.852 1.00 36.94 492 VAL A CA 1
ATOM 3847 C C . VAL A 1 492 ? -7.369 -11.143 7.207 1.00 36.94 492 VAL A C 1
ATOM 3849 O O . VAL A 1 492 ? -7.815 -10.360 8.042 1.00 36.94 492 VAL A O 1
ATOM 3852 N N . TYR A 1 493 ? -7.391 -12.463 7.393 1.00 36.56 493 TYR A N 1
ATOM 3853 C CA . TYR A 1 493 ? -7.694 -13.070 8.683 1.00 36.56 493 TYR A CA 1
ATOM 3854 C C . TYR A 1 493 ? -6.517 -12.823 9.631 1.00 36.56 493 TYR A C 1
ATOM 3856 O O . TYR A 1 493 ? -5.547 -13.575 9.641 1.00 36.56 493 TYR A O 1
ATOM 3864 N N . ALA A 1 494 ? -6.608 -11.800 10.477 1.00 33.66 494 ALA A N 1
ATOM 3865 C CA . ALA A 1 494 ? -5.785 -11.737 11.679 1.00 33.66 494 ALA A CA 1
ATOM 3866 C C . ALA A 1 494 ? -6.466 -12.574 12.774 1.00 33.66 494 ALA A C 1
ATOM 3868 O O . ALA A 1 494 ? -7.270 -12.069 13.559 1.00 33.66 494 ALA A O 1
ATOM 3869 N N . ARG A 1 495 ? -6.178 -13.882 12.816 1.00 31.52 495 ARG A N 1
ATOM 3870 C CA . ARG A 1 495 ? -6.550 -14.725 13.960 1.00 31.52 495 ARG A CA 1
ATOM 3871 C C . ARG A 1 495 ? -5.568 -14.426 15.095 1.00 31.52 495 ARG A C 1
ATOM 3873 O O . ARG A 1 495 ? -4.479 -14.989 15.136 1.00 31.52 495 ARG A O 1
ATOM 3880 N N . PHE A 1 496 ? -5.942 -13.555 16.030 1.00 35.31 496 PHE A N 1
ATOM 3881 C CA . PHE A 1 496 ? -5.237 -13.462 17.310 1.00 35.31 496 PHE A CA 1
ATOM 3882 C C . PHE A 1 496 ? -5.667 -14.642 18.183 1.00 35.31 496 PHE A C 1
ATOM 3884 O O . PHE A 1 496 ? -6.553 -14.526 19.023 1.00 35.31 496 PHE A O 1
ATOM 3891 N N . VAL A 1 497 ? -5.058 -15.805 17.953 1.00 28.00 497 VAL A N 1
ATOM 3892 C CA . VAL A 1 497 ? -5.096 -16.894 18.932 1.00 28.00 497 VAL A CA 1
ATOM 3893 C C . VAL A 1 497 ? -4.094 -16.519 20.007 1.00 28.00 497 VAL A C 1
ATOM 3895 O O . VAL A 1 497 ? -2.887 -16.580 19.781 1.00 28.00 497 VAL A O 1
ATOM 3898 N N . ALA A 1 498 ? -4.577 -16.125 21.180 1.00 30.56 498 ALA A N 1
ATOM 3899 C CA . ALA A 1 498 ? -3.815 -16.454 22.368 1.00 30.56 498 ALA A CA 1
ATOM 3900 C C . ALA A 1 498 ? -3.852 -17.984 22.431 1.00 30.56 498 ALA A C 1
ATOM 3902 O O . ALA A 1 498 ? -4.911 -18.558 22.677 1.00 30.56 498 ALA A O 1
ATOM 3903 N N . GLN A 1 499 ? -2.748 -18.657 22.096 1.00 26.80 499 GLN A N 1
ATOM 3904 C CA . GLN A 1 499 ? -2.560 -20.034 22.541 1.00 26.80 499 GLN A CA 1
ATOM 3905 C C . GLN A 1 499 ? -2.515 -19.960 24.069 1.00 26.80 499 GLN A C 1
ATOM 3907 O O . GLN A 1 499 ? -1.462 -19.757 24.663 1.00 26.80 499 GLN A O 1
ATOM 3912 N N . GLY A 1 500 ? -3.691 -20.012 24.691 1.00 26.83 500 GLY A N 1
ATOM 3913 C CA . GLY A 1 500 ? -3.820 -20.426 26.069 1.00 26.83 500 GLY A CA 1
ATOM 3914 C C . GLY A 1 500 ? -3.464 -21.899 26.075 1.00 26.83 500 GLY A C 1
ATOM 3915 O O . GLY A 1 500 ? -4.230 -22.725 25.588 1.00 26.83 500 GLY A O 1
ATOM 3916 N N . THR A 1 501 ? -2.255 -22.197 26.529 1.00 24.56 501 THR A N 1
ATOM 3917 C CA . THR A 1 501 ? -1.895 -23.506 27.055 1.00 24.56 501 THR A CA 1
ATOM 3918 C C . THR A 1 501 ? -3.005 -23.953 28.007 1.00 24.56 501 THR A C 1
ATOM 3920 O O . THR A 1 501 ? -3.273 -23.271 28.998 1.00 24.56 501 THR A O 1
ATOM 3923 N N . VAL A 1 502 ? -3.672 -25.058 27.672 1.00 28.22 502 VAL A N 1
ATOM 3924 C CA . VAL A 1 502 ? -4.351 -25.908 28.658 1.00 28.22 502 VAL A CA 1
ATOM 3925 C C . VAL A 1 502 ? -3.364 -26.985 29.058 1.00 28.22 502 VAL A C 1
ATOM 3927 O O . VAL A 1 502 ? -2.724 -27.534 28.130 1.00 28.22 502 VAL A O 1
#

InterPro domains:
  IPR012394 Aldehyde dehydrogenase NAD(P)-dependent [PTHR43570] (127-494)
  IPR015590 Aldehyde dehydrogenase domain [PF00171] (128-486)
  IPR016160 Aldehyde dehydrogenase, cysteine active site [PS00070] (365-376)
  IPR016161 Aldehyde/histidinol dehydrogenase [SSF53720] (135-487)
  IPR016162 Aldehyde dehydrogenase, N-terminal [G3DSA:3.40.605.10] (141-340)
  IPR016163 Aldehyde dehydrogenase, C-terminal [G3DSA:3.40.309.10] (341-488)
  IPR029510 Aldehyde dehydrogenase, glutamic acid active site [PS00687] (337-344)

Mean predicted aligned error: 14.07 Å

Sequence (502 aa):
MDTHQKPSPVELDETHLFGMVPEVLSDENEPSLASTLRLPLLDSKLSLRSFSPEDIDKSSGISSTVSSIATIDNVQQGTNDKTNTDGELFVPVRSPVTEREGDGSNPSESLQTVVIDIENGEVNKKKDEMSYADVVQQLHTTFASGKTRDVDFREQQLKNLLRMYEENSAEMVNVLAADLRKHKQEAHVLEIDFLINDIRNTIFNFREWVKPEKPEKTMVNIMDGVYIYKDPYGVVLVIGAWNYPLQLTLVPVAAAIAAGNCVLIKPSEVAGATSKFIAETIPKYLDSECYRVVEGGAKETSEILRQKFDYVFYTGSGRVGRIVHQACNENLTPCTLELGGKSPCYIDSTADIPIATKRILWGKFINAGQTCIAPDYLLCSKQVQKQFLEEAKKILKEWYGNDPKDSPDLCRIINQQHFQRLSAMIKGANVAIGGETDSQEKYIAPTILVDVNSNDPVMQDEIFGPILPIINVDNAYDAIRFINSRTTSRPVYARFVAQGTV

Nearest PDB structures (foldseek):
  1ad3-assembly1_B  TM=9.922E-01  e=2.776E-43  Rattus norvegicus
  4l2o-assembly1_B  TM=9.900E-01  e=4.050E-43  Homo sapiens
  8bb8-assembly1_A  TM=9.899E-01  e=2.581E-41  Homo sapiens
  4qgk-assembly1_B  TM=9.907E-01  e=7.194E-41  Homo sapiens
  6k0z-assembly1_A  TM=9.815E-01  e=5.892E-37  Staphylococcus aureus

Solvent-accessible surface area (backbone atoms only — not comparable to full-atom values): 30848 Å² total; per-residue (Å²): 133,87,82,89,85,82,86,78,87,79,84,81,76,92,74,82,86,69,82,90,74,84,88,76,84,87,78,93,82,88,82,87,84,87,76,89,85,81,85,77,86,85,76,94,86,82,81,95,75,88,86,71,99,78,85,83,81,91,87,71,95,81,74,64,88,76,78,64,81,85,72,80,82,86,78,86,77,89,76,90,83,83,90,81,88,82,89,80,88,85,80,88,84,84,85,81,93,78,93,78,90,79,90,81,85,85,85,80,88,79,89,86,82,91,80,89,80,91,78,76,100,66,90,76,88,69,78,84,76,78,48,68,63,55,55,52,51,46,25,49,53,43,42,72,70,45,64,40,71,40,65,67,55,32,53,51,44,53,52,28,51,46,48,51,49,68,79,37,46,71,56,54,37,50,26,43,28,70,40,30,42,38,29,64,69,56,38,34,68,72,27,53,52,45,48,50,51,53,49,50,51,46,63,71,46,42,76,64,71,72,48,70,42,71,67,90,74,53,83,93,45,67,90,55,93,62,70,48,76,87,74,49,74,39,35,31,38,39,36,15,27,51,75,52,47,60,40,54,34,49,53,62,47,53,52,39,37,70,53,29,31,16,36,43,37,30,44,24,56,83,17,47,51,45,31,50,49,49,55,70,45,48,62,78,52,40,59,61,61,42,45,40,66,49,82,49,53,74,69,51,51,53,62,50,50,72,48,92,47,46,28,37,39,39,39,45,53,60,75,56,46,52,54,52,51,55,42,28,56,79,72,70,27,54,68,49,73,52,57,50,35,59,11,56,30,63,54,63,86,84,40,57,53,70,62,50,40,54,52,50,51,48,49,22,46,49,66,29,9,41,41,65,81,18,52,35,34,39,38,24,33,71,68,46,48,54,57,38,54,61,48,45,57,53,52,52,36,70,75,29,41,98,53,52,84,77,26,69,79,49,31,29,45,72,42,70,70,62,34,53,57,52,55,58,45,53,63,92,53,53,68,78,38,64,70,51,71,39,79,93,72,24,38,63,38,72,21,35,32,43,90,48,54,80,84,38,71,64,54,72,54,61,64,64,32,32,52,37,42,33,33,75,32,92,47,70,69,52,47,51,53,55,59,69,72,46,82,84,35,70,64,60,74,59,76,74,70,58,81,70,83,125

Secondary structure (DSSP, 8-state):
-----PPPPPP--TT-SSPPPPPPPP------------PPP--S-----PPPTT---S--TTS-SSTTSS--------------------PPPP-------------------------SS----------HHHHHHHHHHHHHTTGGG-HHHHHHHHHHHHHHHHHTHHHHHHHHHHHH---HHHHIIIIIHHHHHHHHHHHHHHHHHTSPB-PPPPGGGTTS---B-----SEEEEE--SSSTTHHHHHHHHHHHHHT-EEEEE--TTSHHHHHHHHHHHHHHS-TTTEEE----HHHHHHHHTS--SEEEEEE-HHHHHHHHHHHHHTT--EEEEE----EEEE-TTS-HHHHHHHHHHHHHGGGG--TTS--EEEE-HHHHHHHHHHHHHHHHHHH-S-GGG-TT----SSHHHHHHHHHHHTTS-EEE---EETTTTEE--EEE-S--TTSGGGTS---SSEEEEEE-SSHHHHHHHHHHS----------------

Foldseek 3Di:
DDDDDDDDDDDDDPPPDDDDDDDDDDDDDDDDDPDDDDDDDDDDDDDDDDDDDDPDDDDDVPPPPPVPPPDDDDDDDDDDDDDDDDDDDDDDDDDDDDDDDDDDDDDDDDDDDDDDDDDDDDDPPDDPDDDLQNLVVLLQVVQVVVQLVDQVSLLQLLVLVLVLLVVCVVVQQVLCCVQWLAFSVLSCVPASVSLNVLSVVCSVCLVVVQDWDFDDDDPVQPVHRDTDGQAQLEEEEQEADQLRQRRRQVSVVNVNSSSRYQYETETAVLSVSSLVCCQVRSVVRHDCSRYHYDYDHPVSVLSNLQHDDSEYEDEEAPVVLVVSVVSCVVNVRYYDYHHAFQAADEDEPPDPLLVVLLVLLCLCQSSQNLDRQHNLEYEYAPVSVVSSLVNNVVNLCVQCNPDNVPRSNGIADSDLVLLVLLLVLLVPFAWSDFSDADSVRNDGRQTETEPDDCPRSSNPTRSSGNYYYYDYDPDPVRVVVSQVVDDDRPHPDPPPDPPPDD